Protein AF-0000000072374894 (afdb_homodimer)

Radius of gyration: 23.02 Å; Cα contacts (8 Å, |Δi|>4): 845; chains: 2; bounding box: 60×96×58 Å

Sequence (464 aa):
MHPRRASHCCPELDHVHLDYKMRGLSDHSFRLSQLTVVLCVDHLVIYLLLLLDFESPEGAVSNPEFFNYGVEAYEAFKKGALTSDIIDEQKKVQEADLVIFQFPLYWFSMPAILKGWMDRVLCQGFAFDIPGFYDSGFLKNKLALLSLTTGSTAEMYMKTGVSGDYRYFLWPLQHGALHFCGFKVLAPQISFAPEIASEEERKAMVASWAQRLKTIWEEEPIDCTPPWYFGQMHPRRASHCCPELDHVHLDYKMRGLSDHSFRLSQLTVVLCVDHLVIYLLLLLDFESPEGAVSNPEFFNYGVEAYEAFKKGALTSDIIDEQKKVQEADLVIFQFPLYWFSMPAILKGWMDRVLCQGFAFDIPGFYDSGFLKNKLALLSLTTGSTAEMYMKTGVSGDYRYFLWPLQHGALHFCGFKVLAPQISFAPEIASEEERKAMVASWAQRLKTIWEEEPIDCTPPWYFGQ

Solvent-accessible surface area (backbone atoms only — not comparable to full-atom values): 24597 Å² total; per-residue (Å²): 138,78,81,79,77,78,75,78,75,65,80,70,74,81,57,52,46,68,50,58,52,56,54,60,47,61,57,87,69,51,38,18,43,30,43,32,36,33,38,36,44,86,43,32,36,31,41,30,39,48,60,33,58,48,31,56,39,102,49,76,64,85,41,79,90,61,82,42,69,70,57,46,49,26,51,26,50,75,67,65,40,56,53,66,70,46,52,52,52,43,51,52,58,69,65,26,47,30,41,35,46,36,38,56,49,42,63,51,36,68,34,26,60,45,40,39,47,48,69,60,48,58,27,46,77,65,25,23,45,94,79,30,45,30,90,54,10,64,34,41,88,21,38,30,33,47,32,34,34,35,83,52,53,60,69,35,31,30,81,85,17,89,73,30,35,58,42,48,44,38,40,22,55,42,42,42,35,43,26,29,25,8,27,39,39,39,72,70,43,75,45,56,15,57,87,79,43,52,72,70,53,44,52,48,54,50,50,52,51,53,56,46,63,76,52,49,88,74,56,70,54,54,68,81,45,65,52,73,49,72,48,128,138,81,82,80,78,78,77,79,76,65,79,71,73,80,58,51,46,67,46,59,52,57,54,61,47,59,58,89,70,53,37,20,43,32,44,33,38,33,37,36,46,88,43,31,36,32,40,30,37,47,60,33,58,50,33,55,36,100,49,77,65,85,42,79,90,59,84,43,68,68,58,45,48,26,52,27,50,76,67,66,39,57,54,67,70,46,51,52,51,42,51,52,57,70,66,26,47,31,42,35,46,37,38,56,50,44,62,51,36,69,34,27,62,46,40,39,47,49,68,61,49,59,26,46,77,65,24,24,45,93,80,30,43,29,89,54,10,64,35,41,88,21,37,29,33,49,33,34,34,36,84,53,54,60,69,35,31,30,83,86,18,91,74,29,34,58,43,48,44,38,40,23,55,43,41,43,36,42,26,30,24,8,27,38,39,39,69,69,46,75,45,53,15,57,85,80,43,53,72,70,53,44,52,49,53,52,51,51,50,56,57,47,62,76,51,48,88,73,58,69,54,53,69,81,45,66,50,73,48,70,49,126

Structure (mmCIF, N/CA/C/O backbone):
data_AF-0000000072374894-model_v1
#
loop_
_entity.id
_entity.type
_entity.pdbx_description
1 polymer 'N-ribosyldihydronicotinamide:quinone dehydrogenase 2'
#
loop_
_atom_site.group_PDB
_atom_site.id
_atom_site.type_symbol
_atom_site.label_atom_id
_atom_site.label_alt_id
_atom_site.label_comp_id
_atom_site.label_asym_id
_atom_site.label_entity_id
_atom_site.label_seq_id
_atom_site.pdbx_PDB_ins_code
_atom_site.Cartn_x
_atom_site.Cartn_y
_atom_site.Cartn_z
_atom_site.occupancy
_atom_site.B_iso_or_equiv
_atom_site.auth_seq_id
_atom_site.auth_comp_id
_atom_site.auth_asym_id
_atom_site.auth_atom_id
_atom_site.pdbx_PDB_model_num
ATOM 1 N N . MET A 1 1 ? -20.031 44.781 33.406 1 24.95 1 MET A N 1
ATOM 2 C CA . MET A 1 1 ? -18.875 44.25 32.688 1 24.95 1 MET A CA 1
ATOM 3 C C . MET A 1 1 ? -19.25 42.969 31.922 1 24.95 1 MET A C 1
ATOM 5 O O . MET A 1 1 ? -19.516 41.938 32.531 1 24.95 1 MET A O 1
ATOM 9 N N . HIS A 1 2 ? -19.922 42.969 30.812 1 29.31 2 HIS A N 1
ATOM 10 C CA . HIS A 1 2 ? -20.797 42 30.156 1 29.31 2 HIS A CA 1
ATOM 11 C C . HIS A 1 2 ? -19.984 40.906 29.484 1 29.31 2 HIS A C 1
ATOM 13 O O . HIS A 1 2 ? -18.969 41.188 28.844 1 29.31 2 HIS A O 1
ATOM 19 N N . PRO A 1 3 ? -20.031 39.625 29.938 1 29.75 3 PRO A N 1
ATOM 20 C CA . PRO A 1 3 ? -19.109 38.562 29.531 1 29.75 3 PRO A CA 1
ATOM 21 C C . PRO A 1 3 ? -19.109 38.312 28.016 1 29.75 3 PRO A C 1
ATOM 23 O O . PRO A 1 3 ? -20.109 38.562 27.344 1 29.75 3 PRO A O 1
ATOM 26 N N . ARG A 1 4 ? -18 38.5 27.297 1 30.78 4 ARG A N 1
ATOM 27 C CA . ARG A 1 4 ? -17.734 38.438 25.859 1 30.78 4 ARG A CA 1
ATOM 28 C C . ARG A 1 4 ? -18.234 37.094 25.281 1 30.78 4 ARG A C 1
ATOM 30 O O . ARG A 1 4 ? -17.984 36.031 25.859 1 30.78 4 ARG A O 1
ATOM 37 N N . ARG A 1 5 ? -19.359 37.031 24.547 1 25.25 5 ARG A N 1
ATOM 38 C CA . ARG A 1 5 ? -20.047 35.969 23.828 1 25.25 5 ARG A CA 1
ATOM 39 C C . ARG A 1 5 ? -19.078 35.219 22.922 1 25.25 5 ARG A C 1
ATOM 41 O O . ARG A 1 5 ? -18.438 35.781 22.062 1 25.25 5 ARG A O 1
ATOM 48 N N . ALA A 1 6 ? -18.391 34.25 23.438 1 27.97 6 ALA A N 1
ATOM 49 C CA . ALA A 1 6 ? -17.469 33.344 22.734 1 27.97 6 ALA A CA 1
ATOM 50 C C . ALA A 1 6 ? -18.094 32.812 21.453 1 27.97 6 ALA A C 1
ATOM 52 O O . ALA A 1 6 ? -19.094 32.094 21.5 1 27.97 6 ALA A O 1
ATOM 53 N N . SER A 1 7 ? -18.125 33.594 20.312 1 25.11 7 SER A N 1
ATOM 54 C CA . SER A 1 7 ? -18.656 33.25 19 1 25.11 7 SER A CA 1
ATOM 55 C C . SER A 1 7 ? -18.219 31.844 18.578 1 25.11 7 SER A C 1
ATOM 57 O O . SER A 1 7 ? -17.047 31.5 18.703 1 25.11 7 SER A O 1
ATOM 59 N N . HIS A 1 8 ? -19 30.859 18.688 1 27.28 8 HIS A N 1
ATOM 60 C CA . HIS A 1 8 ? -19.016 29.438 18.359 1 27.28 8 HIS A CA 1
ATOM 61 C C . HIS A 1 8 ? -18.562 29.203 16.922 1 27.28 8 HIS A C 1
ATOM 63 O O . HIS A 1 8 ? -19.312 29.469 15.984 1 27.28 8 HIS A O 1
ATOM 69 N N . CYS A 1 9 ? -17.438 29.734 16.438 1 26.56 9 CYS A N 1
ATOM 70 C CA . CYS A 1 9 ? -16.875 29.578 15.102 1 26.56 9 CYS A CA 1
ATOM 71 C C . CYS A 1 9 ? -17 28.125 14.633 1 26.56 9 CYS A C 1
ATOM 73 O O . CYS A 1 9 ? -16.188 27.281 15 1 26.56 9 CYS A O 1
ATOM 75 N N . CYS A 1 10 ? -18.172 27.547 14.711 1 30.22 10 CYS A N 1
ATOM 76 C CA . CYS A 1 10 ? -18.391 26.359 13.898 1 30.22 10 CYS A CA 1
ATOM 77 C C . CYS A 1 10 ? -17.859 26.562 12.484 1 30.22 10 CYS A C 1
ATOM 79 O O . CYS A 1 10 ? -18.25 27.531 11.805 1 30.22 10 CYS A O 1
ATOM 81 N N . PRO A 1 11 ? -16.641 26.281 12.039 1 31.55 11 PRO A N 1
ATOM 82 C CA . PRO A 1 11 ? -16.141 26.688 10.719 1 31.55 11 PRO A CA 1
ATOM 83 C C . PRO A 1 11 ? -17.188 26.516 9.617 1 31.55 11 PRO A C 1
ATOM 85 O O . PRO A 1 11 ? -17.844 25.469 9.547 1 31.55 11 PRO A O 1
ATOM 88 N N . GLU A 1 12 ? -18.031 27.359 9.273 1 31.61 12 GLU A N 1
ATOM 89 C CA . GLU A 1 12 ? -18.828 27.484 8.062 1 31.61 12 GLU A CA 1
ATOM 90 C C . GLU A 1 12 ? -18.109 26.844 6.871 1 31.61 12 GLU A C 1
ATOM 92 O O . GLU A 1 12 ? -16.938 27.141 6.613 1 31.61 12 GLU A O 1
ATOM 97 N N . LEU A 1 13 ? -18.344 25.547 6.422 1 34.53 13 LEU A N 1
ATOM 98 C CA . LEU A 1 13 ? -18.047 24.828 5.188 1 34.53 13 LEU A CA 1
ATOM 99 C C . LEU A 1 13 ? -18.047 25.781 3.994 1 34.53 13 LEU A C 1
ATOM 101 O O . LEU A 1 13 ? -18.047 25.344 2.842 1 34.53 13 LEU A O 1
ATOM 105 N N . ASP A 1 14 ? -18.312 26.969 4.109 1 35.78 14 ASP A N 1
ATOM 106 C CA . ASP A 1 14 ? -18.469 27.938 3.037 1 35.78 14 ASP A CA 1
ATOM 107 C C . ASP A 1 14 ? -17.219 28.016 2.17 1 35.78 14 ASP A C 1
ATOM 109 O O . ASP A 1 14 ? -17.281 28.469 1.023 1 35.78 14 ASP A O 1
ATOM 113 N N . HIS A 1 15 ? -16.047 27.672 2.758 1 35.47 15 HIS A N 1
ATOM 114 C CA . HIS A 1 15 ? -14.898 27.797 1.87 1 35.47 15 HIS A CA 1
ATOM 115 C C . HIS A 1 15 ? -14.312 26.438 1.52 1 35.47 15 HIS A C 1
ATOM 117 O O . HIS A 1 15 ? -13.117 26.203 1.719 1 35.47 15 HIS A O 1
ATOM 123 N N . VAL A 1 16 ? -15.148 25.484 1.502 1 36.97 16 VAL A N 1
ATOM 124 C CA . VAL A 1 16 ? -14.703 24.188 0.997 1 36.97 16 VAL A CA 1
ATOM 125 C C . VAL A 1 16 ? -14.336 24.297 -0.48 1 36.97 16 VAL A C 1
ATOM 127 O O . VAL A 1 16 ? -15.172 24.688 -1.306 1 36.97 16 VAL A O 1
ATOM 130 N N . HIS A 1 17 ? -13.102 24.625 -0.715 1 35.97 17 HIS A N 1
ATOM 131 C CA . HIS A 1 17 ? -12.656 24.516 -2.1 1 35.97 17 HIS A CA 1
ATOM 132 C C . HIS A 1 17 ? -12.461 23.062 -2.502 1 35.97 17 HIS A C 1
ATOM 134 O O . HIS A 1 17 ? -11.688 22.328 -1.867 1 35.97 17 HIS A O 1
ATOM 140 N N . LEU A 1 18 ? -13.539 22.562 -3.045 1 34.41 18 LEU A N 1
ATOM 141 C CA . LEU A 1 18 ? -13.477 21.25 -3.66 1 34.41 18 LEU A CA 1
ATOM 142 C C . LEU A 1 18 ? -12.672 21.297 -4.961 1 34.41 18 LEU A C 1
ATOM 144 O O . LEU A 1 18 ? -13.039 22.016 -5.891 1 34.41 18 LEU A O 1
ATOM 148 N N . ASP A 1 19 ? -11.414 21.203 -4.824 1 36 19 ASP A N 1
ATOM 149 C CA . ASP A 1 19 ? -10.68 21.047 -6.074 1 36 19 ASP A CA 1
ATOM 150 C C . ASP A 1 19 ? -10.719 19.594 -6.559 1 36 19 ASP A C 1
ATOM 152 O O . ASP A 1 19 ? -10.352 18.688 -5.82 1 36 19 ASP A O 1
ATOM 156 N N . TYR A 1 20 ? -11.797 19.406 -7.207 1 32.41 20 TYR A N 1
ATOM 157 C CA . TYR A 1 20 ? -11.898 18.109 -7.871 1 32.41 20 TYR A CA 1
ATOM 158 C C . TYR A 1 20 ? -11.102 18.109 -9.172 1 32.41 20 TYR A C 1
ATOM 160 O O . TYR A 1 20 ? -11.148 19.062 -9.938 1 32.41 20 TYR A O 1
ATOM 168 N N . LYS A 1 21 ? -9.938 17.859 -9.172 1 34.5 21 LYS A N 1
ATOM 169 C CA . LYS A 1 21 ? -9.32 17.641 -10.484 1 34.5 21 LYS A CA 1
ATOM 170 C C . LYS A 1 21 ? -9.633 16.25 -11.023 1 34.5 21 LYS A C 1
ATOM 172 O O . LYS A 1 21 ? -9.359 15.25 -10.359 1 34.5 21 LYS A O 1
ATOM 177 N N . MET A 1 22 ? -10.766 16.312 -11.688 1 30.97 22 MET A N 1
ATOM 178 C CA . MET A 1 22 ? -10.945 15.164 -12.562 1 30.97 22 MET A CA 1
ATOM 179 C C . MET A 1 22 ? -9.836 15.094 -13.617 1 30.97 22 MET A C 1
ATOM 181 O O . MET A 1 22 ? -9.695 16 -14.43 1 30.97 22 MET A O 1
ATOM 185 N N . ARG A 1 23 ? -8.688 14.945 -13.352 1 29.11 23 ARG A N 1
ATOM 186 C CA . ARG A 1 23 ? -7.871 14.812 -14.555 1 29.11 23 ARG A CA 1
ATOM 187 C C . ARG A 1 23 ? -8.32 13.625 -15.391 1 29.11 23 ARG A C 1
ATOM 189 O O . ARG A 1 23 ? -8.367 12.492 -14.898 1 29.11 23 ARG A O 1
ATOM 196 N N . GLY A 1 24 ? -9.344 13.969 -16.234 1 28.44 24 GLY A N 1
ATOM 197 C CA . GLY A 1 24 ? -9.648 13.094 -17.344 1 28.44 24 GLY A CA 1
ATOM 198 C C . GLY A 1 24 ? -8.406 12.539 -18.031 1 28.44 24 GLY A C 1
ATOM 199 O O . GLY A 1 24 ? -7.547 13.305 -18.484 1 28.44 24 GLY A O 1
ATOM 200 N N . LEU A 1 25 ? -7.617 11.664 -17.438 1 29.7 25 LEU A N 1
ATOM 201 C CA . LEU A 1 25 ? -6.832 11.047 -18.5 1 29.7 25 LEU A CA 1
ATOM 202 C C . LEU A 1 25 ? -7.727 10.633 -19.672 1 29.7 25 LEU A C 1
ATOM 204 O O . LEU A 1 25 ? -8.617 9.789 -19.5 1 29.7 25 LEU A O 1
ATOM 208 N N . SER A 1 26 ? -8.211 11.586 -20.375 1 27.48 26 SER A N 1
ATOM 209 C CA . SER A 1 26 ? -8.953 11.484 -21.625 1 27.48 26 SER A CA 1
ATOM 210 C C . SER A 1 26 ? -8.359 10.414 -22.531 1 27.48 26 SER A C 1
ATOM 212 O O . SER A 1 26 ? -8.758 10.289 -23.703 1 27.48 26 SER A O 1
ATOM 214 N N . ASP A 1 27 ? -7.312 9.719 -22.484 1 29.45 27 ASP A N 1
ATOM 215 C CA . ASP A 1 27 ? -7.363 8.969 -23.734 1 29.45 27 ASP A CA 1
ATOM 216 C C . ASP A 1 27 ? -8.625 8.109 -23.812 1 29.45 27 ASP A C 1
ATOM 218 O O . ASP A 1 27 ? -9.25 7.828 -22.781 1 29.45 27 ASP A O 1
ATOM 222 N N . HIS A 1 28 ? -9.18 7.844 -25.078 1 30.69 28 HIS A N 1
ATOM 223 C CA . HIS A 1 28 ? -10.344 7.039 -25.438 1 30.69 28 HIS A CA 1
ATOM 224 C C . HIS A 1 28 ? -10.641 5.992 -24.375 1 30.69 28 HIS A C 1
ATOM 226 O O . HIS A 1 28 ? -11.797 5.617 -24.172 1 30.69 28 HIS A O 1
ATOM 232 N N . SER A 1 29 ? -9.766 5.121 -24.266 1 28.02 29 SER A N 1
ATOM 233 C CA . SER A 1 29 ? -10.195 3.92 -23.547 1 28.02 29 SER A CA 1
ATOM 234 C C . SER A 1 29 ? -10.453 4.219 -22.078 1 28.02 29 SER A C 1
ATOM 236 O O . SER A 1 29 ? -11.453 3.76 -21.516 1 28.02 29 SER A O 1
ATOM 238 N N . PHE A 1 30 ? -9.43 4.41 -21.297 1 29.5 30 PHE A N 1
ATOM 239 C CA . PHE A 1 30 ? -9.508 4.336 -19.844 1 29.5 30 PHE A CA 1
ATOM 240 C C . PHE A 1 30 ? -9.781 5.711 -19.234 1 29.5 30 PHE A C 1
ATOM 242 O O . PHE A 1 30 ? -8.961 6.625 -19.375 1 29.5 30 PHE A O 1
ATOM 249 N N . ARG A 1 31 ? -10.992 6.281 -19.516 1 29.98 31 ARG A N 1
ATOM 250 C CA . ARG A 1 31 ? -11.281 7.516 -18.797 1 29.98 31 ARG A CA 1
ATOM 251 C C . ARG A 1 31 ? -11.234 7.301 -17.281 1 29.98 31 ARG A C 1
ATOM 253 O O . ARG A 1 31 ? -12.008 6.512 -16.734 1 29.98 31 ARG A O 1
ATOM 260 N N . LEU A 1 32 ? -10.148 7.07 -16.719 1 33.22 32 LEU A N 1
ATOM 261 C CA . LEU A 1 32 ? -9.945 6.926 -15.289 1 33.22 32 LEU A CA 1
ATOM 262 C C . LEU A 1 32 ? -10.422 8.164 -14.547 1 33.22 32 LEU A C 1
ATOM 264 O O . LEU A 1 32 ? -9.953 9.273 -14.812 1 33.22 32 LEU A O 1
ATOM 268 N N . SER A 1 33 ? -11.672 8.406 -14.398 1 32.22 33 SER A N 1
ATOM 269 C CA . SER A 1 33 ? -12.078 9.578 -13.625 1 32.22 33 SER A CA 1
ATOM 270 C C . SER A 1 33 ? -11.555 9.508 -12.195 1 32.22 33 SER A C 1
ATOM 272 O O . SER A 1 33 ? -11.82 8.539 -11.477 1 32.22 33 SER A O 1
ATOM 274 N N . GLN A 1 34 ? -10.227 9.57 -11.984 1 35.34 34 GLN A N 1
ATOM 275 C CA . GLN A 1 34 ? -9.602 9.844 -10.695 1 35.34 34 GLN A CA 1
ATOM 276 C C . GLN A 1 34 ? -10.266 11.023 -9.992 1 35.34 34 GLN A C 1
ATOM 278 O O . GLN A 1 34 ? -10.398 12.102 -10.578 1 35.34 34 GLN A O 1
ATOM 283 N N . LEU A 1 35 ? -11.383 10.781 -9.305 1 34.22 35 LEU A N 1
ATOM 284 C CA . LEU A 1 35 ? -11.922 11.906 -8.547 1 34.22 35 LEU A CA 1
ATOM 285 C C . LEU A 1 35 ? -11.141 12.109 -7.254 1 34.22 35 LEU A C 1
ATOM 287 O O . LEU A 1 35 ? -11.078 11.211 -6.41 1 34.22 35 LEU A O 1
ATOM 291 N N . THR A 1 36 ? -9.961 12.828 -7.34 1 38.78 36 THR A N 1
ATOM 292 C CA . THR A 1 36 ? -9.359 13.297 -6.094 1 38.78 36 THR A CA 1
ATOM 293 C C . THR A 1 36 ? -10.094 14.523 -5.566 1 38.78 36 THR A C 1
ATOM 295 O O . THR A 1 36 ? -10.234 15.523 -6.277 1 38.78 36 THR A O 1
ATOM 298 N N . VAL A 1 37 ? -10.992 14.266 -4.629 1 37.66 37 VAL A N 1
ATOM 299 C CA . VAL A 1 37 ? -11.602 15.422 -3.967 1 37.66 37 VAL A CA 1
ATOM 300 C C . VAL A 1 37 ? -10.719 15.875 -2.809 1 37.66 37 VAL A C 1
ATOM 302 O O . VAL A 1 37 ? -10.352 15.07 -1.946 1 37.66 37 VAL A O 1
ATOM 305 N N . VAL A 1 38 ? -9.961 16.906 -3.125 1 37.84 38 VAL A N 1
ATOM 306 C CA . VAL A 1 38 ? -9.273 17.547 -2.01 1 37.84 38 VAL A CA 1
ATOM 307 C C . VAL A 1 38 ? -10.164 18.625 -1.399 1 37.84 38 VAL A C 1
ATOM 309 O O . VAL A 1 38 ? -10.609 19.531 -2.098 1 37.84 38 VAL A O 1
ATOM 312 N N . LEU A 1 39 ? -10.727 18.234 -0.21 1 39.47 39 LEU A N 1
ATOM 313 C CA . LEU A 1 39 ? -11.461 19.234 0.552 1 39.47 39 LEU A CA 1
ATOM 314 C C . LEU A 1 39 ? -10.523 20.016 1.471 1 39.47 39 LEU A C 1
ATOM 316 O O . LEU A 1 39 ? -9.781 19.422 2.258 1 39.47 39 LEU A O 1
ATOM 320 N N . CYS A 1 40 ? -10.117 21.188 0.961 1 36.34 40 CYS A N 1
ATOM 321 C CA . CYS A 1 40 ? -9.336 22.062 1.828 1 36.34 40 CYS A CA 1
ATOM 322 C C . CYS A 1 40 ? -10.242 23.031 2.594 1 36.34 40 CYS A C 1
ATOM 324 O O . CYS A 1 40 ? -10.984 23.797 1.989 1 36.34 40 CYS A O 1
ATOM 326 N N . VAL A 1 41 ? -10.578 22.641 3.771 1 36.12 41 VAL A N 1
ATOM 327 C CA . VAL A 1 41 ? -11.32 23.516 4.656 1 36.12 41 VAL A CA 1
ATOM 328 C C . VAL A 1 41 ? -10.383 24.141 5.691 1 36.12 41 VAL A C 1
ATOM 330 O O . VAL A 1 41 ? -9.938 23.453 6.617 1 36.12 41 VAL A O 1
ATOM 333 N N . ASP A 1 42 ? -10.086 25.406 5.539 1 50.69 42 ASP A N 1
ATOM 334 C CA . ASP A 1 42 ? -9.188 26.078 6.473 1 50.69 42 ASP A CA 1
ATOM 335 C C . ASP A 1 42 ? -7.863 25.328 6.594 1 50.69 42 ASP A C 1
ATOM 337 O O . ASP A 1 42 ? -7.129 25.188 5.613 1 50.69 42 ASP A O 1
ATOM 341 N N . HIS A 1 43 ? -7.57 24.812 7.574 1 50.69 43 HIS A N 1
ATOM 342 C CA . HIS A 1 43 ? -6.297 24.141 7.812 1 50.69 43 HIS A CA 1
ATOM 343 C C . HIS A 1 43 ? -6.457 22.625 7.758 1 50.69 43 HIS A C 1
ATOM 345 O O . HIS A 1 43 ? -5.648 21.891 8.336 1 50.69 43 HIS A O 1
ATOM 351 N N . LEU A 1 44 ? -7.676 22.312 7.023 1 38.97 44 LEU A N 1
ATOM 352 C CA . LEU A 1 44 ? -7.938 20.875 6.855 1 38.97 44 LEU A CA 1
ATOM 353 C C . LEU A 1 44 ? -7.902 20.5 5.383 1 38.97 44 LEU A C 1
ATOM 355 O O . LEU A 1 44 ? -8.539 21.141 4.547 1 38.97 44 LEU A O 1
ATOM 359 N N . VAL A 1 45 ? -6.969 19.656 5 1 41 45 VAL A N 1
ATOM 360 C CA . VAL A 1 45 ? -6.953 19.109 3.646 1 41 45 VAL A CA 1
ATOM 361 C C . VAL A 1 45 ? -7.41 17.656 3.672 1 41 45 VAL A C 1
ATOM 363 O O . VAL A 1 45 ? -6.906 16.844 4.461 1 41 45 VAL A O 1
ATOM 366 N N . ILE A 1 46 ? -8.531 17.344 3.068 1 42.81 46 ILE A N 1
ATOM 367 C CA . ILE A 1 46 ? -9.023 15.977 2.932 1 42.81 46 ILE A CA 1
ATOM 368 C C . ILE A 1 46 ? -8.773 15.484 1.508 1 42.81 46 ILE A C 1
ATOM 370 O O . ILE A 1 46 ? -9.227 16.109 0.542 1 42.81 46 ILE A O 1
ATOM 374 N N . TYR A 1 47 ? -7.891 14.547 1.321 1 41.19 47 TYR A N 1
ATOM 375 C CA . TYR A 1 47 ? -7.66 13.883 0.043 1 41.19 47 TYR A CA 1
ATOM 376 C C . TYR A 1 47 ? -8.578 12.68 -0.124 1 41.19 47 TYR A C 1
ATOM 378 O O . TYR A 1 47 ? -8.523 11.734 0.662 1 41.19 47 TYR A O 1
ATOM 386 N N . LEU A 1 48 ? -9.703 12.906 -0.873 1 37.66 48 LEU A N 1
ATOM 387 C CA . LEU A 1 48 ? -10.547 11.781 -1.271 1 37.66 48 LEU A CA 1
ATOM 388 C C . LEU A 1 48 ? -10.117 11.234 -2.627 1 37.66 48 LEU A C 1
ATOM 390 O O . LEU A 1 48 ? -10.352 11.867 -3.66 1 37.66 48 LEU A O 1
ATOM 394 N N . LEU A 1 49 ? -9.047 10.445 -2.725 1 38.22 49 LEU A N 1
ATOM 395 C CA . LEU A 1 49 ? -8.547 9.938 -3.994 1 38.22 49 LEU A CA 1
ATOM 396 C C . LEU A 1 49 ? -9.242 8.625 -4.363 1 38.22 49 LEU A C 1
ATOM 398 O O . LEU A 1 49 ? -8.984 7.59 -3.752 1 38.22 49 LEU A O 1
ATOM 402 N N . LEU A 1 50 ? -10.516 8.812 -4.781 1 37.78 50 LEU A N 1
ATOM 403 C CA . LEU A 1 50 ? -11.25 7.664 -5.293 1 37.78 50 LEU A CA 1
ATOM 404 C C . LEU A 1 50 ? -10.641 7.172 -6.602 1 37.78 50 LEU A C 1
ATOM 406 O O . LEU A 1 50 ? -10.023 7.945 -7.336 1 37.78 50 LEU A O 1
ATOM 410 N N . LEU A 1 51 ? -10.281 5.832 -6.672 1 41.62 51 LEU A N 1
ATOM 411 C CA . LEU A 1 51 ? -9.805 4.992 -7.766 1 41.62 51 LEU A CA 1
ATOM 412 C C . LEU A 1 51 ? -10.445 5.398 -9.086 1 41.62 51 LEU A C 1
ATOM 414 O O . LEU A 1 51 ? -10.312 4.695 -10.094 1 41.62 51 LEU A O 1
ATOM 418 N N . LEU A 1 52 ? -11.172 6.395 -9.414 1 35.81 52 LEU A N 1
ATOM 419 C CA . LEU A 1 52 ? -11.992 5.996 -10.555 1 35.81 52 LEU A CA 1
ATOM 420 C C . LEU A 1 52 ? -11.133 5.785 -11.797 1 35.81 52 LEU A C 1
ATOM 422 O O . LEU A 1 52 ? -10.758 6.75 -12.469 1 35.81 52 LEU A O 1
ATOM 426 N N . ASP A 1 53 ? -9.961 5.262 -11.648 1 38.44 53 ASP A N 1
ATOM 427 C CA . ASP A 1 53 ? -9.461 4.969 -12.984 1 38.44 53 ASP A CA 1
ATOM 428 C C . ASP A 1 53 ? -10.344 3.947 -13.695 1 38.44 53 ASP A C 1
ATOM 430 O O . ASP A 1 53 ? -9.969 2.779 -13.828 1 38.44 53 ASP A O 1
ATOM 434 N N . PHE A 1 54 ? -11.609 3.834 -13.422 1 36 54 PHE A N 1
ATOM 435 C CA . PHE A 1 54 ? -12.43 2.846 -14.117 1 36 54 PHE A CA 1
ATOM 436 C C . PHE A 1 54 ? -12.75 3.299 -15.531 1 36 54 PHE A C 1
ATOM 438 O O . PHE A 1 54 ? -13.383 4.336 -15.734 1 36 54 PHE A O 1
ATOM 445 N N . GLU A 1 55 ? -11.891 3.025 -16.422 1 39.06 55 GLU A N 1
ATOM 446 C CA . GLU A 1 55 ? -12.531 3.037 -17.734 1 39.06 55 GLU A CA 1
ATOM 447 C C . GLU A 1 55 ? -13.805 2.188 -17.719 1 39.06 55 GLU A C 1
ATOM 449 O O . GLU A 1 55 ? -13.75 0.985 -17.453 1 39.06 55 GLU A O 1
ATOM 454 N N . SER A 1 56 ? -14.875 2.828 -17.328 1 37.62 56 SER A N 1
ATOM 455 C CA . SER A 1 56 ? -16.047 1.986 -17.516 1 37.62 56 SER A CA 1
ATOM 456 C C . SER A 1 56 ? -15.891 1.09 -18.75 1 37.62 56 SER A C 1
ATOM 458 O O . SER A 1 56 ? -15.516 1.56 -19.828 1 37.62 56 SER A O 1
ATOM 460 N N . PRO A 1 57 ? -15.68 -0.151 -18.469 1 37.78 57 PRO A N 1
ATOM 461 C CA . PRO A 1 57 ? -15.859 -0.917 -19.703 1 37.78 57 PRO A CA 1
ATOM 462 C C . PRO A 1 57 ? -16.828 -0.251 -20.672 1 37.78 57 PRO A C 1
ATOM 464 O O . PRO A 1 57 ? -17.672 0.545 -20.25 1 37.78 57 PRO A O 1
ATOM 467 N N . GLU A 1 58 ? -16.453 -0.138 -21.969 1 42.75 58 GLU A N 1
ATOM 468 C CA . GLU A 1 58 ? -17.391 0.338 -22.984 1 42.75 58 GLU A CA 1
ATOM 469 C C . GLU A 1 58 ? -18.828 0.249 -22.5 1 42.75 58 GLU A C 1
ATOM 471 O O . GLU A 1 58 ? -19.75 0.801 -23.125 1 42.75 58 GLU A O 1
ATOM 476 N N . GLY A 1 59 ? -19.047 -0.339 -21.422 1 44.91 59 GLY A N 1
ATOM 477 C CA . GLY A 1 59 ? -20.438 -0.464 -21.016 1 44.91 59 GLY A CA 1
ATOM 478 C C . GLY A 1 59 ? -20.781 0.406 -19.828 1 44.91 59 GLY A C 1
ATOM 479 O O . GLY A 1 59 ? -19.906 0.925 -19.141 1 44.91 59 GLY A O 1
ATOM 480 N N . ALA A 1 60 ? -22.062 0.914 -19.734 1 48.19 60 ALA A N 1
ATOM 481 C CA . ALA A 1 60 ? -22.75 1.693 -18.703 1 48.19 60 ALA A CA 1
ATOM 482 C C . ALA A 1 60 ? -22.453 1.145 -17.312 1 48.19 60 ALA A C 1
ATOM 484 O O . ALA A 1 60 ? -22.328 -0.069 -17.141 1 48.19 60 ALA A O 1
ATOM 485 N N . VAL A 1 61 ? -21.844 1.979 -16.453 1 55.25 61 VAL A N 1
ATOM 486 C CA . VAL A 1 61 ? -21.781 1.63 -15.039 1 55.25 61 VAL A CA 1
ATOM 487 C C . VAL A 1 61 ? -23.031 0.828 -14.656 1 55.25 61 VAL A C 1
ATOM 489 O O . VAL A 1 61 ? -24.125 1.11 -15.133 1 55.25 61 VAL A O 1
ATOM 492 N N . SER A 1 62 ? -22.844 -0.316 -14.125 1 54.88 62 SER A N 1
ATOM 493 C CA . SER A 1 62 ? -23.953 -1.186 -13.773 1 54.88 62 SER A CA 1
ATOM 494 C C . SER A 1 62 ? -24.984 -0.447 -12.93 1 54.88 62 SER A C 1
ATOM 496 O O . SER A 1 62 ? -26.188 -0.58 -13.148 1 54.88 62 SER A O 1
ATOM 498 N N . ASN A 1 63 ? -24.484 0.334 -11.945 1 53.19 63 ASN A N 1
ATOM 499 C CA . ASN A 1 63 ? -25.375 1.15 -11.125 1 53.19 63 ASN A CA 1
ATOM 500 C C . ASN A 1 63 ? -24.875 2.592 -11.031 1 53.19 63 ASN A C 1
ATOM 502 O O . ASN A 1 63 ? -24.016 2.902 -10.211 1 53.19 63 ASN A O 1
ATOM 506 N N . PRO A 1 64 ? -25.375 3.35 -11.875 1 53.12 64 PRO A N 1
ATOM 507 C CA . PRO A 1 64 ? -24.906 4.734 -11.938 1 53.12 64 PRO A CA 1
ATOM 508 C C . PRO A 1 64 ? -25.172 5.508 -10.648 1 53.12 64 PRO A C 1
ATOM 510 O O . PRO A 1 64 ? -24.5 6.504 -10.367 1 53.12 64 PRO A O 1
ATOM 513 N N . GLU A 1 65 ? -26.188 5.035 -9.898 1 52.97 65 GLU A N 1
ATOM 514 C CA . GLU A 1 65 ? -26.547 5.77 -8.688 1 52.97 65 GLU A CA 1
ATOM 515 C C . GLU A 1 65 ? -25.609 5.441 -7.535 1 52.97 65 GLU A C 1
ATOM 517 O O . GLU A 1 65 ? -25.406 6.258 -6.633 1 52.97 65 GLU A O 1
ATOM 522 N N . PHE A 1 66 ? -25.094 4.133 -7.715 1 55.41 66 PHE A N 1
ATOM 523 C CA . PHE A 1 66 ? -24.219 3.684 -6.641 1 55.41 66 PHE A CA 1
ATOM 524 C C . PHE A 1 66 ? -22.938 3.07 -7.207 1 55.41 66 PHE A C 1
ATOM 526 O O . PHE A 1 66 ? -22.891 1.87 -7.488 1 55.41 66 PHE A O 1
ATOM 533 N N . PHE A 1 67 ? -22 3.961 -7.371 1 55.81 67 PHE A N 1
ATOM 534 C CA . PHE A 1 67 ? -20.766 3.441 -7.957 1 55.81 67 PHE A CA 1
ATOM 535 C C . PHE A 1 67 ? -19.906 2.75 -6.902 1 55.81 67 PHE A C 1
ATOM 537 O O . PHE A 1 67 ? -19.609 3.33 -5.855 1 55.81 67 PHE A O 1
ATOM 544 N N . ASN A 1 68 ? -19.719 1.503 -7.105 1 64.25 68 ASN A N 1
ATOM 545 C CA . ASN A 1 68 ? -18.797 0.649 -6.352 1 64.25 68 ASN A CA 1
ATOM 546 C C . ASN A 1 68 ? -17.812 -0.062 -7.266 1 64.25 68 ASN A C 1
ATOM 548 O O . ASN A 1 68 ? -18.203 -0.892 -8.086 1 64.25 68 ASN A O 1
ATOM 552 N N . TYR A 1 69 ? -16.625 0.326 -7.117 1 67.12 69 TYR A N 1
ATOM 553 C CA . TYR A 1 69 ? -15.609 -0.18 -8.031 1 67.12 69 TYR A CA 1
ATOM 554 C C . TYR A 1 69 ? -15.555 -1.703 -8 1 67.12 69 TYR A C 1
ATOM 556 O O . TYR A 1 69 ?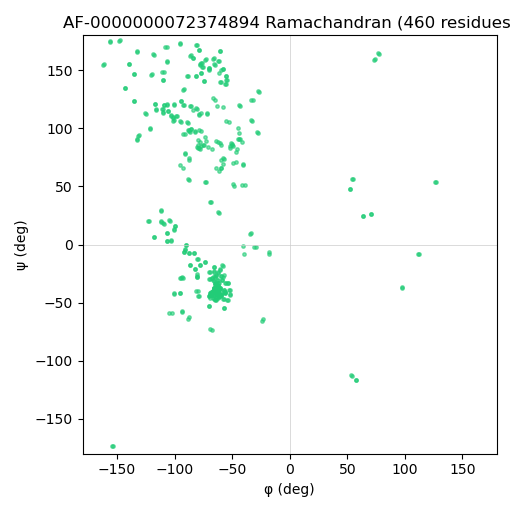 -15.43 -2.348 -9.047 1 67.12 69 TYR A O 1
ATOM 564 N N . GLY A 1 70 ? -15.547 -2.264 -6.824 1 69.5 70 GLY A N 1
ATOM 565 C CA . GLY A 1 70 ? -15.508 -3.713 -6.719 1 69.5 70 GLY A CA 1
ATOM 566 C C . GLY A 1 70 ? -16.641 -4.395 -7.453 1 69.5 70 GLY A C 1
ATOM 567 O O . GLY A 1 70 ? -16.438 -5.383 -8.156 1 69.5 70 GLY A O 1
ATOM 568 N N . VAL A 1 71 ? -17.797 -3.799 -7.324 1 69.69 71 VAL A N 1
ATOM 569 C CA . VAL A 1 71 ? -18.984 -4.348 -7.969 1 69.69 71 VAL A CA 1
ATOM 570 C C . VAL A 1 71 ? -18.875 -4.176 -9.484 1 69.69 71 VAL A C 1
ATOM 572 O O . VAL A 1 71 ? -19.172 -5.102 -10.242 1 69.69 71 VAL A O 1
ATOM 575 N N . GLU A 1 72 ? -18.453 -3.01 -9.93 1 68.19 72 GLU A N 1
ATOM 576 C CA . GLU A 1 72 ? -18.328 -2.738 -11.359 1 68.19 72 GLU A CA 1
ATOM 577 C C . GLU A 1 72 ? -17.297 -3.66 -12.008 1 68.19 72 GLU A C 1
ATOM 579 O O . GLU A 1 72 ? -17.516 -4.145 -13.125 1 68.19 72 GLU A O 1
ATOM 584 N N . ALA A 1 73 ? -16.234 -3.832 -11.352 1 70.81 73 ALA A N 1
ATOM 585 C CA . ALA A 1 73 ? -15.219 -4.738 -11.875 1 70.81 73 ALA A CA 1
ATOM 586 C C . ALA A 1 73 ? -15.742 -6.168 -11.961 1 70.81 73 ALA A C 1
ATOM 588 O O . ALA A 1 73 ? -15.453 -6.883 -12.922 1 70.81 73 ALA A O 1
ATOM 589 N N . TYR A 1 74 ? -16.5 -6.551 -11.039 1 77.25 74 TYR A N 1
ATOM 590 C CA . TYR A 1 74 ? -17.078 -7.887 -11.016 1 77.25 74 TYR A CA 1
ATOM 591 C C . TYR A 1 74 ? -18.062 -8.07 -12.172 1 77.25 74 TYR A C 1
ATOM 593 O O . TYR A 1 74 ? -18.016 -9.086 -12.875 1 77.25 74 TYR A O 1
ATOM 601 N N . GLU A 1 75 ? -18.906 -7.074 -12.336 1 72.06 75 GLU A N 1
ATOM 602 C CA . GLU A 1 75 ? -19.875 -7.133 -13.43 1 72.06 75 GLU A CA 1
ATOM 603 C C . GLU A 1 75 ? -19.172 -7.145 -14.789 1 72.06 75 GLU A C 1
ATOM 605 O O . GLU A 1 75 ? -19.594 -7.848 -15.703 1 72.06 75 GLU A O 1
ATOM 610 N N . ALA A 1 76 ? -18.188 -6.332 -14.875 1 69.44 76 ALA A N 1
ATOM 611 C CA . ALA A 1 76 ? -17.406 -6.32 -16.109 1 69.44 76 ALA A CA 1
ATOM 612 C C . ALA A 1 76 ? -16.766 -7.68 -16.375 1 69.44 76 ALA A C 1
ATOM 614 O O . ALA A 1 76 ? -16.719 -8.141 -17.516 1 69.44 76 ALA A O 1
ATOM 615 N N . PHE A 1 77 ? -16.344 -8.266 -15.438 1 75.06 77 PHE A N 1
ATOM 616 C CA . PHE A 1 77 ? -15.75 -9.586 -15.555 1 75.06 77 PHE A CA 1
ATOM 617 C C . PHE A 1 77 ? -16.766 -10.609 -16.031 1 75.06 77 PHE A C 1
ATOM 619 O O . PHE A 1 77 ? -16.516 -11.359 -16.984 1 75.06 77 PHE A O 1
ATOM 626 N N . LYS A 1 78 ? -17.922 -10.531 -15.375 1 79.69 78 LYS A N 1
ATOM 627 C CA . LYS A 1 78 ? -18.984 -11.477 -15.711 1 79.69 78 LYS A CA 1
ATOM 628 C C . LYS A 1 78 ? -19.422 -11.305 -17.172 1 79.69 78 LYS A C 1
ATOM 630 O O . LYS A 1 78 ? -19.719 -12.289 -17.844 1 79.69 78 LYS A O 1
ATOM 635 N N . LYS A 1 79 ? -19.344 -10.117 -17.562 1 77.56 79 LYS A N 1
ATOM 636 C CA . LYS A 1 79 ? -19.844 -9.805 -18.891 1 77.56 79 LYS A CA 1
ATOM 637 C C . LYS A 1 79 ? -18.734 -9.922 -19.938 1 77.56 79 LYS A C 1
ATOM 639 O O . LYS A 1 79 ? -18.969 -9.742 -21.125 1 77.56 79 LYS A O 1
ATOM 644 N N . GLY A 1 80 ? -17.562 -10.172 -19.469 1 74.38 80 GLY A N 1
ATOM 645 C CA . GLY A 1 80 ? -16.422 -10.227 -20.375 1 74.38 80 GLY A CA 1
ATOM 646 C C . GLY A 1 80 ? -16.031 -8.859 -20.922 1 74.38 80 GLY A C 1
ATOM 647 O O . GLY A 1 80 ? -15.578 -8.75 -22.062 1 74.38 80 GLY A O 1
ATOM 648 N N . ALA A 1 81 ? -16.359 -7.895 -20.156 1 70.94 81 ALA A N 1
ATOM 649 C CA . ALA A 1 81 ? -16.172 -6.52 -20.609 1 70.94 81 ALA A CA 1
ATOM 650 C C . ALA A 1 81 ? -14.898 -5.906 -20.031 1 70.94 81 ALA A C 1
ATOM 652 O O . ALA A 1 81 ? -14.727 -4.688 -20.062 1 70.94 81 ALA A O 1
ATOM 653 N N . LEU A 1 82 ? -14.07 -6.75 -19.531 1 72.69 82 LEU A N 1
ATOM 654 C CA . LEU A 1 82 ? -12.789 -6.23 -19.062 1 72.69 82 LEU A CA 1
ATOM 655 C C . LEU A 1 82 ? -11.922 -5.789 -20.234 1 72.69 82 LEU A C 1
ATOM 657 O O . LEU A 1 82 ? -12.055 -6.312 -21.344 1 72.69 82 LEU A O 1
ATOM 661 N N . THR A 1 83 ? -11.117 -4.836 -19.984 1 71.88 83 THR A N 1
ATOM 662 C CA . THR A 1 83 ? -10.211 -4.375 -21.031 1 71.88 83 THR A CA 1
ATOM 663 C C . THR A 1 83 ? -9.219 -5.469 -21.406 1 71.88 83 THR A C 1
ATOM 665 O O . THR A 1 83 ? -8.914 -6.344 -20.594 1 71.88 83 THR A O 1
ATOM 668 N N . SER A 1 84 ? -8.742 -5.395 -22.609 1 74.31 84 SER A N 1
ATOM 669 C CA . SER A 1 84 ? -7.887 -6.441 -23.141 1 74.31 84 SER A CA 1
ATOM 670 C C . SER A 1 84 ? -6.594 -6.57 -22.344 1 74.31 84 SER A C 1
ATOM 672 O O . SER A 1 84 ? -6.07 -7.672 -22.172 1 74.31 84 SER A O 1
ATOM 674 N N . ASP A 1 85 ? -6.082 -5.496 -21.859 1 69.75 85 ASP A N 1
ATOM 675 C CA . ASP A 1 85 ? -4.844 -5.543 -21.094 1 69.75 85 ASP A CA 1
ATOM 676 C C . ASP A 1 85 ? -5.031 -6.312 -19.797 1 69.75 85 ASP A C 1
ATOM 678 O O . ASP A 1 85 ? -4.152 -7.07 -19.375 1 69.75 85 ASP A O 1
ATOM 682 N N . ILE A 1 86 ? -6.199 -6.121 -19.203 1 76.75 86 ILE A N 1
ATOM 683 C CA . ILE A 1 86 ? -6.492 -6.832 -17.969 1 76.75 86 ILE A CA 1
ATOM 684 C C . ILE A 1 86 ? -6.668 -8.32 -18.25 1 76.75 86 ILE A C 1
ATOM 686 O O . ILE A 1 86 ? -6.148 -9.164 -17.516 1 76.75 86 ILE A O 1
ATOM 690 N N . ILE A 1 87 ? -7.332 -8.578 -19.297 1 79.94 87 ILE A N 1
ATOM 691 C CA . ILE A 1 87 ? -7.559 -9.969 -19.672 1 79.94 87 ILE A CA 1
ATOM 692 C C . ILE A 1 87 ? -6.223 -10.656 -19.953 1 79.94 87 ILE A C 1
ATOM 694 O O . ILE A 1 87 ? -6.004 -11.797 -19.516 1 79.94 87 ILE A O 1
ATOM 698 N N . ASP A 1 88 ? -5.383 -9.977 -20.594 1 73.62 88 ASP A N 1
ATOM 699 C CA . ASP A 1 88 ? -4.062 -10.516 -20.891 1 73.62 88 ASP A CA 1
ATOM 700 C C . ASP A 1 88 ? -3.289 -10.828 -19.609 1 73.62 88 ASP A C 1
ATOM 702 O O . ASP A 1 88 ? -2.643 -11.867 -19.516 1 73.62 88 ASP A O 1
ATOM 706 N N . GLU A 1 89 ? -3.334 -9.93 -18.703 1 75 89 GLU A N 1
ATOM 707 C CA . GLU A 1 89 ? -2.641 -10.133 -17.438 1 75 89 GLU A CA 1
ATOM 708 C C . GLU A 1 89 ? -3.25 -11.297 -16.656 1 75 89 GLU A C 1
ATOM 710 O O . GLU A 1 89 ? -2.527 -12.094 -16.047 1 75 89 GLU A O 1
ATOM 715 N N . GLN A 1 90 ? -4.531 -11.391 -16.688 1 82.62 90 GLN A N 1
ATOM 716 C CA . GLN A 1 90 ? -5.199 -12.484 -15.992 1 82.62 90 GLN A CA 1
ATOM 717 C C . GLN A 1 90 ? -4.828 -13.836 -16.594 1 82.62 90 GLN A C 1
ATOM 719 O O . GLN A 1 90 ? -4.652 -14.82 -15.883 1 82.62 90 GLN A O 1
ATOM 724 N N . LYS A 1 91 ? -4.715 -13.852 -17.859 1 80.44 91 LYS A N 1
ATOM 725 C CA . LYS A 1 91 ? -4.293 -15.078 -18.531 1 80.44 91 LYS A CA 1
ATOM 726 C C . LYS A 1 91 ? -2.893 -15.492 -18.094 1 80.44 91 LYS A C 1
ATOM 728 O O . LYS A 1 91 ? -2.639 -16.672 -17.844 1 80.44 91 LYS A O 1
ATOM 733 N N . LYS A 1 92 ? -1.974 -14.516 -17.969 1 74.88 92 LYS A N 1
ATOM 734 C CA . LYS A 1 92 ? -0.621 -14.797 -17.5 1 74.88 92 LYS A CA 1
ATOM 735 C C . LYS A 1 92 ? -0.642 -15.406 -16.094 1 74.88 92 LYS A C 1
ATOM 737 O O . LYS A 1 92 ? 0.07 -16.375 -15.828 1 74.88 92 LYS A O 1
ATOM 742 N N . VAL A 1 93 ? -1.464 -14.836 -15.273 1 83.31 93 VAL A N 1
ATOM 743 C CA . VAL A 1 93 ? -1.567 -15.328 -13.898 1 83.31 93 VAL A CA 1
ATOM 744 C C . VAL A 1 93 ? -2.154 -16.734 -13.898 1 83.31 93 VAL A C 1
ATOM 746 O O . VAL A 1 93 ? -1.669 -17.625 -13.188 1 83.31 93 VAL A O 1
ATOM 749 N N . GLN A 1 94 ? -3.113 -16.969 -14.711 1 83.5 94 GLN A N 1
ATOM 750 C CA . GLN A 1 94 ? -3.781 -18.266 -14.789 1 83.5 94 GLN A CA 1
ATOM 751 C C . GLN A 1 94 ? -2.818 -19.359 -15.258 1 83.5 94 GLN A C 1
ATOM 753 O O . GLN A 1 94 ? -2.879 -20.484 -14.789 1 83.5 94 GLN A O 1
ATOM 758 N N . GLU A 1 95 ? -1.966 -18.969 -16.078 1 77.88 95 GLU A N 1
ATOM 759 C CA . GLU A 1 95 ? -1.071 -19.953 -16.688 1 77.88 95 GLU A CA 1
ATOM 760 C C . GLU A 1 95 ? 0.159 -20.188 -15.828 1 77.88 95 GLU A C 1
ATOM 762 O O . GLU A 1 95 ? 0.852 -21.203 -15.992 1 77.88 95 GLU A O 1
ATOM 767 N N . ALA A 1 96 ? 0.439 -19.297 -14.93 1 82.06 96 ALA A N 1
ATOM 768 C CA . ALA A 1 96 ? 1.645 -19.391 -14.109 1 82.06 96 ALA A CA 1
ATOM 769 C C . ALA A 1 96 ? 1.44 -20.344 -12.938 1 82.06 96 ALA A C 1
ATOM 771 O O . ALA A 1 96 ? 0.354 -20.406 -12.352 1 82.06 96 ALA A O 1
ATOM 772 N N . ASP A 1 97 ? 2.494 -21.062 -12.578 1 84.44 97 ASP A N 1
ATOM 773 C CA . ASP A 1 97 ? 2.52 -21.859 -11.352 1 84.44 97 ASP A CA 1
ATOM 774 C C . ASP A 1 97 ? 3.117 -21.062 -10.195 1 84.44 97 ASP A C 1
ATOM 776 O O . ASP A 1 97 ? 2.807 -21.328 -9.031 1 84.44 97 ASP A O 1
ATOM 780 N N . LEU A 1 98 ? 3.967 -20.172 -10.523 1 84.81 98 LEU A N 1
ATOM 781 C CA . LEU A 1 98 ? 4.621 -19.281 -9.578 1 84.81 98 LEU A CA 1
ATOM 782 C C . LEU A 1 98 ? 4.621 -17.844 -10.102 1 84.81 98 LEU A C 1
ATOM 784 O O . LEU A 1 98 ? 5.035 -17.594 -11.242 1 84.81 98 LEU A O 1
ATOM 788 N N . VAL A 1 99 ? 4.086 -16.984 -9.336 1 85.62 99 VAL A N 1
ATOM 789 C CA . VAL A 1 99 ? 4.102 -15.562 -9.656 1 85.62 99 VAL A CA 1
ATOM 790 C C . VAL A 1 99 ? 5.043 -14.828 -8.703 1 85.62 99 VAL A C 1
ATOM 792 O O . VAL A 1 99 ? 4.863 -14.867 -7.484 1 85.62 99 VAL A O 1
ATOM 795 N N . ILE A 1 100 ? 6.105 -14.148 -9.219 1 83.38 100 ILE A N 1
ATOM 796 C CA . ILE A 1 100 ? 7.035 -13.352 -8.422 1 83.38 100 ILE A CA 1
ATOM 797 C C . ILE A 1 100 ? 6.773 -11.867 -8.656 1 83.38 100 ILE A C 1
ATOM 799 O O . ILE A 1 100 ? 6.801 -11.398 -9.797 1 83.38 100 ILE A O 1
ATOM 803 N N . PHE A 1 101 ? 6.449 -11.156 -7.625 1 84.69 101 PHE A N 1
ATOM 804 C CA . PHE A 1 101 ? 6.309 -9.703 -7.676 1 84.69 101 PHE A CA 1
ATOM 805 C C . PHE A 1 101 ? 7.602 -9.016 -7.25 1 84.69 101 PHE A C 1
ATOM 807 O O . PHE A 1 101 ? 7.934 -8.992 -6.066 1 84.69 101 PHE A O 1
ATOM 814 N N . GLN A 1 102 ? 8.344 -8.461 -8.219 1 82.06 102 GLN A N 1
ATOM 815 C CA . GLN A 1 102 ? 9.609 -7.773 -7.988 1 82.06 102 GLN A CA 1
ATOM 816 C C . GLN A 1 102 ? 9.422 -6.258 -7.98 1 82.06 102 GLN A C 1
ATOM 818 O O . GLN A 1 102 ? 8.922 -5.684 -8.953 1 82.06 102 GLN A O 1
ATOM 823 N N . PHE A 1 103 ? 9.789 -5.57 -6.797 1 81.19 103 PHE A N 1
ATOM 824 C CA . PHE A 1 103 ? 9.602 -4.129 -6.73 1 81.19 103 PHE A CA 1
ATOM 825 C C . PHE A 1 103 ? 10.445 -3.52 -5.617 1 81.19 103 PHE A C 1
ATOM 827 O O . PHE A 1 103 ? 10.836 -4.215 -4.676 1 81.19 103 PHE A O 1
ATOM 834 N N . PRO A 1 104 ? 10.758 -2.191 -5.809 1 84.5 104 PRO A N 1
ATOM 835 C CA . PRO A 1 104 ? 11.305 -1.471 -4.656 1 84.5 104 PRO A CA 1
ATOM 836 C C . PRO A 1 104 ? 10.242 -1.138 -3.611 1 84.5 104 PRO A C 1
ATOM 838 O O . PRO A 1 104 ? 9.109 -0.813 -3.965 1 84.5 104 PRO A O 1
ATOM 841 N N . LEU A 1 105 ? 10.594 -1.257 -2.41 1 91 105 LEU A N 1
ATOM 842 C CA . LEU A 1 105 ? 9.672 -0.883 -1.349 1 91 105 LEU A CA 1
ATOM 843 C C . LEU A 1 105 ? 9.508 0.631 -1.277 1 91 105 LEU A C 1
ATOM 845 O O . LEU A 1 105 ? 10.477 1.354 -1.036 1 91 105 LEU A O 1
ATOM 849 N N . TYR A 1 106 ? 8.367 1.172 -1.593 1 89 106 TYR A N 1
ATOM 850 C CA . TYR A 1 106 ? 8.023 2.584 -1.472 1 89 106 TYR A CA 1
ATOM 851 C C . TYR A 1 106 ? 7 2.803 -0.367 1 89 106 TYR A C 1
ATOM 853 O O . TYR A 1 106 ? 5.898 2.252 -0.419 1 89 106 TYR A O 1
ATOM 861 N N . TRP A 1 107 ? 7.477 3.547 0.598 1 93.31 107 TRP A N 1
ATOM 862 C CA . TRP A 1 107 ? 6.602 3.859 1.723 1 93.31 107 TRP A CA 1
ATOM 863 C C . TRP A 1 107 ? 6 2.588 2.312 1 93.31 107 TRP A C 1
ATOM 865 O O . TRP A 1 107 ? 4.781 2.496 2.488 1 93.31 107 TRP A O 1
ATOM 875 N N . PHE A 1 108 ? 6.848 1.589 2.541 1 95.94 108 PHE A N 1
ATOM 876 C CA . PHE A 1 108 ? 6.574 0.343 3.248 1 95.94 108 PHE A CA 1
ATOM 877 C C . PHE A 1 108 ? 5.523 -0.478 2.512 1 95.94 108 PHE A C 1
ATOM 879 O O . PHE A 1 108 ? 4.805 -1.271 3.125 1 95.94 108 PHE A O 1
ATOM 886 N N . SER A 1 109 ? 5.402 -0.277 1.241 1 93.81 109 SER A N 1
ATOM 887 C CA . SER A 1 109 ? 4.496 -1.033 0.384 1 93.81 109 SER A CA 1
ATOM 888 C C . SER A 1 109 ? 4.988 -1.049 -1.061 1 93.81 109 SER A C 1
ATOM 890 O O . SER A 1 109 ? 6.141 -0.71 -1.335 1 93.81 109 SER A O 1
ATOM 892 N N . MET A 1 110 ? 4.168 -1.591 -1.957 1 88.38 110 MET A N 1
ATOM 893 C CA . MET A 1 110 ? 4.52 -1.669 -3.373 1 88.38 110 MET A CA 1
ATOM 894 C C . MET A 1 110 ? 4.316 -0.322 -4.059 1 88.38 110 MET A C 1
ATOM 896 O O . MET A 1 110 ? 3.553 0.516 -3.576 1 88.38 110 MET A O 1
ATOM 900 N N . PRO A 1 111 ? 5.051 -0.11 -5.133 1 82.44 111 PRO A N 1
ATOM 901 C CA . PRO A 1 111 ? 4.84 1.113 -5.91 1 82.44 111 PRO A CA 1
ATOM 902 C C . PRO A 1 111 ? 3.426 1.214 -6.48 1 82.44 111 PRO A C 1
ATOM 904 O O . PRO A 1 111 ? 2.758 0.193 -6.668 1 82.44 111 PRO A O 1
ATOM 907 N N . ALA A 1 112 ? 3.027 2.373 -6.781 1 79.06 112 ALA A N 1
ATOM 908 C CA . ALA A 1 112 ? 1.664 2.67 -7.215 1 79.06 112 ALA A CA 1
ATOM 909 C C . ALA A 1 112 ? 1.29 1.851 -8.445 1 79.06 112 ALA A C 1
ATOM 911 O O . ALA A 1 112 ? 0.158 1.375 -8.562 1 79.06 112 ALA A O 1
ATOM 912 N N . ILE A 1 113 ? 2.193 1.706 -9.281 1 72.69 113 ILE A N 1
ATOM 913 C CA . ILE A 1 113 ? 1.896 1.017 -10.539 1 72.69 113 ILE A CA 1
ATOM 914 C C . ILE A 1 113 ? 1.536 -0.439 -10.25 1 72.69 113 ILE A C 1
ATOM 916 O O . ILE A 1 113 ? 0.573 -0.969 -10.805 1 72.69 113 ILE A O 1
ATOM 920 N N . LEU A 1 114 ? 2.324 -1.03 -9.484 1 80.69 114 LEU A N 1
ATOM 921 C CA . LEU A 1 114 ? 2.021 -2.41 -9.117 1 80.69 114 LEU A CA 1
ATOM 922 C C . LEU A 1 114 ? 0.727 -2.488 -8.312 1 80.69 114 LEU A C 1
ATOM 924 O O . LEU A 1 114 ? -0.048 -3.434 -8.469 1 80.69 114 LEU A O 1
ATOM 928 N N . LYS A 1 115 ? 0.562 -1.531 -7.426 1 83.75 115 LYS A N 1
ATOM 929 C CA . LYS A 1 115 ? -0.701 -1.468 -6.695 1 83.75 115 LYS A CA 1
ATOM 930 C C . LYS A 1 115 ? -1.884 -1.359 -7.652 1 83.75 115 LYS A C 1
ATOM 932 O O . LYS A 1 115 ? -2.936 -1.961 -7.422 1 83.75 115 LYS A O 1
ATOM 937 N N . GLY A 1 116 ? -1.743 -0.602 -8.648 1 78.81 116 GLY A N 1
ATOM 938 C CA . GLY A 1 116 ? -2.775 -0.499 -9.664 1 78.81 116 GLY A CA 1
ATOM 939 C C . GLY A 1 116 ? -3.041 -1.812 -10.383 1 78.81 116 GLY A C 1
ATOM 940 O O . GLY A 1 116 ? -4.191 -2.139 -10.68 1 78.81 116 GLY A O 1
ATOM 941 N N . TRP A 1 117 ? -1.989 -2.475 -10.719 1 77.31 117 TRP A N 1
ATOM 942 C CA . TRP A 1 117 ? -2.127 -3.801 -11.312 1 77.31 117 TRP A CA 1
ATOM 943 C C . TRP A 1 117 ? -2.977 -4.707 -10.43 1 77.31 117 TRP A C 1
ATOM 945 O O . TRP A 1 117 ? -3.912 -5.352 -10.914 1 77.31 117 TRP A O 1
ATOM 955 N N . MET A 1 118 ? -2.682 -4.738 -9.156 1 85.44 118 MET A N 1
ATOM 956 C CA . MET A 1 118 ? -3.42 -5.59 -8.227 1 85.44 118 MET A CA 1
ATOM 957 C C . MET A 1 118 ? -4.883 -5.172 -8.148 1 85.44 118 MET A C 1
ATOM 959 O O . MET A 1 118 ? -5.777 -6.02 -8.172 1 85.44 118 MET A O 1
ATOM 963 N N . ASP A 1 119 ? -5.109 -3.941 -8.047 1 82.94 119 ASP A N 1
ATOM 964 C CA . ASP A 1 119 ? -6.461 -3.404 -7.914 1 82.94 119 ASP A CA 1
ATOM 965 C C . ASP A 1 119 ? -7.324 -3.793 -9.109 1 82.94 119 ASP A C 1
ATOM 967 O O . ASP A 1 119 ? -8.531 -4 -8.969 1 82.94 119 ASP A O 1
ATOM 971 N N . ARG A 1 120 ? -6.688 -3.93 -10.219 1 79.88 120 ARG A N 1
ATOM 972 C CA . ARG A 1 120 ? -7.453 -4.117 -11.445 1 79.88 120 ARG A CA 1
ATOM 973 C C . ARG A 1 120 ? -7.477 -5.586 -11.852 1 79.88 120 ARG A C 1
ATOM 975 O O . ARG A 1 120 ? -8.508 -6.094 -12.297 1 79.88 120 ARG A O 1
ATOM 982 N N . VAL A 1 121 ? -6.422 -6.238 -11.766 1 81.69 121 VAL A N 1
ATOM 983 C CA . VAL A 1 121 ? -6.258 -7.586 -12.297 1 81.69 121 VAL A CA 1
ATOM 984 C C . VAL A 1 121 ? -6.871 -8.602 -11.336 1 81.69 121 VAL A C 1
ATOM 986 O O . VAL A 1 121 ? -7.547 -9.539 -11.758 1 81.69 121 VAL A O 1
ATOM 989 N N . LEU A 1 122 ? -6.688 -8.391 -10.047 1 89.81 122 LEU A N 1
ATOM 990 C CA . LEU A 1 122 ? -7.18 -9.336 -9.047 1 89.81 122 LEU A CA 1
ATOM 991 C C . LEU A 1 122 ? -8.617 -9.016 -8.664 1 89.81 122 LEU A C 1
ATOM 993 O O . LEU A 1 122 ? -8.938 -8.922 -7.473 1 89.81 122 LEU A O 1
ATOM 997 N N . CYS A 1 123 ? -9.469 -8.961 -9.594 1 86.38 123 CYS A N 1
ATOM 998 C CA . CYS A 1 123 ? -10.852 -8.578 -9.336 1 86.38 123 CYS A CA 1
ATOM 999 C C . CYS A 1 123 ? -11.688 -9.781 -8.922 1 86.38 123 CYS A C 1
ATOM 1001 O O . CYS A 1 123 ? -11.266 -10.93 -9.109 1 86.38 123 CYS A O 1
ATOM 1003 N N . GLN A 1 124 ? -12.828 -9.508 -8.336 1 89.44 124 GLN A N 1
ATOM 1004 C CA . GLN A 1 124 ? -13.781 -10.547 -7.941 1 89.44 124 GLN A CA 1
ATOM 1005 C C . GLN A 1 124 ? -14.25 -11.352 -9.156 1 89.44 124 GLN A C 1
ATOM 1007 O O . GLN A 1 124 ? -14.531 -10.781 -10.211 1 89.44 124 GLN A O 1
ATOM 1012 N N . GLY A 1 125 ? -14.383 -12.617 -9.016 1 91.12 125 GLY A N 1
ATOM 1013 C CA . GLY A 1 125 ? -14.695 -13.508 -10.125 1 91.12 125 GLY A CA 1
ATOM 1014 C C . GLY A 1 125 ? -13.477 -14.188 -10.711 1 91.12 125 GLY A C 1
ATOM 1015 O O . GLY A 1 125 ? -13.555 -15.32 -11.195 1 91.12 125 GLY A O 1
ATOM 1016 N N . PHE A 1 126 ? -12.359 -13.477 -10.773 1 91.75 126 PHE A N 1
ATOM 1017 C CA . PHE A 1 126 ? -11.109 -14.031 -11.289 1 91.75 126 PHE A CA 1
ATOM 1018 C C . PHE A 1 126 ? -10.266 -14.594 -10.156 1 91.75 126 PHE A C 1
ATOM 1020 O O . PHE A 1 126 ? -9.906 -15.773 -10.172 1 91.75 126 PHE A O 1
ATOM 1027 N N . ALA A 1 127 ? -9.93 -13.719 -9.156 1 94.38 127 ALA A N 1
ATOM 1028 C CA . ALA A 1 127 ? -8.984 -14.109 -8.117 1 94.38 127 ALA A CA 1
ATOM 1029 C C . ALA A 1 127 ? -9.711 -14.641 -6.883 1 94.38 127 ALA A C 1
ATOM 1031 O O . ALA A 1 127 ? -9.148 -15.438 -6.121 1 94.38 127 ALA A O 1
ATOM 1032 N N . PHE A 1 128 ? -10.891 -14.188 -6.637 1 94.88 128 PHE A N 1
ATOM 1033 C CA . PHE A 1 128 ? -11.664 -14.555 -5.457 1 94.88 128 PHE A CA 1
ATOM 1034 C C . PHE A 1 128 ? -13.156 -14.367 -5.707 1 94.88 128 PHE A C 1
ATOM 1036 O O . PHE A 1 128 ? -13.555 -13.891 -6.77 1 94.88 128 PHE A O 1
ATOM 1043 N N . ASP A 1 129 ? -13.938 -14.789 -4.711 1 92.19 129 ASP A N 1
ATOM 1044 C CA . ASP A 1 129 ? -15.367 -14.508 -4.648 1 92.19 129 ASP A CA 1
ATOM 1045 C C . ASP A 1 129 ? -15.836 -14.359 -3.201 1 92.19 129 ASP A C 1
ATOM 1047 O O . ASP A 1 129 ? -15.031 -14.445 -2.271 1 92.19 129 ASP A O 1
ATOM 1051 N N . ILE A 1 130 ? -17.109 -14.016 -2.994 1 83.19 130 ILE A N 1
ATOM 1052 C CA . ILE A 1 130 ? -17.703 -13.922 -1.665 1 83.19 130 ILE A CA 1
ATOM 1053 C C . ILE A 1 130 ? -18.891 -14.875 -1.564 1 83.19 130 ILE A C 1
ATOM 1055 O O . ILE A 1 130 ? -19.969 -14.578 -2.076 1 83.19 130 ILE A O 1
ATOM 1059 N N . PRO A 1 131 ? -18.688 -16.047 -0.955 1 82.31 131 PRO A N 1
ATOM 1060 C CA . PRO A 1 131 ? -17.453 -16.5 -0.312 1 82.31 131 PRO A CA 1
ATOM 1061 C C . PRO A 1 131 ? -16.438 -17.047 -1.312 1 82.31 131 PRO A C 1
ATOM 1063 O O . PRO A 1 131 ? -16.719 -17.125 -2.51 1 82.31 131 PRO A O 1
ATOM 1066 N N . GLY A 1 132 ? -15.211 -17.359 -0.965 1 91.81 132 GLY A N 1
ATOM 1067 C CA . GLY A 1 132 ? -14.133 -17.875 -1.807 1 91.81 132 GLY A CA 1
ATOM 1068 C C . GLY A 1 132 ? -12.859 -17.047 -1.704 1 91.81 132 GLY A C 1
ATOM 1069 O O . GLY A 1 132 ? -12.383 -16.5 -2.703 1 91.81 132 GLY A O 1
ATOM 1070 N N . PHE A 1 133 ? -12.484 -16.906 -0.665 1 92.94 133 PHE A N 1
ATOM 1071 C CA . PHE A 1 133 ? -11.25 -16.188 -0.403 1 92.94 133 PHE A CA 1
ATOM 1072 C C . PHE A 1 133 ? -10.367 -16.953 0.571 1 92.94 133 PHE A C 1
ATOM 1074 O O . PHE A 1 133 ? -10.789 -17.953 1.145 1 92.94 133 PHE A O 1
ATOM 1081 N N . TYR A 1 134 ? -9.094 -16.547 0.67 1 95 134 TYR A N 1
ATOM 1082 C CA . TYR A 1 134 ? -8.062 -17.219 1.451 1 95 134 TYR A CA 1
ATOM 1083 C C . TYR A 1 134 ? -7.895 -18.672 1 1 95 134 TYR A C 1
ATOM 1085 O O . TYR A 1 134 ? -7.598 -18.922 -0.169 1 95 134 TYR A O 1
ATOM 1093 N N . ASP A 1 135 ? -8.156 -19.641 1.812 1 93.31 135 ASP A N 1
ATOM 1094 C CA . ASP A 1 135 ? -7.875 -21.016 1.439 1 93.31 135 ASP A CA 1
ATOM 1095 C C . ASP A 1 135 ? -8.758 -21.469 0.272 1 93.31 135 ASP A C 1
ATOM 1097 O O . ASP A 1 135 ? -8.422 -22.406 -0.441 1 93.31 135 ASP A O 1
ATOM 1101 N N . SER A 1 136 ? -9.836 -20.766 0.056 1 94.56 136 SER A N 1
ATOM 1102 C CA . SER A 1 136 ? -10.758 -21.109 -1.022 1 94.56 136 SER A CA 1
ATOM 1103 C C . SER A 1 136 ? -10.648 -20.125 -2.18 1 94.56 136 SER A C 1
ATOM 1105 O O . SER A 1 136 ? -11.508 -20.109 -3.068 1 94.56 136 SER A O 1
ATOM 1107 N N . GLY A 1 137 ? -9.695 -19.297 -2.176 1 95.94 137 GLY A N 1
ATOM 1108 C CA . GLY A 1 137 ? -9.492 -18.359 -3.271 1 95.94 137 GLY A CA 1
ATOM 1109 C C . GLY A 1 137 ? -9.25 -19.047 -4.602 1 95.94 137 GLY A C 1
ATOM 1110 O O . GLY A 1 137 ? -8.922 -20.234 -4.645 1 95.94 137 GLY A O 1
ATOM 1111 N N . PHE A 1 138 ? -9.312 -18.375 -5.641 1 95.88 138 PHE A N 1
ATOM 1112 C CA . PHE A 1 138 ? -9.344 -18.984 -6.961 1 95.88 138 PHE A CA 1
ATOM 1113 C C . PHE A 1 138 ? -7.93 -19.219 -7.484 1 95.88 138 PHE A C 1
ATOM 1115 O O . PHE A 1 138 ? -7.742 -19.906 -8.492 1 95.88 138 PHE A O 1
ATOM 1122 N N . LEU A 1 139 ? -6.98 -18.703 -6.73 1 95.56 139 LEU A N 1
ATOM 1123 C CA . LEU A 1 139 ? -5.594 -18.906 -7.145 1 95.56 139 LEU A CA 1
ATOM 1124 C C . LEU A 1 139 ? -4.879 -19.859 -6.199 1 95.56 139 LEU A C 1
ATOM 1126 O O . LEU A 1 139 ? -3.65 -19.828 -6.082 1 95.56 139 LEU A O 1
ATOM 1130 N N . LYS A 1 140 ? -5.523 -20.672 -5.387 1 93.31 140 LYS A N 1
ATOM 1131 C CA . LYS A 1 140 ? -5.055 -21.562 -4.328 1 93.31 140 LYS A CA 1
ATOM 1132 C C . LYS A 1 140 ? -4.059 -22.578 -4.867 1 93.31 140 LYS A C 1
ATOM 1134 O O . LYS A 1 140 ? -3.264 -23.141 -4.109 1 93.31 140 LYS A O 1
ATOM 1139 N N . ASN A 1 141 ? -3.912 -22.891 -6.043 1 91.56 141 ASN A N 1
ATOM 1140 C CA . ASN A 1 141 ? -2.988 -23.891 -6.574 1 91.56 141 ASN A CA 1
ATOM 1141 C C . ASN A 1 141 ? -1.732 -23.234 -7.148 1 91.56 141 ASN A C 1
ATOM 1143 O O . ASN A 1 141 ? -0.932 -23.906 -7.809 1 91.56 141 ASN A O 1
ATOM 1147 N N . LYS A 1 142 ? -1.564 -21.984 -6.852 1 90.44 142 LYS A N 1
ATOM 1148 C CA . LYS A 1 142 ? -0.416 -21.266 -7.379 1 90.44 142 LYS A CA 1
ATOM 1149 C C . LYS A 1 142 ? 0.466 -20.734 -6.254 1 90.44 142 LYS A C 1
ATOM 1151 O O . LYS A 1 142 ? -0.034 -20.359 -5.188 1 90.44 142 LYS A O 1
ATOM 1156 N N . LEU A 1 143 ? 1.767 -20.703 -6.523 1 91.94 143 LEU A N 1
ATOM 1157 C CA . LEU A 1 143 ? 2.73 -20.109 -5.609 1 91.94 143 LEU A CA 1
ATOM 1158 C C . LEU A 1 143 ? 2.908 -18.625 -5.914 1 91.94 143 LEU A C 1
ATOM 1160 O O . LEU A 1 143 ? 2.779 -18.203 -7.062 1 91.94 143 LEU A O 1
ATOM 1164 N N . ALA A 1 144 ? 3.109 -17.844 -4.914 1 93 144 ALA A N 1
ATOM 1165 C CA . ALA A 1 144 ? 3.463 -16.438 -5.066 1 93 144 ALA A CA 1
ATOM 1166 C C . ALA A 1 144 ? 4.594 -16.047 -4.125 1 93 144 ALA A C 1
ATOM 1168 O O . ALA A 1 144 ? 4.707 -16.594 -3.021 1 93 144 ALA A O 1
ATOM 1169 N N . LEU A 1 145 ? 5.391 -15.172 -4.57 1 91.25 145 LEU A N 1
ATOM 1170 C CA . LEU A 1 145 ? 6.539 -14.695 -3.805 1 91.25 145 LEU A CA 1
ATOM 1171 C C . LEU A 1 145 ? 6.762 -13.203 -4.027 1 91.25 145 LEU A C 1
ATOM 1173 O O . LEU A 1 145 ? 6.676 -12.727 -5.16 1 91.25 145 LEU A O 1
ATOM 1177 N N . LEU A 1 146 ? 6.996 -12.484 -2.912 1 92.75 146 LEU A N 1
ATOM 1178 C CA . LEU A 1 146 ? 7.398 -11.086 -2.998 1 92.75 146 LEU A CA 1
ATOM 1179 C C . LEU A 1 146 ? 8.914 -10.953 -3.006 1 92.75 146 LEU A C 1
ATOM 1181 O O . LEU A 1 146 ? 9.594 -11.453 -2.104 1 92.75 146 LEU A O 1
ATOM 1185 N N . SER A 1 147 ? 9.438 -10.391 -4.039 1 87.88 147 SER A N 1
ATOM 1186 C CA . SER A 1 147 ? 10.844 -10.016 -4.141 1 87.88 147 SER A CA 1
ATOM 1187 C C . SER A 1 147 ? 11.016 -8.5 -4.121 1 87.88 147 SER A C 1
ATOM 1189 O O . SER A 1 147 ? 10.586 -7.809 -5.051 1 87.88 147 SER A O 1
ATOM 1191 N N . LEU A 1 148 ? 11.672 -7.973 -3.004 1 89.5 148 LEU A N 1
ATOM 1192 C CA . LEU A 1 148 ? 11.688 -6.516 -2.928 1 89.5 148 LEU A CA 1
ATOM 1193 C C . LEU A 1 148 ? 13.047 -6.016 -2.445 1 89.5 148 LEU A C 1
ATOM 1195 O O . LEU A 1 148 ? 13.828 -6.781 -1.884 1 89.5 148 LEU A O 1
ATOM 1199 N N . THR A 1 149 ? 13.336 -4.758 -2.822 1 86.38 149 THR A N 1
ATOM 1200 C CA . THR A 1 149 ? 14.5 -4.027 -2.328 1 86.38 149 THR A CA 1
ATOM 1201 C C . THR A 1 149 ? 14.07 -2.9 -1.393 1 86.38 149 THR A C 1
ATOM 1203 O O . THR A 1 149 ? 13.016 -2.291 -1.59 1 86.38 149 THR A O 1
ATOM 1206 N N . THR A 1 150 ? 14.828 -2.701 -0.36 1 91.38 150 THR A N 1
ATOM 1207 C CA . THR A 1 150 ? 14.508 -1.616 0.562 1 91.38 150 THR A CA 1
ATOM 1208 C C . THR A 1 150 ? 15.492 -0.459 0.394 1 91.38 150 THR A C 1
ATOM 1210 O O . THR A 1 150 ? 16.578 -0.632 -0.17 1 91.38 150 THR A O 1
ATOM 1213 N N . GLY A 1 151 ? 15.055 0.722 0.809 1 87.5 151 GLY A N 1
ATOM 1214 C CA . GLY A 1 151 ? 15.938 1.877 0.813 1 87.5 151 GLY A CA 1
ATOM 1215 C C . GLY A 1 151 ? 16.859 1.921 2.02 1 87.5 151 GLY A C 1
ATOM 1216 O O . GLY A 1 151 ? 17.922 2.531 1.968 1 87.5 151 GLY A O 1
ATOM 1217 N N . SER A 1 152 ? 16.453 1.312 3.088 1 91.56 152 SER A N 1
ATOM 1218 C CA . SER A 1 152 ? 17.219 1.307 4.332 1 91.56 152 SER A CA 1
ATOM 1219 C C . SER A 1 152 ? 17.828 -0.065 4.602 1 91.56 152 SER A C 1
ATOM 1221 O O . SER A 1 152 ? 17.484 -1.043 3.932 1 91.56 152 SER A O 1
ATOM 1223 N N . THR A 1 153 ? 18.703 -0.104 5.602 1 93.75 153 THR A N 1
ATOM 1224 C CA . THR A 1 153 ? 19.484 -1.309 5.887 1 93.75 153 THR A CA 1
ATOM 1225 C C . THR A 1 153 ? 18.625 -2.328 6.641 1 93.75 153 THR A C 1
ATOM 1227 O O . THR A 1 153 ? 17.562 -1.996 7.148 1 93.75 153 THR A O 1
ATOM 1230 N N . ALA A 1 154 ? 19.172 -3.539 6.703 1 95 154 ALA A N 1
ATOM 1231 C CA . ALA A 1 154 ? 18.484 -4.645 7.355 1 95 154 ALA A CA 1
ATOM 1232 C C . ALA A 1 154 ? 18.219 -4.34 8.828 1 95 154 ALA A C 1
ATOM 1234 O O . ALA A 1 154 ? 17.172 -4.68 9.359 1 95 154 ALA A O 1
ATOM 1235 N N . GLU A 1 155 ? 19.156 -3.691 9.453 1 94.81 155 GLU A N 1
ATOM 1236 C CA . GLU A 1 155 ? 19.078 -3.398 10.883 1 94.81 155 GLU A CA 1
ATOM 1237 C C . GLU A 1 155 ? 17.844 -2.553 11.203 1 94.81 155 GLU A C 1
ATOM 1239 O O . GLU A 1 155 ? 17.266 -2.67 12.289 1 94.81 155 GLU A O 1
ATOM 1244 N N . MET A 1 156 ? 17.406 -1.81 10.266 1 94.44 156 MET A N 1
ATOM 1245 C CA . MET A 1 156 ? 16.281 -0.909 10.492 1 94.44 156 MET A CA 1
ATOM 1246 C C . MET A 1 156 ? 14.961 -1.674 10.469 1 94.44 156 MET A C 1
ATOM 1248 O O . MET A 1 156 ? 13.945 -1.178 10.961 1 94.44 156 MET A O 1
ATOM 1252 N N . TYR A 1 157 ? 15.055 -2.869 9.898 1 96.31 157 TYR A N 1
ATOM 1253 C CA . TYR A 1 157 ? 13.828 -3.637 9.719 1 96.31 157 TYR A CA 1
ATOM 1254 C C . TYR A 1 157 ? 13.82 -4.867 10.617 1 96.31 157 TYR A C 1
ATOM 1256 O O . TYR A 1 157 ? 13.094 -5.828 10.352 1 96.31 157 TYR A O 1
ATOM 1264 N N . MET A 1 158 ? 14.594 -4.859 11.602 1 93 158 MET A N 1
ATOM 1265 C CA . MET A 1 158 ? 14.602 -5.926 12.594 1 93 158 MET A CA 1
ATOM 1266 C C . MET A 1 158 ? 13.727 -5.559 13.789 1 93 158 MET A C 1
ATOM 1268 O O . MET A 1 158 ? 13.219 -4.438 13.867 1 93 158 MET A O 1
ATOM 1272 N N . LYS A 1 159 ? 13.508 -6.43 14.695 1 88.75 159 LYS A N 1
ATOM 1273 C CA . LYS A 1 159 ? 12.594 -6.281 15.82 1 88.75 159 LYS A CA 1
ATOM 1274 C C . LYS A 1 159 ? 12.891 -5.012 16.609 1 88.75 159 LYS A C 1
ATOM 1276 O O . LYS A 1 159 ? 11.969 -4.324 17.062 1 88.75 159 LYS A O 1
ATOM 1281 N N . THR A 1 160 ? 14.047 -4.637 16.688 1 90 160 THR A N 1
ATOM 1282 C CA . THR A 1 160 ? 14.43 -3.463 17.469 1 90 160 THR A CA 1
ATOM 1283 C C . THR A 1 160 ? 14.688 -2.27 16.547 1 90 160 THR A C 1
ATOM 1285 O O . THR A 1 160 ? 15.109 -1.207 17.016 1 90 160 THR A O 1
ATOM 1288 N N . GLY A 1 161 ? 14.484 -2.451 15.312 1 93 161 GLY A N 1
ATOM 1289 C CA . GLY A 1 161 ? 14.75 -1.387 14.359 1 93 161 GLY A CA 1
ATOM 1290 C C . GLY A 1 161 ? 13.68 -0.31 14.359 1 93 161 GLY A C 1
ATOM 1291 O O . GLY A 1 161 ? 12.516 -0.583 14.656 1 93 161 GLY A O 1
ATOM 1292 N N . VAL A 1 162 ? 14.016 0.802 13.953 1 93 162 VAL A N 1
ATOM 1293 C CA . VAL A 1 162 ? 13.141 1.969 14.008 1 93 162 VAL A CA 1
ATOM 1294 C C . VAL A 1 162 ? 11.969 1.781 13.047 1 93 162 VAL A C 1
ATOM 1296 O O . VAL A 1 162 ? 10.883 2.312 13.281 1 93 162 VAL A O 1
ATOM 1299 N N . SER A 1 163 ? 12.164 1.019 11.969 1 94.31 163 SER A N 1
ATOM 1300 C CA . SER A 1 163 ? 11.117 0.809 10.977 1 94.31 163 SER A CA 1
ATOM 1301 C C . SER A 1 163 ? 10.258 -0.405 11.32 1 94.31 163 SER A C 1
ATOM 1303 O O . SER A 1 163 ? 9.297 -0.714 10.609 1 94.31 163 SER A O 1
ATOM 1305 N N . GLY A 1 164 ? 10.602 -1.05 12.438 1 93.69 164 GLY A N 1
ATOM 1306 C CA . GLY A 1 164 ? 9.891 -2.258 12.82 1 93.69 164 GLY A CA 1
ATOM 1307 C C . GLY A 1 164 ? 10.305 -3.479 12.023 1 93.69 164 GLY A C 1
ATOM 1308 O O . GLY A 1 164 ? 10.938 -3.354 10.977 1 93.69 164 GLY A O 1
ATOM 1309 N N . ASP A 1 165 ? 9.945 -4.656 12.555 1 95.88 165 ASP A N 1
ATOM 1310 C CA . ASP A 1 165 ? 10.242 -5.914 11.875 1 95.88 165 ASP A CA 1
ATOM 1311 C C 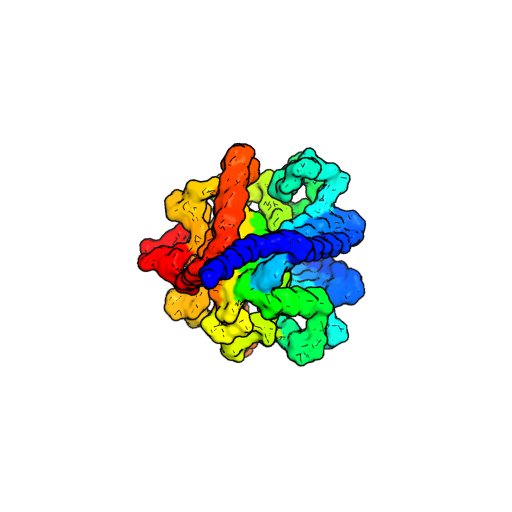. ASP A 1 165 ? 9.68 -5.918 10.453 1 95.88 165 ASP A C 1
ATOM 1313 O O . ASP A 1 165 ? 8.555 -5.477 10.227 1 95.88 165 ASP A O 1
ATOM 1317 N N . TYR A 1 166 ? 10.523 -6.465 9.516 1 96.69 166 TYR A N 1
ATOM 1318 C CA . TYR A 1 166 ? 10.094 -6.469 8.117 1 96.69 166 TYR A CA 1
ATOM 1319 C C . TYR A 1 166 ? 8.812 -7.27 7.945 1 96.69 166 TYR A C 1
ATOM 1321 O O . TYR A 1 166 ? 8.055 -7.047 7 1 96.69 166 TYR A O 1
ATOM 1329 N N . ARG A 1 167 ? 8.484 -8.117 8.789 1 96.38 167 ARG A N 1
ATOM 1330 C CA . ARG A 1 167 ? 7.285 -8.945 8.688 1 96.38 167 ARG A CA 1
ATOM 1331 C C . ARG A 1 167 ? 6.027 -8.109 8.891 1 96.38 167 ARG A C 1
ATOM 1333 O O . ARG A 1 167 ? 4.949 -8.484 8.422 1 96.38 167 ARG A O 1
ATOM 1340 N N . TYR A 1 168 ? 6.188 -6.996 9.562 1 96 168 TYR A N 1
ATOM 1341 C CA . TYR A 1 168 ? 5.023 -6.16 9.844 1 96 168 TYR A CA 1
ATOM 1342 C C . TYR A 1 168 ? 4.441 -5.59 8.555 1 96 168 TYR A C 1
ATOM 1344 O O . TYR A 1 168 ? 3.229 -5.648 8.336 1 96 168 TYR A O 1
ATOM 1352 N N . PHE A 1 169 ? 5.328 -5.109 7.652 1 96.88 169 PHE A N 1
ATOM 1353 C CA . PHE A 1 169 ? 4.781 -4.492 6.449 1 96.88 169 PHE A CA 1
ATOM 1354 C C . PHE A 1 169 ? 4.43 -5.555 5.41 1 96.88 169 PHE A C 1
ATOM 1356 O O . PHE A 1 169 ? 3.758 -5.262 4.422 1 96.88 169 PHE A O 1
ATOM 1363 N N . LEU A 1 170 ? 4.801 -6.797 5.672 1 97.75 170 LEU A N 1
ATOM 1364 C CA . LEU A 1 170 ? 4.492 -7.879 4.742 1 97.75 170 LEU A CA 1
ATOM 1365 C C . LEU A 1 170 ? 3.064 -8.375 4.941 1 97.75 170 LEU A C 1
ATOM 1367 O O . LEU A 1 170 ? 2.48 -8.977 4.035 1 97.75 170 LEU A O 1
ATOM 1371 N N . TRP A 1 171 ? 2.449 -8.156 6.07 1 96.75 171 TRP A N 1
ATOM 1372 C CA . TRP A 1 171 ? 1.14 -8.703 6.414 1 96.75 171 TRP A CA 1
ATOM 1373 C C . TRP A 1 171 ? 0.092 -8.289 5.387 1 96.75 171 TRP A C 1
ATOM 1375 O O . TRP A 1 171 ? -0.563 -9.133 4.777 1 96.75 171 TRP A O 1
ATOM 1385 N N . PRO A 1 172 ? -0.055 -6.984 5.129 1 97.25 172 PRO A N 1
ATOM 1386 C CA . PRO A 1 172 ? -1.082 -6.609 4.156 1 97.25 172 PRO A CA 1
ATOM 1387 C C . PRO A 1 172 ? -0.768 -7.105 2.746 1 97.25 172 PRO A C 1
ATOM 1389 O O . PRO A 1 172 ? -1.683 -7.41 1.977 1 97.25 172 PRO A O 1
ATOM 1392 N N . LEU A 1 173 ? 0.451 -7.281 2.41 1 96.69 173 LEU A N 1
ATOM 1393 C CA . LEU A 1 173 ? 0.846 -7.707 1.072 1 96.69 173 LEU A CA 1
ATOM 1394 C C . LEU A 1 173 ? 0.66 -9.211 0.906 1 96.69 173 LEU A C 1
ATOM 1396 O O . LEU A 1 173 ? 0.139 -9.664 -0.114 1 96.69 173 LEU A O 1
ATOM 1400 N N . GLN A 1 174 ? 1.079 -9.883 1.9 1 97.88 174 GLN A N 1
ATOM 1401 C CA . GLN A 1 174 ? 1.053 -11.344 1.804 1 97.88 174 GLN A CA 1
ATOM 1402 C C . GLN A 1 174 ? -0.29 -11.898 2.266 1 97.88 174 GLN A C 1
ATOM 1404 O O . GLN A 1 174 ? -1.043 -12.461 1.467 1 97.88 174 GLN A O 1
ATOM 1409 N N . HIS A 1 175 ? -0.647 -11.703 3.51 1 97 175 HIS A N 1
ATOM 1410 C CA . HIS A 1 175 ? -1.918 -12.219 4.012 1 97 175 HIS A CA 1
ATOM 1411 C C . HIS A 1 175 ? -3.094 -11.469 3.398 1 97 175 HIS A C 1
ATOM 1413 O O . HIS A 1 175 ? -4.086 -12.078 3 1 97 175 HIS A O 1
ATOM 1419 N N . GLY A 1 176 ? -2.941 -10.195 3.338 1 95.06 176 GLY A N 1
ATOM 1420 C CA . GLY A 1 176 ? -4.035 -9.359 2.875 1 95.06 176 GLY A CA 1
ATOM 1421 C C . GLY A 1 176 ? -4.332 -9.523 1.397 1 95.06 176 GLY A C 1
ATOM 1422 O O . GLY A 1 176 ? -5.496 -9.57 0.994 1 95.06 176 GLY A O 1
ATOM 1423 N N . ALA A 1 177 ? -3.318 -9.57 0.561 1 95.44 177 ALA A N 1
ATOM 1424 C CA . ALA A 1 177 ? -3.559 -9.578 -0.879 1 95.44 177 ALA A CA 1
ATOM 1425 C C . ALA A 1 177 ? -3.344 -10.977 -1.46 1 95.44 177 ALA A C 1
ATOM 1427 O O . ALA A 1 177 ? -4.285 -11.602 -1.947 1 95.44 177 ALA A O 1
ATOM 1428 N N . LEU A 1 178 ? -2.199 -11.523 -1.316 1 96.69 178 LEU A N 1
ATOM 1429 C CA . LEU A 1 178 ? -1.842 -12.758 -2.004 1 96.69 178 LEU A CA 1
ATOM 1430 C C . LEU A 1 178 ? -2.617 -13.945 -1.435 1 96.69 178 LEU A C 1
ATOM 1432 O O . LEU A 1 178 ? -3.275 -14.672 -2.178 1 96.69 178 LEU A O 1
ATOM 1436 N N . HIS A 1 179 ? -2.543 -14.094 -0.134 1 97.88 179 HIS A N 1
ATOM 1437 C CA . HIS A 1 179 ? -3.25 -15.211 0.484 1 97.88 179 HIS A CA 1
ATOM 1438 C C . HIS A 1 179 ? -4.762 -15.062 0.334 1 97.88 179 HIS A C 1
ATOM 1440 O O . HIS A 1 179 ? -5.477 -16.047 0.171 1 97.88 179 HIS A O 1
ATOM 1446 N N . PHE A 1 180 ? -5.246 -13.867 0.427 1 97.19 180 PHE A N 1
ATOM 1447 C CA . PHE A 1 180 ? -6.668 -13.609 0.228 1 97.19 180 PHE A CA 1
ATOM 1448 C C . PHE A 1 180 ? -7.145 -14.203 -1.092 1 97.19 180 PHE A C 1
ATOM 1450 O O . PHE A 1 180 ? -8.242 -14.766 -1.167 1 97.19 180 PHE A O 1
ATOM 1457 N N . CYS A 1 181 ? -6.344 -14.109 -2.094 1 96.56 181 CYS A N 1
ATOM 1458 C CA . CYS A 1 181 ? -6.695 -14.586 -3.426 1 96.56 181 CYS A CA 1
ATOM 1459 C C . CYS A 1 181 ? -6.512 -16.094 -3.533 1 96.56 181 CYS A C 1
ATOM 1461 O O . CYS A 1 181 ? -6.879 -16.703 -4.543 1 96.56 181 CYS A O 1
ATOM 1463 N N . GLY A 1 182 ? -5.82 -16.688 -2.521 1 97.5 182 GLY A N 1
ATOM 1464 C CA . GLY A 1 182 ? -5.676 -18.125 -2.498 1 97.5 182 GLY A CA 1
ATOM 1465 C C . GLY A 1 182 ? -4.25 -18.594 -2.738 1 97.5 182 GLY A C 1
ATOM 1466 O O . GLY A 1 182 ? -3.936 -19.766 -2.561 1 97.5 182 GLY A O 1
ATOM 1467 N N . PHE A 1 183 ? -3.336 -17.719 -3.102 1 96.56 183 PHE A N 1
ATOM 1468 C CA . PHE A 1 183 ? -1.954 -18.094 -3.367 1 96.56 183 PHE A CA 1
ATOM 1469 C C . PHE A 1 183 ? -1.354 -18.828 -2.174 1 96.56 183 PHE A C 1
ATOM 1471 O O . PHE A 1 183 ? -1.611 -18.469 -1.023 1 96.56 183 PHE A O 1
ATOM 1478 N N . LYS A 1 184 ? -0.578 -19.812 -2.451 1 97.19 184 LYS A N 1
ATOM 1479 C CA . LYS A 1 184 ? 0.397 -20.312 -1.481 1 97.19 184 LYS A CA 1
ATOM 1480 C C . LYS A 1 184 ? 1.633 -19.422 -1.444 1 97.19 184 LYS A C 1
ATOM 1482 O O . LYS A 1 184 ? 2.428 -19.406 -2.389 1 97.19 184 LYS A O 1
ATOM 1487 N N . VAL A 1 185 ? 1.813 -18.734 -0.36 1 97.75 185 VAL A N 1
ATOM 1488 C CA . VAL A 1 185 ? 2.775 -17.641 -0.313 1 97.75 185 VAL A CA 1
ATOM 1489 C C . VAL A 1 185 ? 4.113 -18.141 0.216 1 97.75 185 VAL A C 1
ATOM 1491 O O . VAL A 1 185 ? 4.176 -18.75 1.288 1 97.75 185 VAL A O 1
ATOM 1494 N N . LEU A 1 186 ? 5.184 -17.969 -0.536 1 96.62 186 LEU A N 1
ATOM 1495 C CA . LEU A 1 186 ? 6.535 -18.312 -0.11 1 96.62 186 LEU A CA 1
ATOM 1496 C C . LEU A 1 186 ? 7.148 -17.188 0.714 1 96.62 186 LEU A C 1
ATOM 1498 O O . LEU A 1 186 ? 6.648 -16.047 0.694 1 96.62 186 LEU A O 1
ATOM 1502 N N . ALA A 1 187 ? 8.219 -17.531 1.514 1 97.44 187 ALA A N 1
ATOM 1503 C CA . ALA A 1 187 ? 8.953 -16.516 2.244 1 97.44 187 ALA A C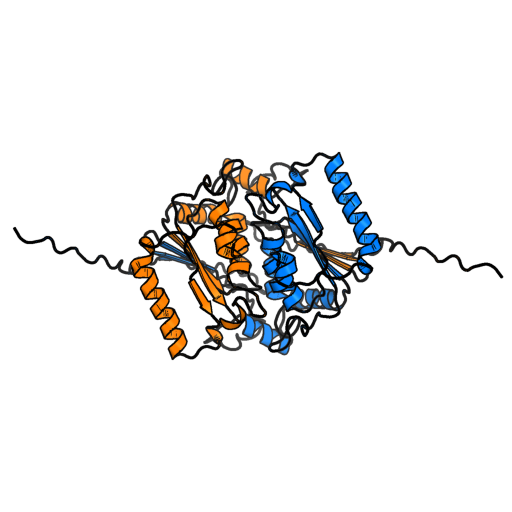A 1
ATOM 1504 C C . ALA A 1 187 ? 9.461 -15.422 1.301 1 97.44 187 ALA A C 1
ATOM 1506 O O . ALA A 1 187 ? 9.828 -15.695 0.158 1 97.44 187 ALA A O 1
ATOM 1507 N N . PRO A 1 188 ? 9.492 -14.18 1.775 1 96.88 188 PRO A N 1
ATOM 1508 C CA . PRO A 1 188 ? 9.93 -13.094 0.894 1 96.88 188 PRO A CA 1
ATOM 1509 C C . PRO A 1 188 ? 11.43 -13.156 0.585 1 96.88 188 PRO A C 1
ATOM 1511 O O . PRO A 1 188 ? 12.188 -13.812 1.304 1 96.88 188 PRO A O 1
ATOM 1514 N N . GLN A 1 189 ? 11.727 -12.617 -0.588 1 92.75 189 GLN A N 1
ATOM 1515 C CA . GLN A 1 189 ? 13.109 -12.305 -0.939 1 92.75 189 GLN A CA 1
ATOM 1516 C C . GLN A 1 189 ? 13.391 -10.82 -0.779 1 92.75 189 GLN A C 1
ATOM 1518 O O . GLN A 1 189 ? 12.906 -10 -1.566 1 92.75 189 GLN A O 1
ATOM 1523 N N . ILE A 1 190 ? 14.18 -10.492 0.248 1 94.88 190 ILE A N 1
ATOM 1524 C CA . ILE A 1 190 ? 14.406 -9.078 0.512 1 94.88 190 ILE A CA 1
ATOM 1525 C C . ILE A 1 190 ? 15.883 -8.742 0.333 1 94.88 190 ILE A C 1
ATOM 1527 O O . ILE A 1 190 ? 16.75 -9.414 0.905 1 94.88 190 ILE A O 1
ATOM 1531 N N . SER A 1 191 ? 16.156 -7.852 -0.551 1 90.19 191 SER A N 1
ATOM 1532 C CA . SER A 1 191 ? 17.469 -7.242 -0.654 1 90.19 191 SER A CA 1
ATOM 1533 C C . SER A 1 191 ? 17.516 -5.887 0.041 1 90.19 191 SER A C 1
ATOM 1535 O O . SER A 1 191 ? 16.938 -4.914 -0.448 1 90.19 191 SER A O 1
ATOM 1537 N N . PHE A 1 192 ? 18.234 -5.82 1.149 1 94.12 192 PHE A N 1
ATOM 1538 C CA . PHE A 1 192 ? 18.219 -4.621 1.976 1 94.12 192 PHE A CA 1
ATOM 1539 C C . PHE A 1 192 ? 19.25 -3.611 1.482 1 94.12 192 PHE A C 1
ATOM 1541 O O . PHE A 1 192 ? 20.438 -3.926 1.389 1 94.12 192 PHE A O 1
ATOM 1548 N N . ALA A 1 193 ? 18.781 -2.484 1.11 1 90.81 193 ALA A N 1
ATOM 1549 C CA . ALA A 1 193 ? 19.547 -1.278 0.793 1 90.81 193 ALA A CA 1
ATOM 1550 C C . ALA A 1 193 ? 20.609 -1.559 -0.273 1 90.81 193 ALA A C 1
ATOM 1552 O O . ALA A 1 193 ? 21.781 -1.222 -0.098 1 90.81 193 ALA A O 1
ATOM 1553 N N . PRO A 1 194 ? 20.188 -2.062 -1.388 1 85.19 194 PRO A N 1
ATOM 1554 C CA . PRO A 1 194 ? 21.172 -2.318 -2.439 1 85.19 194 PRO A CA 1
ATOM 1555 C C . PRO A 1 194 ? 21.828 -1.039 -2.955 1 85.19 194 PRO A C 1
ATOM 1557 O O . PRO A 1 194 ? 22.969 -1.076 -3.449 1 85.19 194 PRO A O 1
ATOM 1560 N N . GLU A 1 195 ? 21.141 0.034 -2.838 1 77.75 195 GLU A N 1
ATOM 1561 C CA . GLU A 1 195 ? 21.641 1.31 -3.354 1 77.75 195 GLU A CA 1
ATOM 1562 C C . GLU A 1 195 ? 22.922 1.725 -2.658 1 77.75 195 GLU A C 1
ATOM 1564 O O . GLU A 1 195 ? 23.812 2.322 -3.279 1 77.75 195 GLU A O 1
ATOM 1569 N N . ILE A 1 196 ? 23.047 1.46 -1.44 1 85.12 196 ILE A N 1
ATOM 1570 C CA . ILE A 1 196 ? 24.219 1.927 -0.69 1 85.12 196 ILE A CA 1
ATOM 1571 C C . ILE A 1 196 ? 25.156 0.755 -0.406 1 85.12 196 ILE A C 1
ATOM 1573 O O . ILE A 1 196 ? 26.156 0.914 0.277 1 85.12 196 ILE A O 1
ATOM 1577 N N . ALA A 1 197 ? 24.875 -0.415 -0.863 1 83.38 197 ALA A N 1
ATOM 1578 C CA . ALA A 1 197 ? 25.734 -1.592 -0.693 1 83.38 197 ALA A CA 1
ATOM 1579 C C . ALA A 1 197 ? 26.938 -1.534 -1.619 1 83.38 197 ALA A C 1
ATOM 1581 O O . ALA A 1 197 ? 26.891 -0.895 -2.672 1 83.38 197 ALA A O 1
ATOM 1582 N N . SER A 1 198 ? 28.031 -2.188 -1.188 1 91.12 198 SER A N 1
ATOM 1583 C CA . SER A 1 198 ? 29.203 -2.305 -2.059 1 91.12 198 SER A CA 1
ATOM 1584 C C . SER A 1 198 ? 28.891 -3.166 -3.279 1 91.12 198 SER A C 1
ATOM 1586 O O . SER A 1 198 ? 27.906 -3.902 -3.29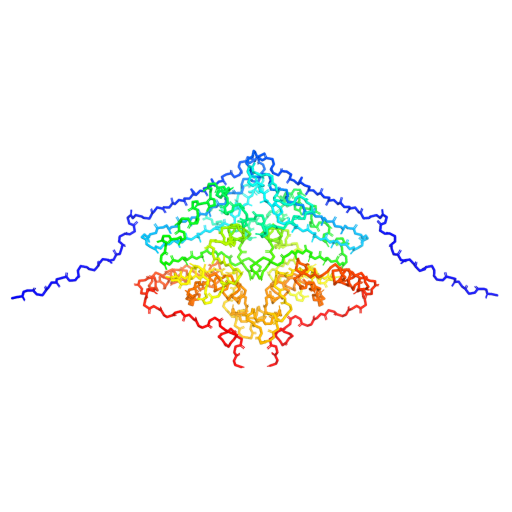3 1 91.12 198 SER A O 1
ATOM 1588 N N . GLU A 1 199 ? 29.703 -3 -4.309 1 81.62 199 GLU A N 1
ATOM 1589 C CA . GLU A 1 199 ? 29.531 -3.822 -5.504 1 81.62 199 GLU A CA 1
ATOM 1590 C C . GLU A 1 199 ? 29.594 -5.309 -5.16 1 81.62 199 GLU A C 1
ATOM 1592 O O . GLU A 1 199 ? 28.828 -6.105 -5.699 1 81.62 199 GLU A O 1
ATOM 1597 N N . GLU A 1 200 ? 30.531 -5.617 -4.285 1 89.75 200 GLU A N 1
ATOM 1598 C CA . GLU A 1 200 ? 30.672 -7.008 -3.863 1 89.75 200 GLU A CA 1
ATOM 1599 C C . GLU A 1 200 ? 29.422 -7.5 -3.156 1 89.75 200 GLU A C 1
ATOM 1601 O O . GLU A 1 200 ? 28.969 -8.617 -3.396 1 89.75 200 GLU A O 1
ATOM 1606 N N . GLU A 1 201 ? 28.828 -6.676 -2.363 1 88.19 201 GLU A N 1
ATOM 1607 C CA . GLU A 1 201 ? 27.609 -7.02 -1.646 1 88.19 201 GLU A CA 1
ATOM 1608 C C . GLU A 1 201 ? 26.438 -7.176 -2.605 1 88.19 201 GLU A C 1
ATOM 1610 O O . GLU A 1 201 ? 25.594 -8.07 -2.438 1 88.19 201 GLU A O 1
ATOM 1615 N N . ARG A 1 202 ? 26.359 -6.344 -3.541 1 83.88 202 ARG A N 1
ATOM 1616 C CA . ARG A 1 202 ? 25.297 -6.41 -4.531 1 83.88 202 ARG A CA 1
ATOM 1617 C C . ARG A 1 202 ? 25.375 -7.695 -5.348 1 83.88 202 ARG A C 1
ATOM 1619 O O . ARG A 1 202 ? 24.359 -8.336 -5.609 1 83.88 202 ARG A O 1
ATOM 1626 N N . LYS A 1 203 ? 26.594 -8.023 -5.707 1 79.31 203 LYS A N 1
ATOM 1627 C CA . LYS A 1 203 ? 26.797 -9.266 -6.438 1 79.31 203 LYS A CA 1
ATOM 1628 C C . LYS A 1 203 ? 26.375 -10.477 -5.602 1 79.31 203 LYS A C 1
ATOM 1630 O O . LYS A 1 203 ? 25.781 -11.422 -6.125 1 79.31 203 LYS A O 1
ATOM 1635 N N . ALA A 1 204 ? 26.656 -10.383 -4.383 1 87.88 204 ALA A N 1
ATOM 1636 C CA . ALA A 1 204 ? 26.281 -11.461 -3.473 1 87.88 204 ALA A CA 1
ATOM 1637 C C . ALA A 1 204 ? 24.766 -11.57 -3.348 1 87.88 204 ALA A C 1
ATOM 1639 O O . ALA A 1 204 ? 24.219 -12.672 -3.266 1 87.88 204 ALA A O 1
ATOM 1640 N N . MET A 1 205 ? 24.062 -10.438 -3.297 1 83.69 205 MET A N 1
ATOM 1641 C CA . MET A 1 205 ? 22.594 -10.422 -3.236 1 83.69 205 MET A CA 1
ATOM 1642 C C . MET A 1 205 ? 22 -11.117 -4.457 1 83.69 205 MET A C 1
ATOM 1644 O O . MET A 1 205 ? 21.094 -11.938 -4.324 1 83.69 205 MET A O 1
ATOM 1648 N N . VAL A 1 206 ? 22.562 -10.797 -5.574 1 81.25 206 VAL A N 1
ATOM 1649 C CA . VAL A 1 206 ? 22.062 -11.359 -6.824 1 81.25 206 VAL A CA 1
ATOM 1650 C C . VAL A 1 206 ? 22.344 -12.859 -6.871 1 81.25 206 VAL A C 1
ATOM 1652 O O . VAL A 1 206 ? 21.484 -13.648 -7.254 1 81.25 206 VAL A O 1
ATOM 1655 N N . ALA A 1 207 ? 23.531 -13.219 -6.473 1 79.5 207 ALA A N 1
ATOM 1656 C CA . ALA A 1 207 ? 23.938 -14.625 -6.48 1 79.5 207 ALA A CA 1
ATOM 1657 C C . ALA A 1 207 ? 23.062 -15.453 -5.543 1 79.5 207 ALA A C 1
ATOM 1659 O O . ALA A 1 207 ? 22.641 -16.562 -5.883 1 79.5 207 ALA A O 1
ATOM 1660 N N . SER A 1 208 ? 22.828 -14.898 -4.434 1 84.38 208 SER A N 1
ATOM 1661 C CA . SER A 1 208 ? 21.969 -15.578 -3.461 1 84.38 208 SER A CA 1
ATOM 1662 C C . SER A 1 208 ? 20.562 -15.766 -3.998 1 84.38 208 SER A C 1
ATOM 1664 O O . SER A 1 208 ? 19.953 -16.828 -3.809 1 84.38 208 SER A O 1
ATOM 1666 N N . TRP A 1 209 ? 20.031 -14.766 -4.633 1 82.44 209 TRP A N 1
ATOM 1667 C CA . TRP A 1 209 ? 18.703 -14.836 -5.227 1 82.44 209 TRP A CA 1
ATOM 1668 C C . TRP A 1 209 ? 18.672 -15.875 -6.344 1 82.44 209 TRP A C 1
ATOM 1670 O O . TRP A 1 209 ? 17.734 -16.688 -6.414 1 82.44 209 TRP A O 1
ATOM 1680 N N . ALA A 1 210 ? 19.672 -15.898 -7.152 1 76.25 210 ALA A N 1
ATOM 1681 C CA . ALA A 1 210 ? 19.781 -16.875 -8.234 1 76.25 210 ALA A CA 1
ATOM 1682 C C . ALA A 1 210 ? 19.812 -18.297 -7.691 1 76.25 210 ALA A C 1
ATOM 1684 O O . ALA A 1 210 ? 19.172 -19.188 -8.234 1 76.25 210 ALA A O 1
ATOM 1685 N N . GLN A 1 211 ? 20.547 -18.453 -6.672 1 81.62 211 GLN A N 1
ATOM 1686 C CA . GLN A 1 211 ? 20.656 -19.766 -6.043 1 81.62 211 GLN A CA 1
ATOM 1687 C C . GLN A 1 211 ? 19.312 -20.219 -5.488 1 81.62 211 GLN A C 1
ATOM 1689 O O . GLN A 1 211 ? 18.922 -21.375 -5.668 1 81.62 211 GLN A O 1
ATOM 1694 N N . ARG A 1 212 ? 18.562 -19.312 -4.852 1 86.75 212 ARG A N 1
ATOM 1695 C CA . ARG A 1 212 ? 17.25 -19.656 -4.312 1 86.75 212 ARG A CA 1
ATOM 1696 C C . ARG A 1 212 ? 16.297 -20.078 -5.422 1 86.75 212 ARG A C 1
ATOM 1698 O O . ARG A 1 212 ? 15.508 -21.016 -5.258 1 86.75 212 ARG A O 1
ATOM 1705 N N . LEU A 1 213 ? 16.391 -19.391 -6.555 1 80.25 213 LEU A N 1
ATOM 1706 C CA . LEU A 1 213 ? 15.461 -19.625 -7.656 1 80.25 213 LEU A CA 1
ATOM 1707 C C . LEU A 1 213 ? 15.641 -21.031 -8.227 1 80.25 213 LEU A C 1
ATOM 1709 O O . LEU A 1 213 ? 14.703 -21.609 -8.789 1 80.25 213 LEU A O 1
ATOM 1713 N N . LYS A 1 214 ? 16.797 -21.641 -8.047 1 77.94 214 LYS A N 1
ATOM 1714 C CA . LYS A 1 214 ? 17.078 -22.984 -8.555 1 77.94 214 LYS A CA 1
ATOM 1715 C C . LYS A 1 214 ? 16.266 -24.031 -7.801 1 77.94 214 LYS A C 1
ATOM 1717 O O . LYS A 1 214 ? 15.906 -25.062 -8.367 1 77.94 214 LYS A O 1
ATOM 1722 N N . THR A 1 215 ? 15.984 -23.75 -6.57 1 86.44 215 THR A N 1
ATOM 1723 C CA . THR A 1 215 ? 15.312 -24.75 -5.742 1 86.44 215 THR A CA 1
ATOM 1724 C C . THR A 1 215 ? 14.008 -24.188 -5.184 1 86.44 215 THR A C 1
ATOM 1726 O O . THR A 1 215 ? 13.5 -24.672 -4.168 1 86.44 215 THR A O 1
ATOM 1729 N N . ILE A 1 216 ? 13.492 -23.156 -5.797 1 85.88 216 ILE A N 1
ATOM 1730 C CA . ILE A 1 216 ? 12.359 -22.406 -5.273 1 85.88 216 ILE A CA 1
ATOM 1731 C C . ILE A 1 216 ? 11.133 -23.312 -5.199 1 85.88 216 ILE A C 1
ATOM 1733 O O . ILE A 1 216 ? 10.312 -23.172 -4.289 1 85.88 216 ILE A O 1
ATOM 1737 N N . TRP A 1 217 ? 10.969 -24.328 -6.074 1 86 217 TRP A N 1
ATOM 1738 C CA . TRP A 1 217 ? 9.805 -25.188 -6.176 1 86 217 TRP A CA 1
ATOM 1739 C C . TRP A 1 217 ? 9.758 -26.172 -5.008 1 86 217 TRP A C 1
ATOM 1741 O O . TRP A 1 217 ? 8.719 -26.797 -4.754 1 86 217 TRP A O 1
ATOM 1751 N N . GLU A 1 218 ? 10.867 -26.297 -4.332 1 91.94 218 GLU A N 1
ATOM 1752 C CA . GLU A 1 218 ? 10.945 -27.234 -3.211 1 91.94 218 GLU A CA 1
ATOM 1753 C C . GLU A 1 218 ? 10.586 -26.547 -1.896 1 91.94 218 GLU A C 1
ATOM 1755 O O . GLU A 1 218 ? 10.414 -27.203 -0.872 1 91.94 218 GLU A O 1
ATOM 1760 N N . GLU A 1 219 ? 10.414 -25.281 -1.945 1 94.38 219 GLU A N 1
ATOM 1761 C CA . GLU A 1 219 ? 10.156 -24.547 -0.718 1 94.38 219 GLU A CA 1
ATOM 1762 C C . GLU A 1 219 ? 8.711 -24.719 -0.259 1 94.38 219 GLU A C 1
ATOM 1764 O O . GLU A 1 219 ? 7.805 -24.875 -1.083 1 94.38 219 GLU A O 1
ATOM 1769 N N . GLU A 1 220 ? 8.594 -24.703 1.019 1 96.75 220 GLU A N 1
ATOM 1770 C CA . GLU A 1 220 ? 7.258 -24.766 1.611 1 96.75 220 GLU A CA 1
ATOM 1771 C C . GLU A 1 220 ? 6.695 -23.359 1.84 1 96.75 220 GLU A C 1
ATOM 1773 O O . GLU A 1 220 ? 7.406 -22.469 2.307 1 96.75 220 GLU A O 1
ATOM 1778 N N . PRO A 1 221 ? 5.441 -23.172 1.454 1 97.12 221 PRO A N 1
ATOM 1779 C CA . PRO A 1 221 ? 4.824 -21.875 1.726 1 97.12 221 PRO A CA 1
ATOM 1780 C C . PRO A 1 221 ? 4.809 -21.516 3.213 1 97.12 221 PRO A C 1
ATOM 1782 O O . PRO A 1 221 ? 4.82 -22.422 4.062 1 97.12 221 PRO A O 1
ATOM 1785 N N . ILE A 1 222 ? 4.84 -20.281 3.473 1 97 222 ILE A N 1
ATOM 1786 C CA . ILE A 1 222 ? 4.762 -19.828 4.859 1 97 222 ILE A CA 1
ATOM 1787 C C . ILE A 1 222 ? 3.34 -20.016 5.383 1 97 222 ILE A C 1
ATOM 1789 O O . ILE A 1 222 ? 2.395 -20.141 4.602 1 97 222 ILE A O 1
ATOM 1793 N N . ASP A 1 223 ? 3.201 -20.062 6.75 1 94.56 223 ASP A N 1
ATOM 1794 C CA . ASP A 1 223 ? 1.888 -19.984 7.383 1 94.56 223 ASP A CA 1
ATOM 1795 C C . ASP A 1 223 ? 1.424 -18.531 7.512 1 94.56 223 ASP A C 1
ATOM 1797 O O . ASP A 1 223 ? 1.775 -17.844 8.477 1 94.56 223 ASP A O 1
ATOM 1801 N N . CYS A 1 224 ? 0.63 -18.047 6.609 1 93 224 CYS A N 1
ATOM 1802 C CA . CYS A 1 224 ? 0.217 -16.641 6.543 1 93 224 CYS A CA 1
ATOM 1803 C C . CYS A 1 224 ? -0.779 -16.312 7.645 1 93 224 CYS A C 1
ATOM 1805 O O . CYS A 1 224 ? -1.901 -15.891 7.367 1 93 224 CYS A O 1
ATOM 1807 N N . THR A 1 225 ? -0.409 -16.609 8.844 1 93.88 225 THR A N 1
ATOM 1808 C CA . THR A 1 225 ? -1.188 -16.297 10.039 1 93.88 225 THR A CA 1
ATOM 1809 C C . THR A 1 225 ? -0.416 -15.359 10.961 1 93.88 225 THR A C 1
ATOM 1811 O O . THR A 1 225 ? 0.801 -15.203 10.82 1 93.88 225 THR A O 1
ATOM 1814 N N . PRO A 1 226 ? -1.109 -14.727 11.898 1 93.5 226 PRO A N 1
ATOM 1815 C CA . PRO A 1 226 ? -0.49 -13.688 12.727 1 93.5 226 PRO A CA 1
ATOM 1816 C C . PRO A 1 226 ? 0.754 -14.188 13.461 1 93.5 226 PRO A C 1
ATOM 1818 O O . PRO A 1 226 ? 1.748 -13.461 13.562 1 93.5 226 PRO A O 1
ATOM 1821 N N . PRO A 1 227 ? 0.882 -15.414 13.883 1 92.88 227 PRO A N 1
ATOM 1822 C CA . PRO A 1 227 ? 2.084 -15.844 14.602 1 92.88 227 PRO A CA 1
ATOM 1823 C C . PRO A 1 227 ? 3.34 -15.781 13.734 1 92.88 227 PRO A C 1
ATOM 1825 O O . PRO A 1 227 ? 4.434 -15.516 14.242 1 92.88 227 PRO A O 1
ATOM 1828 N N . TRP A 1 228 ? 3.213 -16.031 12.492 1 94.62 228 TRP A N 1
ATOM 1829 C CA . TRP A 1 228 ? 4.375 -15.969 11.609 1 94.62 228 TRP A CA 1
ATOM 1830 C C . TRP A 1 228 ? 4.902 -14.547 11.508 1 94.62 228 TRP A C 1
ATOM 1832 O O . TRP A 1 228 ? 6.113 -14.328 11.398 1 94.62 228 TRP A O 1
ATOM 1842 N N . TYR A 1 229 ? 4.023 -13.562 11.617 1 95 229 TYR A N 1
ATOM 1843 C CA . TYR A 1 229 ? 4.367 -12.164 11.359 1 95 229 TYR A CA 1
ATOM 1844 C C . TYR A 1 229 ? 4.715 -11.445 12.656 1 95 229 TYR A C 1
ATOM 1846 O O . TYR A 1 229 ? 5.625 -10.609 12.688 1 95 229 TYR A O 1
ATOM 1854 N N . PHE A 1 230 ? 3.947 -11.719 13.695 1 91.25 230 PHE A N 1
ATOM 1855 C CA . PHE A 1 230 ? 3.986 -10.867 14.875 1 91.25 230 PHE A CA 1
ATOM 1856 C C . PHE A 1 230 ? 4.445 -11.648 16.094 1 91.25 230 PHE A C 1
ATOM 1858 O O . PHE A 1 230 ? 4.598 -11.086 17.188 1 91.25 230 PHE A O 1
ATOM 1865 N N . GLY A 1 231 ? 4.824 -12.844 15.852 1 80.75 231 GLY A N 1
ATOM 1866 C CA . GLY A 1 231 ? 5.215 -13.664 16.984 1 80.75 231 GLY A CA 1
ATOM 1867 C C . GLY A 1 231 ? 4.035 -14.133 17.812 1 80.75 231 GLY A C 1
ATOM 1868 O O . GLY A 1 231 ? 2.908 -13.664 17.625 1 80.75 231 GLY A O 1
ATOM 1869 N N . GLN A 1 232 ? 4.188 -15.227 18.625 1 65.75 232 GLN A N 1
ATOM 1870 C CA . GLN A 1 232 ? 3.184 -15.844 19.484 1 65.75 232 GLN A CA 1
ATOM 1871 C C . GLN A 1 232 ? 2.707 -14.859 20.562 1 65.75 232 GLN A C 1
ATOM 1873 O O . GLN A 1 232 ? 3.445 -13.953 20.953 1 65.75 232 GLN A O 1
ATOM 1878 N N . MET B 1 1 ? 23.953 -52.531 -19.688 1 24.5 1 MET B N 1
ATOM 1879 C CA . MET B 1 1 ? 22.656 -51.844 -19.5 1 24.5 1 MET B CA 1
ATOM 1880 C C . MET B 1 1 ? 22.859 -50.438 -18.969 1 24.5 1 MET B C 1
ATOM 1882 O O . MET B 1 1 ? 23.297 -50.25 -17.828 1 24.5 1 MET B O 1
ATOM 1886 N N . HIS B 1 2 ? 23.203 -49.406 -19.641 1 29.44 2 HIS B N 1
ATOM 1887 C CA . HIS B 1 2 ? 23.953 -48.188 -19.391 1 29.44 2 HIS B CA 1
ATOM 1888 C C . HIS B 1 2 ? 23.047 -47.125 -18.766 1 29.44 2 HIS B C 1
ATOM 1890 O O . HIS B 1 2 ? 21.906 -46.938 -19.188 1 29.44 2 HIS B O 1
ATOM 1896 N N . PRO B 1 3 ? 23.219 -46.625 -17.531 1 29.77 3 PRO B N 1
ATOM 1897 C CA . PRO B 1 3 ? 22.281 -45.844 -16.719 1 29.77 3 PRO B CA 1
ATOM 1898 C C . PRO B 1 3 ? 21.938 -44.5 -17.359 1 29.77 3 PRO B C 1
ATOM 1900 O O . PRO B 1 3 ? 22.75 -43.938 -18.094 1 29.77 3 PRO B O 1
ATOM 1903 N N . ARG B 1 4 ? 20.703 -44.156 -17.703 1 30.33 4 ARG B N 1
ATOM 1904 C CA . ARG B 1 4 ? 20.125 -43.031 -18.422 1 30.33 4 ARG B CA 1
ATOM 1905 C C . ARG B 1 4 ? 20.531 -41.719 -17.781 1 30.33 4 ARG B C 1
ATOM 1907 O O . ARG B 1 4 ? 20.469 -41.562 -16.562 1 30.33 4 ARG B O 1
ATOM 1914 N N . ARG B 1 5 ? 21.438 -40.875 -18.328 1 24.48 5 ARG B N 1
ATOM 1915 C CA . ARG B 1 5 ? 22 -39.562 -18.016 1 24.48 5 ARG B CA 1
ATOM 1916 C C . ARG B 1 5 ? 20.891 -38.562 -17.781 1 24.48 5 ARG B C 1
ATOM 1918 O O . ARG B 1 5 ? 20.062 -38.312 -18.656 1 24.48 5 ARG B O 1
ATOM 1925 N N . ALA B 1 6 ? 20.328 -38.438 -16.656 1 27.64 6 ALA B N 1
ATOM 1926 C CA . ALA B 1 6 ? 19.266 -37.531 -16.25 1 27.64 6 ALA B CA 1
ATOM 1927 C C . ALA B 1 6 ? 19.609 -36.094 -16.609 1 27.64 6 ALA B C 1
ATOM 1929 O O . ALA B 1 6 ? 20.625 -35.562 -16.188 1 27.64 6 ALA B O 1
ATOM 1930 N N . SER B 1 7 ? 19.375 -35.594 -17.891 1 24.53 7 SER B N 1
ATOM 1931 C CA . SER B 1 7 ? 19.594 -34.281 -18.484 1 24.53 7 SER B CA 1
ATOM 1932 C C . SER B 1 7 ? 19.141 -33.156 -17.562 1 24.53 7 SER B C 1
ATOM 1934 O O . SER B 1 7 ? 18.031 -33.219 -17.016 1 24.53 7 SER B O 1
ATOM 1936 N N . HIS B 1 8 ? 19.938 -32.562 -16.812 1 26.52 8 HIS B N 1
ATOM 1937 C CA . HIS B 1 8 ? 19.938 -31.484 -15.844 1 26.52 8 HIS B CA 1
ATOM 1938 C C . HIS B 1 8 ? 19.234 -30.25 -16.406 1 26.52 8 HIS B C 1
ATOM 1940 O O . HIS B 1 8 ? 19.766 -29.578 -17.297 1 26.52 8 HIS B O 1
ATOM 1946 N N . CYS B 1 9 ? 18 -30.297 -16.938 1 25.73 9 CYS B N 1
ATOM 1947 C CA . CYS B 1 9 ? 17.172 -29.234 -17.5 1 25.73 9 CYS B CA 1
ATOM 1948 C C . CYS B 1 9 ? 17.312 -27.953 -16.688 1 25.73 9 CYS B C 1
ATOM 1950 O O . CYS B 1 9 ? 16.656 -27.797 -15.656 1 25.73 9 CYS B O 1
ATOM 1952 N N . CYS B 1 10 ? 18.484 -27.484 -16.422 1 29.72 10 CYS B N 1
ATOM 1953 C CA . CYS B 1 10 ? 18.609 -26.094 -16.031 1 29.72 10 CYS B CA 1
ATOM 1954 C C . CYS B 1 10 ? 17.766 -25.188 -16.938 1 29.72 10 CYS B C 1
ATOM 1956 O O . CYS B 1 10 ? 17.906 -25.234 -18.156 1 29.72 10 CYS B O 1
ATOM 1958 N N . PRO B 1 11 ? 16.5 -24.828 -16.734 1 31.52 11 PRO B N 1
ATOM 1959 C CA . PRO B 1 11 ? 15.68 -24.172 -17.75 1 31.52 11 PRO B CA 1
ATOM 1960 C C . PRO B 1 11 ? 16.453 -23.078 -18.5 1 31.52 11 PRO B C 1
ATOM 1962 O O . PRO B 1 11 ? 17.156 -22.281 -17.875 1 31.52 11 PRO B O 1
ATOM 1965 N N . GLU B 1 12 ? 17.109 -23.234 -19.547 1 31.14 12 GLU B N 1
ATOM 1966 C CA . GLU B 1 12 ? 17.594 -22.281 -20.531 1 31.14 12 GLU B CA 1
ATOM 1967 C C . GLU B 1 12 ? 16.703 -21.062 -20.609 1 31.14 12 GLU B C 1
ATOM 1969 O O . GLU B 1 12 ? 15.477 -21.188 -20.75 1 31.14 12 GLU B O 1
ATOM 1974 N N . LEU B 1 13 ? 16.938 -19.844 -19.938 1 34.31 13 LEU B N 1
ATOM 1975 C CA . LEU B 1 13 ? 16.469 -18.484 -20.062 1 34.31 13 LEU B CA 1
ATOM 1976 C C . LEU B 1 13 ? 16.094 -18.172 -21.516 1 34.31 13 LEU B C 1
ATOM 1978 O O . LEU B 1 13 ? 15.906 -17.016 -21.891 1 34.31 13 LEU B O 1
ATOM 1982 N N . ASP B 1 14 ? 16.234 -18.969 -22.391 1 35.59 14 ASP B N 1
ATOM 1983 C CA . ASP B 1 14 ? 16.078 -18.766 -23.828 1 35.59 14 ASP B CA 1
ATOM 1984 C C . ASP B 1 14 ? 14.672 -18.266 -24.156 1 35.59 14 ASP B C 1
ATOM 1986 O O . ASP B 1 14 ? 14.445 -17.672 -25.203 1 35.59 14 ASP B O 1
ATOM 1990 N N . HIS B 1 15 ? 13.68 -18.625 -23.297 1 34.72 15 HIS B N 1
ATOM 1991 C CA . HIS B 1 15 ? 12.367 -18.125 -23.703 1 34.72 15 HIS B CA 1
ATOM 1992 C C . HIS B 1 15 ? 11.859 -17.062 -22.734 1 34.72 15 HIS B C 1
ATOM 1994 O O . HIS B 1 15 ? 10.773 -17.188 -22.172 1 34.72 15 HIS B O 1
ATOM 2000 N N . VAL B 1 16 ? 12.75 -16.391 -22.141 1 37.03 16 VAL B N 1
ATOM 2001 C CA . VAL B 1 16 ? 12.344 -15.219 -21.375 1 37.03 16 VAL B CA 1
ATOM 2002 C C . VAL B 1 16 ? 11.664 -14.195 -22.281 1 37.03 16 VAL B C 1
ATOM 2004 O O . VAL B 1 16 ? 12.266 -13.727 -23.25 1 37.03 16 VAL B O 1
ATOM 2007 N N . HIS B 1 17 ? 10.383 -14.367 -22.438 1 35.94 17 HIS B N 1
ATOM 2008 C CA . HIS B 1 17 ? 9.672 -13.281 -23.109 1 35.94 17 HIS B CA 1
ATOM 2009 C C . HIS B 1 17 ? 9.547 -12.062 -22.203 1 35.94 17 HIS B C 1
ATOM 2011 O O . HIS B 1 17 ? 9 -12.164 -21.094 1 35.94 17 HIS B O 1
ATOM 2017 N N . LEU B 1 18 ? 10.57 -11.258 -22.328 1 34.34 18 LEU B N 1
ATOM 2018 C CA . LEU B 1 18 ? 10.5 -9.945 -21.688 1 34.34 18 LEU B CA 1
ATOM 2019 C C . LEU B 1 18 ? 9.445 -9.07 -22.344 1 34.34 18 LEU B C 1
ATOM 2021 O O . LEU B 1 18 ? 9.539 -8.773 -23.547 1 34.34 18 LEU B O 1
ATOM 2025 N N . ASP B 1 19 ? 8.266 -9.266 -21.953 1 34.72 19 ASP B N 1
ATOM 2026 C CA . ASP B 1 19 ? 7.297 -8.289 -22.453 1 34.72 19 ASP B CA 1
ATOM 2027 C C . ASP B 1 19 ? 7.379 -6.988 -21.656 1 34.72 19 ASP B C 1
ATOM 2029 O O . ASP B 1 19 ? 7.262 -6.992 -20.438 1 34.72 19 ASP B O 1
ATOM 2033 N N . TYR B 1 20 ? 8.352 -6.316 -22.172 1 34.06 20 TYR B N 1
ATOM 2034 C CA . TYR B 1 20 ? 8.414 -4.969 -21.625 1 34.06 20 TYR B CA 1
ATOM 2035 C C . TYR B 1 20 ? 7.348 -4.078 -22.234 1 34.06 20 TYR B C 1
ATOM 2037 O O . TYR B 1 20 ? 7.125 -4.109 -23.453 1 34.06 20 TYR B O 1
ATOM 2045 N N . LYS B 1 21 ? 6.234 -4.082 -21.766 1 33.72 21 LYS B N 1
ATOM 2046 C CA . LYS B 1 21 ? 5.352 -3.047 -22.297 1 33.72 21 LYS B CA 1
ATOM 2047 C C . LYS B 1 21 ? 5.629 -1.697 -21.641 1 33.72 21 LYS B C 1
ATOM 2049 O O . LYS B 1 21 ? 5.562 -1.569 -20.406 1 33.72 21 LYS B O 1
ATOM 2054 N N . MET B 1 22 ? 6.547 -1.045 -22.328 1 30.5 22 MET B N 1
ATOM 2055 C CA . MET B 1 22 ? 6.66 0.377 -22.016 1 30.5 22 MET B CA 1
ATOM 2056 C C . MET B 1 22 ? 5.387 1.122 -22.391 1 30.5 22 MET B C 1
ATOM 2058 O O . MET B 1 22 ? 5.02 1.178 -23.562 1 30.5 22 MET B O 1
ATOM 2062 N N . ARG B 1 23 ? 4.32 0.941 -21.859 1 29.31 23 ARG B N 1
ATOM 2063 C CA . ARG B 1 23 ? 3.281 1.854 -22.328 1 29.31 23 ARG B CA 1
ATOM 2064 C C . ARG B 1 23 ? 3.643 3.301 -22.016 1 29.31 23 ARG B C 1
ATOM 2066 O O . ARG B 1 23 ? 3.904 3.643 -20.859 1 29.31 23 ARG B O 1
ATOM 2073 N N . GLY B 1 24 ? 4.395 3.863 -23.016 1 28.17 24 GLY B N 1
ATOM 2074 C CA . GLY B 1 24 ? 4.527 5.312 -23.078 1 28.17 24 GLY B CA 1
ATOM 2075 C C . GLY B 1 24 ? 3.232 6.043 -22.781 1 28.17 24 GLY B C 1
ATOM 2076 O O . GLY B 1 24 ? 2.223 5.816 -23.453 1 28.17 24 GLY B O 1
ATOM 2077 N N . LEU B 1 25 ? 2.691 6.043 -21.594 1 29.39 25 LEU B N 1
ATOM 2078 C CA . LEU B 1 25 ? 1.738 7.148 -21.594 1 29.39 25 LEU B CA 1
ATOM 2079 C C . LEU B 1 25 ? 2.381 8.422 -22.125 1 29.39 25 LEU B C 1
ATOM 2081 O O . LEU B 1 25 ? 3.34 8.938 -21.531 1 29.39 25 LEU B O 1
ATOM 2085 N N . SER B 1 26 ? 2.645 8.438 -23.391 1 27.61 26 SER B N 1
ATOM 2086 C CA . SER B 1 26 ? 3.092 9.578 -24.188 1 27.61 26 SER B CA 1
ATOM 2087 C C . SER B 1 26 ? 2.348 10.852 -23.797 1 27.61 26 SER B C 1
ATOM 2089 O O . SER B 1 26 ? 2.479 11.883 -24.453 1 27.61 26 SER B O 1
ATOM 2091 N N . ASP B 1 27 ? 1.449 11.102 -22.969 1 29.58 27 ASP B N 1
ATOM 2092 C CA . ASP B 1 27 ? 1.255 12.531 -23.156 1 29.58 27 ASP B CA 1
ATOM 2093 C C . ASP B 1 27 ? 2.533 13.305 -22.844 1 29.58 27 ASP B C 1
ATOM 2095 O O . ASP B 1 27 ? 3.41 12.805 -22.141 1 29.58 27 ASP B O 1
ATOM 2099 N N . HIS B 1 28 ? 2.801 14.477 -23.547 1 30.56 28 HIS B N 1
ATOM 2100 C CA . HIS B 1 28 ? 3.908 15.414 -23.406 1 30.56 28 HIS B CA 1
ATOM 2101 C C . HIS B 1 28 ? 4.523 15.328 -22.016 1 30.56 28 HIS B C 1
ATOM 2103 O O . HIS B 1 28 ? 5.715 15.594 -21.828 1 30.56 28 HIS B O 1
ATOM 2109 N N . SER B 1 29 ? 3.779 15.664 -21.078 1 28.02 29 SER B N 1
ATOM 2110 C CA . SER B 1 29 ? 4.441 15.953 -19.812 1 28.02 29 SER B CA 1
ATOM 2111 C C . SER B 1 29 ? 5.016 14.68 -19.188 1 28.02 29 SER B C 1
ATOM 2113 O O . SER B 1 29 ? 6.137 14.688 -18.688 1 28.02 29 SER B O 1
ATOM 2115 N N . PHE B 1 30 ? 4.191 13.82 -18.672 1 29.28 30 PHE B N 1
ATOM 2116 C CA . PHE B 1 30 ? 4.617 12.773 -17.75 1 29.28 30 PHE B CA 1
ATOM 2117 C C . PHE B 1 30 ? 4.867 11.469 -18.5 1 29.28 30 PHE B C 1
ATOM 2119 O O . PHE B 1 30 ? 3.947 10.898 -19.094 1 29.28 30 PHE B O 1
ATOM 2126 N N . ARG B 1 31 ? 5.945 11.453 -19.359 1 30.25 31 ARG B N 1
ATOM 2127 C CA . ARG B 1 31 ? 6.25 10.148 -19.922 1 30.25 31 ARG B CA 1
ATOM 2128 C C . ARG B 1 31 ? 6.562 9.133 -18.828 1 30.25 31 ARG B C 1
ATOM 2130 O O . ARG B 1 31 ? 7.5 9.32 -18.062 1 30.25 31 ARG B O 1
ATOM 2137 N N . LEU B 1 32 ? 5.672 8.68 -18.109 1 33.56 32 LEU B N 1
ATOM 2138 C CA . LEU B 1 32 ? 5.793 7.652 -17.078 1 33.56 32 LEU B CA 1
ATOM 2139 C C . LEU B 1 32 ? 6.34 6.355 -17.672 1 33.56 32 LEU B C 1
ATOM 2141 O O . LEU B 1 32 ? 5.766 5.812 -18.625 1 33.56 32 LEU B O 1
ATOM 2145 N N . SER B 1 33 ? 7.586 6.246 -17.984 1 32.34 33 SER B N 1
ATOM 2146 C CA . SER B 1 33 ? 8.078 4.969 -18.484 1 32.34 33 SER B CA 1
ATOM 2147 C C . SER B 1 33 ? 7.863 3.855 -17.469 1 32.34 33 SER B C 1
ATOM 2149 O O . SER B 1 33 ? 8.32 3.951 -16.328 1 32.34 33 SER B O 1
ATOM 2151 N N . GLN B 1 34 ? 6.621 3.498 -17.156 1 35.75 34 GLN B N 1
ATOM 2152 C CA . GLN B 1 34 ? 6.277 2.266 -16.453 1 35.75 34 GLN B CA 1
ATOM 2153 C C . GLN B 1 34 ? 6.965 1.061 -17.094 1 35.75 34 GLN B C 1
ATOM 2155 O O . GLN B 1 34 ? 6.871 0.853 -18.297 1 35.75 34 GLN B O 1
ATOM 2160 N N . LEU B 1 35 ? 8.227 0.808 -16.688 1 34.44 35 LEU B N 1
ATOM 2161 C CA . LEU B 1 35 ? 8.805 -0.427 -17.203 1 34.44 35 LEU B CA 1
ATOM 2162 C C . LEU B 1 35 ? 8.305 -1.634 -16.422 1 34.44 35 LEU B C 1
ATOM 2164 O O . LEU B 1 35 ? 8.508 -1.715 -15.203 1 34.44 35 LEU B O 1
ATOM 2168 N N . THR B 1 36 ? 7.082 -2.154 -16.781 1 38.84 36 THR B N 1
ATOM 2169 C CA . THR B 1 36 ? 6.715 -3.463 -16.25 1 38.84 36 THR B CA 1
ATOM 2170 C C . THR B 1 36 ? 7.418 -4.574 -17.031 1 38.84 36 THR B C 1
ATOM 2172 O O . THR B 1 36 ? 7.309 -4.648 -18.25 1 38.84 36 THR B O 1
ATOM 2175 N N . VAL B 1 37 ? 8.516 -5.039 -16.438 1 38.03 37 VAL B N 1
ATOM 2176 C CA . VAL B 1 37 ? 9.133 -6.211 -17.047 1 38.03 37 VAL B CA 1
ATOM 2177 C C . VAL B 1 37 ? 8.469 -7.48 -16.516 1 38.03 37 VAL B C 1
ATOM 2179 O O . VAL B 1 37 ? 8.375 -7.668 -15.297 1 38.03 37 VAL B O 1
ATOM 2182 N N . VAL B 1 38 ? 7.566 -7.969 -17.344 1 38.22 38 VAL B N 1
ATOM 2183 C CA . VAL B 1 38 ? 7.059 -9.297 -17 1 38.22 38 VAL B CA 1
ATOM 2184 C C . 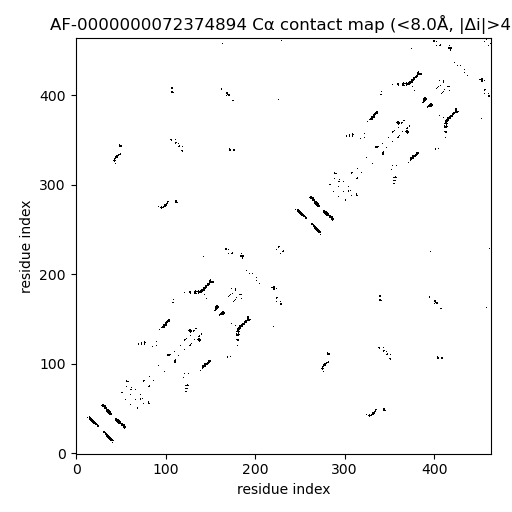VAL B 1 38 ? 7.945 -10.359 -17.656 1 38.22 38 VAL B C 1
ATOM 2186 O O . VAL B 1 38 ? 8.141 -10.367 -18.875 1 38.22 38 VAL B O 1
ATOM 2189 N N . LEU B 1 39 ? 8.773 -10.969 -16.75 1 39.81 39 LEU B N 1
ATOM 2190 C CA . LEU B 1 39 ? 9.555 -12.117 -17.203 1 39.81 39 LEU B CA 1
ATOM 2191 C C . LEU B 1 39 ? 8.758 -13.414 -17.047 1 39.81 39 LEU B C 1
ATOM 2193 O O . LEU B 1 39 ? 8.258 -13.711 -15.969 1 39.81 39 LEU B O 1
ATOM 2197 N N . CYS B 1 40 ? 8.164 -13.812 -18.188 1 37.5 40 CYS B N 1
ATOM 2198 C CA . CYS B 1 40 ? 7.5 -15.109 -18.156 1 37.5 40 CYS B CA 1
ATOM 2199 C C . CYS B 1 40 ? 8.445 -16.219 -18.609 1 37.5 40 CYS B C 1
ATOM 2201 O O . CYS B 1 40 ? 8.977 -16.172 -19.719 1 37.5 40 CYS B O 1
ATOM 2203 N N . VAL B 1 41 ? 9.055 -16.828 -17.672 1 36.56 41 VAL B N 1
ATOM 2204 C CA . VAL B 1 41 ? 9.883 -18 -17.953 1 36.56 41 VAL B CA 1
ATOM 2205 C C . VAL B 1 41 ? 9.125 -19.266 -17.609 1 36.56 41 VAL B C 1
ATOM 2207 O O . VAL B 1 41 ? 8.953 -19.594 -16.422 1 36.56 41 VAL B O 1
ATOM 2210 N N . ASP B 1 42 ? 8.695 -20 -18.609 1 51.12 42 ASP B N 1
ATOM 2211 C CA . ASP B 1 42 ? 7.957 -21.234 -18.375 1 51.12 42 ASP B CA 1
ATOM 2212 C C . ASP B 1 42 ? 6.754 -20.984 -17.453 1 51.12 42 ASP B C 1
ATOM 2214 O O . ASP B 1 42 ? 5.836 -20.234 -17.812 1 51.12 42 ASP B O 1
ATOM 2218 N N . HIS B 1 43 ? 6.711 -21.422 -16.391 1 51.34 43 HIS B N 1
ATOM 2219 C CA . HIS B 1 43 ? 5.582 -21.297 -15.477 1 51.34 43 HIS B CA 1
ATOM 2220 C C . HIS B 1 43 ? 5.875 -20.281 -14.383 1 51.34 43 HIS B C 1
ATOM 2222 O O . HIS B 1 43 ? 5.281 -20.344 -13.305 1 51.34 43 HIS B O 1
ATOM 2228 N N . LEU B 1 44 ? 6.938 -19.406 -14.852 1 39.12 44 LEU B N 1
ATOM 2229 C CA . LEU B 1 44 ? 7.301 -18.344 -13.914 1 39.12 44 LEU B CA 1
ATOM 2230 C C . LEU B 1 44 ? 6.996 -16.969 -14.5 1 39.12 44 LEU B C 1
ATOM 2232 O O . LEU B 1 44 ? 7.371 -16.672 -15.633 1 39.12 44 LEU B O 1
ATOM 2236 N N . VAL B 1 45 ? 6.082 -16.234 -13.883 1 41.09 45 VAL B N 1
ATOM 2237 C CA . VAL B 1 45 ? 5.844 -14.852 -14.281 1 41.09 45 VAL B CA 1
ATOM 2238 C C . VAL B 1 45 ? 6.441 -13.906 -13.242 1 41.09 45 VAL B C 1
ATOM 2240 O O . VAL B 1 45 ? 6.199 -14.055 -12.047 1 41.09 45 VAL B O 1
ATOM 2243 N N . ILE B 1 46 ? 7.438 -13.141 -13.609 1 43.38 46 ILE B N 1
ATOM 2244 C CA . ILE B 1 46 ? 8.023 -12.125 -12.75 1 43.38 46 ILE B CA 1
ATOM 2245 C C . ILE B 1 46 ? 7.535 -10.742 -13.18 1 43.38 46 ILE B C 1
ATOM 2247 O O . ILE B 1 46 ? 7.699 -10.352 -14.336 1 43.38 46 ILE B O 1
ATOM 2251 N N . TYR B 1 47 ? 6.73 -10.094 -12.391 1 41.75 47 TYR B N 1
ATOM 2252 C CA . TYR B 1 47 ? 6.301 -8.719 -12.602 1 41.75 47 TYR B CA 1
ATOM 2253 C C . TYR B 1 47 ? 7.281 -7.734 -11.969 1 41.75 47 TYR B C 1
ATOM 2255 O O . TYR B 1 47 ? 7.48 -7.746 -10.75 1 41.75 47 TYR B O 1
ATOM 2263 N N . LEU B 1 48 ? 8.188 -7.184 -12.836 1 38 48 LEU B N 1
ATOM 2264 C CA . LEU B 1 48 ? 9.031 -6.078 -12.391 1 38 48 LEU B CA 1
ATOM 2265 C C . LEU B 1 48 ? 8.375 -4.738 -12.695 1 38 48 LEU B C 1
ATOM 2267 O O . LEU B 1 48 ? 8.312 -4.32 -13.852 1 38 48 LEU B O 1
ATOM 2271 N N . LEU B 1 49 ? 7.406 -4.277 -11.922 1 38.41 49 LEU B N 1
ATOM 2272 C CA . LEU B 1 49 ? 6.699 -3.029 -12.195 1 38.41 49 LEU B CA 1
ATOM 2273 C C . LEU B 1 49 ? 7.43 -1.846 -11.562 1 38.41 49 LEU B C 1
ATOM 2275 O O . LEU B 1 49 ? 7.41 -1.676 -10.344 1 38.41 49 LEU B O 1
ATOM 2279 N N . LEU B 1 50 ? 8.555 -1.545 -12.227 1 37.84 50 LEU B N 1
ATOM 2280 C CA . LEU B 1 50 ? 9.281 -0.346 -11.82 1 37.84 50 LEU B CA 1
ATOM 2281 C C . LEU B 1 50 ? 8.453 0.907 -12.086 1 37.84 50 LEU B C 1
ATOM 2283 O O . LEU B 1 50 ? 7.598 0.916 -12.969 1 37.84 50 LEU B O 1
ATOM 2287 N N . LEU B 1 51 ? 8.227 1.748 -10.992 1 41.41 51 LEU B N 1
ATOM 2288 C CA . LEU B 1 51 ? 7.605 3.064 -10.883 1 41.41 51 LEU B CA 1
ATOM 2289 C C . LEU B 1 51 ? 7.883 3.902 -12.133 1 41.41 51 LEU B C 1
ATOM 2291 O O . LEU B 1 51 ? 7.59 5.098 -12.156 1 41.41 51 LEU B O 1
ATOM 2295 N N . LEU B 1 52 ? 8.391 3.605 -13.266 1 35.94 52 LEU B N 1
ATOM 2296 C CA . LEU B 1 52 ? 8.984 4.812 -13.828 1 35.94 52 LEU B CA 1
ATOM 2297 C C . LEU B 1 52 ? 7.91 5.816 -14.219 1 35.94 52 LEU B C 1
ATOM 2299 O O . LEU B 1 52 ? 7.301 5.691 -15.289 1 35.94 52 LEU B O 1
ATOM 2303 N N . ASP B 1 53 ? 6.879 5.91 -13.477 1 38.69 53 ASP B N 1
ATOM 2304 C CA . ASP B 1 53 ? 6.148 7.082 -13.945 1 38.69 53 ASP B CA 1
ATOM 2305 C C . ASP B 1 53 ? 6.988 8.352 -13.789 1 38.69 53 ASP B C 1
ATOM 2307 O O . ASP B 1 53 ? 6.734 9.164 -12.906 1 38.69 53 ASP B O 1
ATOM 2311 N N . PHE B 1 54 ? 8.297 8.336 -13.805 1 36.28 54 PHE B N 1
ATOM 2312 C CA . PHE B 1 54 ? 9.07 9.57 -13.656 1 36.28 54 PHE B CA 1
ATOM 2313 C C . PHE B 1 54 ? 9.016 10.398 -14.938 1 36.28 54 PHE B C 1
ATOM 2315 O O . PHE B 1 54 ? 9.461 9.945 -15.992 1 36.28 54 PHE B O 1
ATOM 2322 N N . GLU B 1 55 ? 8.016 11.172 -15.07 1 39.06 55 GLU B N 1
ATOM 2323 C CA . GLU B 1 55 ? 8.352 12.234 -16 1 39.06 55 GLU B CA 1
ATOM 2324 C C . GLU B 1 55 ? 9.664 12.906 -15.633 1 39.06 55 GLU B C 1
ATOM 2326 O O . GLU B 1 55 ? 9.805 13.445 -14.531 1 39.06 55 GLU B O 1
ATOM 2331 N N . SER B 1 56 ? 10.711 12.32 -16.141 1 37.62 56 SER B N 1
ATOM 2332 C CA . SER B 1 56 ? 11.898 13.133 -15.867 1 37.62 56 SER B CA 1
ATOM 2333 C C . SER B 1 56 ? 11.562 14.617 -15.844 1 37.62 56 SER B C 1
ATOM 2335 O O . SER B 1 56 ? 10.906 15.125 -16.766 1 37.62 56 SER B O 1
ATOM 2337 N N . PRO B 1 57 ? 11.539 15.148 -14.672 1 38.16 57 PRO B N 1
ATOM 2338 C CA . PRO B 1 57 ? 11.531 16.609 -14.836 1 38.16 57 PRO B CA 1
ATOM 2339 C C . PRO B 1 57 ? 12.195 17.047 -16.141 1 38.16 57 PRO B C 1
ATOM 2341 O O . PRO B 1 57 ? 13.031 16.328 -16.688 1 38.16 57 PRO B O 1
ATOM 2344 N N . GLU B 1 58 ? 11.531 17.938 -16.938 1 42.97 58 GLU B N 1
ATOM 2345 C CA . GLU B 1 58 ? 12.156 18.516 -18.109 1 42.97 58 GLU B CA 1
ATOM 2346 C C . GLU B 1 58 ? 13.68 18.359 -18.062 1 42.97 58 GLU B C 1
ATOM 2348 O O . GLU B 1 58 ? 14.359 18.609 -19.062 1 42.97 58 GLU B O 1
ATOM 2353 N N . GLY B 1 59 ? 14.172 17.891 -17.016 1 45.25 59 GLY B N 1
ATOM 2354 C CA . GLY B 1 59 ? 15.625 17.812 -16.984 1 45.25 59 GLY B CA 1
ATOM 2355 C C . GLY B 1 59 ? 16.141 16.391 -17.016 1 45.25 59 GLY B C 1
ATOM 2356 O O . GLY B 1 59 ? 15.383 15.445 -16.828 1 45.25 59 GLY B O 1
ATOM 2357 N N . ALA B 1 60 ? 17.359 16.141 -17.625 1 48.5 60 ALA B N 1
ATOM 2358 C CA . ALA B 1 60 ? 18.172 14.93 -17.75 1 48.5 60 ALA B CA 1
ATOM 2359 C C . ALA B 1 60 ? 18.25 14.172 -16.422 1 48.5 60 ALA B C 1
ATOM 2361 O O . ALA B 1 60 ? 18.281 14.781 -15.352 1 48.5 60 ALA B O 1
ATOM 2362 N N . VAL B 1 61 ? 17.781 12.906 -16.438 1 55.56 61 VAL B N 1
ATOM 2363 C CA . VAL B 1 61 ? 18.047 12.039 -15.297 1 55.56 61 VAL B CA 1
ATOM 2364 C C . VAL B 1 61 ? 19.422 12.375 -14.711 1 55.56 61 VAL B C 1
ATOM 2366 O O . VAL B 1 61 ? 20.359 12.672 -15.445 1 55.56 61 VAL B O 1
ATOM 2369 N N . SER B 1 62 ? 19.469 12.672 -13.469 1 55.03 62 SER B N 1
ATOM 2370 C CA . SER B 1 62 ? 20.719 13.062 -12.812 1 55.03 62 SER B CA 1
ATOM 2371 C C . SER B 1 62 ? 21.828 12.047 -13.078 1 55.03 62 SER B C 1
ATOM 2373 O O . SER B 1 62 ? 22.969 12.422 -13.352 1 55.03 62 SER B O 1
ATOM 2375 N N . ASN B 1 63 ? 21.484 10.75 -13 1 53.56 63 ASN B N 1
ATOM 2376 C CA . ASN B 1 63 ? 22.438 9.695 -13.312 1 53.56 63 ASN B CA 1
ATOM 2377 C C . ASN B 1 63 ? 21.828 8.664 -14.266 1 53.56 63 ASN B C 1
ATOM 2379 O O . ASN B 1 63 ? 21.125 7.746 -13.836 1 53.56 63 ASN B O 1
ATOM 2383 N N . PRO B 1 64 ? 22.062 8.891 -15.461 1 53.41 64 PRO B N 1
ATOM 2384 C CA . PRO B 1 64 ? 21.453 8.023 -16.469 1 53.41 64 PRO B CA 1
ATOM 2385 C C . PRO B 1 64 ? 21.906 6.57 -16.344 1 53.41 64 PRO B C 1
ATOM 2387 O O . PRO B 1 64 ? 21.219 5.66 -16.812 1 53.41 64 PRO B O 1
ATOM 2390 N N . GLU B 1 65 ? 23.109 6.406 -15.727 1 53.22 65 GLU B N 1
ATOM 2391 C CA . GLU B 1 65 ? 23.641 5.051 -15.641 1 53.22 65 GLU B CA 1
ATOM 2392 C C . GLU B 1 65 ? 23 4.273 -14.5 1 53.22 65 GLU B C 1
ATOM 2394 O O . GLU B 1 65 ? 22.922 3.045 -14.539 1 53.22 65 GLU B O 1
ATOM 2399 N N . PHE B 1 66 ? 22.594 5.188 -13.508 1 55.03 66 PHE B N 1
ATOM 2400 C CA . PHE B 1 66 ? 22.016 4.562 -12.328 1 55.03 66 PHE B CA 1
ATOM 2401 C C . PHE B 1 66 ? 20.719 5.258 -11.93 1 55.03 66 PHE B C 1
ATOM 2403 O O . PHE B 1 66 ? 20.734 6.23 -11.172 1 55.03 66 PHE B O 1
ATOM 2410 N N . PHE B 1 67 ? 19.656 4.723 -12.5 1 56.25 67 PHE B N 1
ATOM 2411 C CA . PHE B 1 67 ? 18.391 5.379 -12.203 1 56.25 67 PHE B CA 1
ATOM 2412 C C . PHE B 1 67 ? 17.859 4.918 -10.852 1 56.25 67 PHE B C 1
ATOM 2414 O O . PHE B 1 67 ? 17.734 3.717 -10.602 1 56.25 67 PHE B O 1
ATOM 2421 N N . ASN B 1 68 ? 17.75 5.848 -9.992 1 64.38 68 ASN B N 1
ATOM 2422 C CA . ASN B 1 68 ? 17.109 5.715 -8.688 1 64.38 68 ASN B CA 1
ATOM 2423 C C . ASN B 1 68 ? 16.016 6.766 -8.484 1 64.38 68 ASN B C 1
ATOM 2425 O O . ASN B 1 68 ? 16.312 7.961 -8.422 1 64.38 68 ASN B O 1
ATOM 2429 N N . TYR B 1 69 ? 14.867 6.281 -8.43 1 67.38 69 TYR B N 1
ATOM 2430 C CA . TYR B 1 69 ? 13.734 7.199 -8.383 1 67.38 69 TYR B CA 1
ATOM 2431 C C . TYR B 1 69 ? 13.844 8.133 -7.184 1 67.38 69 TYR B C 1
ATOM 2433 O O . TYR B 1 69 ? 13.57 9.336 -7.297 1 67.38 69 TYR B O 1
ATOM 2441 N N . GLY B 1 70 ? 14.133 7.59 -6.039 1 69.81 70 GLY B N 1
ATOM 2442 C CA . GLY B 1 70 ? 14.266 8.422 -4.855 1 69.81 70 GLY B CA 1
ATOM 2443 C C . GLY B 1 70 ? 15.289 9.531 -5.016 1 69.81 70 GLY B C 1
ATOM 2444 O O . GLY B 1 70 ? 15.031 10.68 -4.641 1 69.81 70 GLY B O 1
ATOM 2445 N N . VAL B 1 71 ? 16.359 9.164 -5.637 1 69.81 71 VAL B N 1
ATOM 2446 C CA . VAL B 1 71 ? 17.438 10.125 -5.855 1 69.81 71 VAL B CA 1
ATOM 2447 C C . VAL B 1 71 ? 17 11.172 -6.879 1 69.81 71 VAL B C 1
ATOM 2449 O O . VAL B 1 71 ? 17.219 12.367 -6.695 1 69.81 71 VAL B O 1
ATOM 2452 N N . GLU B 1 72 ? 16.375 10.734 -7.953 1 68.62 72 GLU B N 1
ATOM 2453 C CA . GLU B 1 72 ? 15.922 11.648 -9 1 68.62 72 GLU B CA 1
ATOM 2454 C C . GLU B 1 72 ? 14.883 12.625 -8.469 1 68.62 72 GLU B C 1
ATOM 2456 O O . GLU B 1 72 ? 14.898 13.812 -8.82 1 68.62 72 GLU B O 1
ATOM 2461 N N . ALA B 1 73 ? 14.008 12.125 -7.723 1 71.19 73 ALA B N 1
ATOM 2462 C CA . ALA B 1 73 ? 13 12.992 -7.125 1 71.19 73 ALA B CA 1
ATOM 2463 C C . ALA B 1 73 ? 13.633 14.016 -6.188 1 71.19 73 ALA B C 1
ATOM 2465 O O . ALA B 1 73 ? 13.227 15.18 -6.156 1 71.19 73 ALA B O 1
ATOM 2466 N N . TYR B 1 74 ? 14.602 13.625 -5.496 1 77 74 TYR B N 1
ATOM 2467 C CA . TYR B 1 74 ? 15.312 14.508 -4.582 1 77 74 TYR B CA 1
ATOM 2468 C C . TYR B 1 74 ? 16.031 15.609 -5.344 1 77 74 TYR B C 1
ATOM 2470 O O . TYR B 1 74 ? 15.953 16.781 -4.977 1 77 74 TYR B O 1
ATOM 2478 N N . GLU B 1 75 ? 16.719 15.195 -6.391 1 72.69 75 GLU B N 1
ATOM 2479 C CA . GLU B 1 75 ? 17.438 16.172 -7.207 1 72.69 75 GLU B CA 1
ATOM 2480 C C . GLU B 1 75 ? 16.469 17.156 -7.871 1 72.69 75 GLU B C 1
ATOM 2482 O O . GLU B 1 75 ? 16.766 18.344 -7.98 1 72.69 75 GLU B O 1
ATOM 2487 N N . ALA B 1 76 ? 15.414 16.609 -8.344 1 69.69 76 ALA B N 1
ATOM 2488 C CA . ALA B 1 76 ? 14.398 17.469 -8.938 1 69.69 76 ALA B CA 1
ATOM 2489 C C . ALA B 1 76 ? 13.852 18.453 -7.914 1 69.69 76 ALA B C 1
ATOM 2491 O O . ALA B 1 76 ? 13.609 19.625 -8.242 1 69.69 76 ALA B O 1
ATOM 2492 N N . PHE B 1 77 ? 13.711 18.062 -6.809 1 75.5 77 PHE B N 1
ATOM 2493 C CA . PHE B 1 77 ? 13.234 18.938 -5.742 1 75.5 77 PHE B CA 1
ATOM 2494 C C . PHE B 1 77 ? 14.227 20.047 -5.465 1 75.5 77 PHE B C 1
ATOM 2496 O O . PHE B 1 77 ? 13.859 21.219 -5.402 1 75.5 77 PHE B O 1
ATOM 2503 N N . LYS B 1 78 ? 15.477 19.625 -5.363 1 80 78 LYS B N 1
ATOM 2504 C CA . LYS B 1 78 ? 16.531 20.578 -5.074 1 80 78 LYS B CA 1
ATOM 2505 C C . LYS B 1 78 ? 16.641 21.625 -6.176 1 80 78 LYS B C 1
ATOM 2507 O O . LYS B 1 78 ? 16.891 22.812 -5.898 1 80 78 LYS B O 1
ATOM 2512 N N . LYS B 1 79 ? 16.359 21.156 -7.309 1 78.06 79 LYS B N 1
ATOM 2513 C CA . LYS B 1 79 ? 16.516 22.047 -8.461 1 78.06 79 LYS B CA 1
ATOM 2514 C C . LYS B 1 79 ? 15.234 22.797 -8.766 1 78.06 79 LYS B C 1
ATOM 2516 O O . LYS B 1 79 ? 15.195 23.625 -9.68 1 78.06 79 LYS B O 1
ATOM 2521 N N . GLY B 1 80 ? 14.211 22.484 -8.047 1 74.5 80 GLY B N 1
ATOM 2522 C CA . GLY B 1 80 ? 12.922 23.094 -8.328 1 74.5 80 GLY B CA 1
ATOM 2523 C C . GLY B 1 80 ? 12.297 22.609 -9.617 1 74.5 80 GLY B C 1
ATOM 2524 O O . GLY B 1 80 ? 11.602 23.359 -10.305 1 74.5 80 GLY B O 1
ATOM 2525 N N . ALA B 1 81 ? 12.68 21.438 -9.961 1 71.12 81 ALA B N 1
ATOM 2526 C CA . ALA B 1 81 ? 12.266 20.906 -11.258 1 71.12 81 ALA B CA 1
ATOM 2527 C C . ALA B 1 81 ? 11.094 19.953 -11.109 1 71.12 81 ALA B C 1
ATOM 2529 O O . ALA B 1 81 ? 10.789 19.188 -12.023 1 71.12 81 ALA B O 1
ATOM 2530 N N . LEU B 1 82 ? 10.469 20.016 -9.992 1 72.81 82 LEU B N 1
ATOM 2531 C CA . LEU B 1 82 ? 9.266 19.203 -9.836 1 72.81 82 LEU B CA 1
ATOM 2532 C C . LEU B 1 82 ? 8.125 19.734 -10.695 1 72.81 82 LEU B C 1
ATOM 2534 O O . LEU B 1 82 ? 8.078 20.938 -10.992 1 72.81 82 LEU B O 1
ATOM 2538 N N . THR B 1 83 ? 7.289 18.859 -11.078 1 72.5 83 THR B N 1
ATOM 2539 C CA . THR B 1 83 ? 6.141 19.281 -11.875 1 72.5 83 THR B CA 1
ATOM 2540 C C . THR B 1 83 ? 5.207 20.172 -11.055 1 72.5 83 THR B C 1
ATOM 2542 O O . THR B 1 83 ? 5.18 20.078 -9.82 1 72.5 83 THR B O 1
ATOM 2545 N N . SER B 1 84 ? 4.477 20.984 -11.734 1 74.81 84 SER B N 1
ATOM 2546 C CA . SER B 1 84 ? 3.639 21.984 -11.078 1 74.81 84 SER B CA 1
ATOM 2547 C C . SER B 1 84 ? 2.564 21.328 -10.219 1 74.81 84 SER B C 1
ATOM 2549 O O . SER B 1 84 ? 2.207 21.844 -9.156 1 74.81 84 SER B O 1
ATOM 2551 N N . ASP B 1 85 ? 2.066 20.234 -10.641 1 69.88 85 ASP B N 1
ATOM 2552 C CA . ASP B 1 85 ? 1.028 19.547 -9.875 1 69.88 85 ASP B CA 1
ATOM 2553 C C . ASP B 1 85 ? 1.568 19.047 -8.539 1 69.88 85 ASP B C 1
ATOM 2555 O O . ASP B 1 85 ? 0.88 19.125 -7.516 1 69.88 85 ASP B O 1
ATOM 2559 N N . ILE B 1 86 ? 2.811 18.594 -8.586 1 76.94 86 ILE B N 1
ATOM 2560 C CA . ILE B 1 86 ? 3.43 18.125 -7.352 1 76.94 86 ILE B CA 1
ATOM 2561 C C . ILE B 1 86 ? 3.691 19.297 -6.422 1 76.94 86 ILE B C 1
ATOM 2563 O O . ILE B 1 86 ? 3.428 19.219 -5.219 1 76.94 86 ILE B O 1
ATOM 2567 N N . ILE B 1 87 ? 4.137 20.344 -6.992 1 80.25 87 ILE B N 1
ATOM 2568 C CA . ILE B 1 87 ? 4.422 21.531 -6.203 1 80.25 87 ILE B CA 1
ATOM 2569 C C . ILE B 1 87 ? 3.135 22.031 -5.555 1 80.25 87 ILE B C 1
ATOM 2571 O O . ILE B 1 87 ? 3.131 22.422 -4.383 1 80.25 87 ILE B O 1
ATOM 2575 N N . ASP B 1 88 ? 2.115 22.016 -6.293 1 73.81 88 ASP B N 1
ATOM 2576 C CA . ASP B 1 88 ? 0.823 22.469 -5.781 1 73.81 88 ASP B CA 1
ATOM 2577 C C . ASP B 1 88 ? 0.375 21.594 -4.602 1 73.81 88 ASP B C 1
ATOM 2579 O O . ASP B 1 88 ? -0.126 22.109 -3.604 1 73.81 88 ASP B O 1
ATOM 2583 N N . GLU B 1 89 ? 0.526 20.328 -4.75 1 75.06 89 GLU B N 1
ATOM 2584 C CA . GLU B 1 89 ? 0.141 19.422 -3.676 1 75.06 89 GLU B CA 1
ATOM 2585 C C . GLU B 1 89 ? 1.018 19.609 -2.443 1 75.06 89 GLU B C 1
ATOM 2587 O O . GLU B 1 89 ? 0.524 19.594 -1.313 1 75.06 89 GLU B O 1
ATOM 2592 N N . GLN B 1 90 ? 2.264 19.828 -2.664 1 82.75 90 GLN B N 1
ATOM 2593 C CA . GLN B 1 90 ? 3.174 20.062 -1.546 1 82.75 90 GLN B CA 1
ATOM 2594 C C . GLN B 1 90 ? 2.824 21.344 -0.801 1 82.75 90 GLN B C 1
ATOM 2596 O O . GLN B 1 90 ? 2.908 21.391 0.427 1 82.75 90 GLN B O 1
ATOM 2601 N N . LYS B 1 91 ? 2.447 22.312 -1.524 1 80.88 91 LYS B N 1
ATOM 2602 C CA . LYS B 1 91 ? 2.018 23.562 -0.903 1 80.88 91 LYS B CA 1
ATOM 2603 C C . LYS B 1 91 ? 0.796 23.344 -0.016 1 80.88 91 LYS B C 1
ATOM 2605 O O . LYS B 1 91 ? 0.722 23.891 1.091 1 80.88 91 LYS B O 1
ATOM 2610 N N . LYS B 1 92 ? -0.175 22.531 -0.498 1 74.94 92 LYS B N 1
ATOM 2611 C CA . LYS B 1 92 ? -1.36 22.219 0.295 1 74.94 92 LYS B CA 1
ATOM 2612 C C . LYS B 1 92 ? -0.98 21.531 1.604 1 74.94 92 LYS B C 1
ATOM 2614 O O . LYS B 1 92 ? -1.519 21.859 2.664 1 74.94 92 LYS B O 1
ATOM 2619 N N . VAL B 1 93 ? -0.061 20.625 1.496 1 83.56 93 VAL B N 1
ATOM 2620 C CA . VAL B 1 93 ? 0.381 19.891 2.68 1 83.56 93 VAL B CA 1
ATOM 2621 C C . VAL B 1 93 ? 1.095 20.844 3.637 1 83.56 93 VAL B C 1
ATOM 2623 O O . VAL B 1 93 ? 0.864 20.812 4.848 1 83.56 93 VAL B O 1
ATOM 2626 N N . GLN B 1 94 ? 1.875 21.719 3.115 1 83.81 94 GLN B N 1
ATOM 2627 C CA . GLN B 1 94 ? 2.641 22.656 3.922 1 83.81 94 GLN B CA 1
ATOM 2628 C C . GLN B 1 94 ? 1.717 23.609 4.676 1 83.81 94 GLN B C 1
ATOM 2630 O O . GLN B 1 94 ? 1.994 23.984 5.82 1 83.81 94 GLN B O 1
ATOM 2635 N N . GLU B 1 95 ? 0.672 23.922 4.074 1 78.5 95 GLU B N 1
ATOM 2636 C CA . GLU B 1 95 ? -0.226 24.922 4.645 1 78.5 95 GLU B CA 1
ATOM 2637 C C . GLU B 1 95 ? -1.215 24.281 5.613 1 78.5 95 GLU B C 1
ATOM 2639 O O . GLU B 1 95 ? -1.826 24.969 6.43 1 78.5 95 GLU B O 1
ATOM 2644 N N . ALA B 1 96 ? -1.381 23 5.531 1 82.19 96 ALA B N 1
ATOM 2645 C CA . ALA B 1 96 ? -2.369 22.297 6.352 1 82.19 96 ALA B CA 1
ATOM 2646 C C . ALA B 1 96 ? -1.825 22.031 7.75 1 82.19 96 ALA B C 1
ATOM 2648 O O . ALA B 1 96 ? -0.638 21.734 7.918 1 82.19 96 ALA B O 1
ATOM 2649 N N . ASP B 1 97 ? -2.705 22.094 8.75 1 84.75 97 ASP B N 1
ATOM 2650 C CA . ASP B 1 97 ? -2.389 21.656 10.102 1 84.75 97 ASP B CA 1
ATOM 2651 C C . ASP B 1 97 ? -2.807 20.203 10.32 1 84.75 97 ASP B C 1
ATOM 2653 O O . ASP B 1 97 ? -2.234 19.5 11.164 1 84.75 97 ASP B O 1
ATOM 2657 N N . LEU B 1 98 ? -3.787 19.797 9.609 1 84.88 98 LEU B N 1
ATOM 2658 C CA . LEU B 1 98 ? -4.316 18.438 9.633 1 84.88 98 LEU B CA 1
ATOM 2659 C C . LEU B 1 98 ? -4.57 17.938 8.219 1 84.88 98 LEU B C 1
ATOM 2661 O O . LEU B 1 98 ? -5.238 18.609 7.426 1 84.88 98 LEU B O 1
ATOM 2665 N N . VAL B 1 99 ? -3.975 16.859 7.918 1 85.81 99 VAL B N 1
ATOM 2666 C CA . VAL B 1 99 ? -4.199 16.188 6.637 1 85.81 99 VAL B CA 1
ATOM 2667 C C . VAL B 1 99 ? -4.992 14.906 6.848 1 85.81 99 VAL B C 1
ATOM 2669 O O . VAL B 1 99 ? -4.555 14.016 7.582 1 85.81 99 VAL B O 1
ATOM 2672 N N . ILE B 1 100 ? -6.199 14.766 6.242 1 83.38 100 ILE B N 1
ATOM 2673 C CA . ILE B 1 100 ? -7.016 13.555 6.309 1 83.38 100 ILE B CA 1
ATOM 2674 C C . ILE B 1 100 ? -6.961 12.82 4.973 1 83.38 100 ILE B C 1
ATOM 2676 O O . ILE B 1 100 ? -7.277 13.398 3.928 1 83.38 100 ILE B O 1
ATOM 2680 N N . PHE B 1 101 ? -6.512 11.617 4.977 1 84.69 101 PHE B N 1
ATOM 2681 C CA . PHE B 1 101 ? -6.531 10.75 3.801 1 84.69 101 PHE B CA 1
ATOM 2682 C C . PHE B 1 101 ? -7.766 9.859 3.807 1 84.69 101 PHE B C 1
ATOM 2684 O O . PHE B 1 101 ? -7.84 8.891 4.574 1 84.69 101 PHE B O 1
ATOM 2691 N N . GLN B 1 102 ? -8.742 10.164 2.947 1 82 102 GLN B N 1
ATOM 2692 C CA . GLN B 1 102 ? -9.992 9.43 2.83 1 82 102 GLN B CA 1
ATOM 2693 C C . GLN B 1 102 ? -9.961 8.477 1.635 1 82 102 GLN B C 1
ATOM 2695 O O . GLN B 1 102 ? -9.742 8.914 0.5 1 82 102 GLN B O 1
ATOM 2700 N N . PHE B 1 103 ? -10.148 7.102 1.908 1 81.25 103 PHE B N 1
ATOM 2701 C CA . PHE B 1 103 ? -10.094 6.156 0.798 1 81.25 103 PHE B CA 1
ATOM 2702 C C . PHE B 1 103 ? -10.742 4.832 1.184 1 81.25 103 PHE B C 1
ATOM 2704 O O . PHE B 1 103 ? -10.844 4.508 2.369 1 81.25 103 PHE B O 1
ATOM 2711 N N . PRO B 1 104 ? -11.227 4.102 0.118 1 84.5 104 PRO B N 1
ATOM 2712 C CA . PRO B 1 104 ? -11.586 2.707 0.377 1 84.5 104 PRO B CA 1
ATOM 2713 C C . PRO B 1 104 ? -10.367 1.801 0.524 1 84.5 104 PRO B C 1
ATOM 2715 O O . PRO B 1 104 ? -9.375 1.98 -0.182 1 84.5 104 PRO B O 1
ATOM 2718 N N . LEU B 1 105 ? -10.438 0.919 1.418 1 90.94 105 LEU B N 1
ATOM 2719 C CA . LEU B 1 105 ? -9.344 -0.037 1.574 1 90.94 105 LEU B CA 1
ATOM 2720 C C . LEU B 1 105 ? -9.328 -1.033 0.42 1 90.94 105 LEU B C 1
ATOM 2722 O O . LEU B 1 105 ? -10.289 -1.774 0.218 1 90.94 105 LEU B O 1
ATOM 2726 N N . TYR B 1 106 ? -8.344 -1.014 -0.423 1 88.94 106 TYR B N 1
ATOM 2727 C CA . TYR B 1 106 ? -8.133 -1.966 -1.508 1 88.94 106 TYR B CA 1
ATOM 2728 C C . TYR B 1 106 ? -6.922 -2.85 -1.227 1 88.94 106 TYR B C 1
ATOM 2730 O O . TYR B 1 106 ? -5.801 -2.352 -1.075 1 88.94 106 TYR B O 1
ATOM 2738 N N . TRP B 1 107 ? -7.266 -4.105 -1.111 1 93.38 107 TRP B N 1
ATOM 2739 C CA . TRP B 1 107 ? -6.207 -5.078 -0.856 1 93.38 107 TRP B CA 1
ATOM 2740 C C . TRP B 1 107 ? -5.367 -4.664 0.347 1 93.38 107 TRP B C 1
ATOM 2742 O O . TRP B 1 107 ? -4.137 -4.617 0.266 1 93.38 107 TRP B O 1
ATOM 2752 N N . PHE B 1 108 ? -6.035 -4.297 1.43 1 95.94 108 PHE B N 1
ATOM 2753 C CA . PHE B 1 108 ? -5.492 -4.023 2.756 1 95.94 108 PHE B CA 1
ATOM 2754 C C . PHE B 1 108 ? -4.551 -2.83 2.719 1 95.94 108 PHE B C 1
ATOM 2756 O O . PHE B 1 108 ? -3.65 -2.717 3.555 1 95.94 108 PHE B O 1
ATOM 2763 N N . SER B 1 109 ? -4.715 -1.975 1.764 1 93.88 109 SER B N 1
ATOM 2764 C CA . SER B 1 109 ? -3.941 -0.744 1.637 1 93.88 109 SER B CA 1
ATOM 2765 C C . SER B 1 109 ? -4.723 0.324 0.877 1 93.88 109 SER B C 1
ATOM 2767 O O . SER B 1 109 ? -5.934 0.199 0.689 1 93.88 109 SER B O 1
AT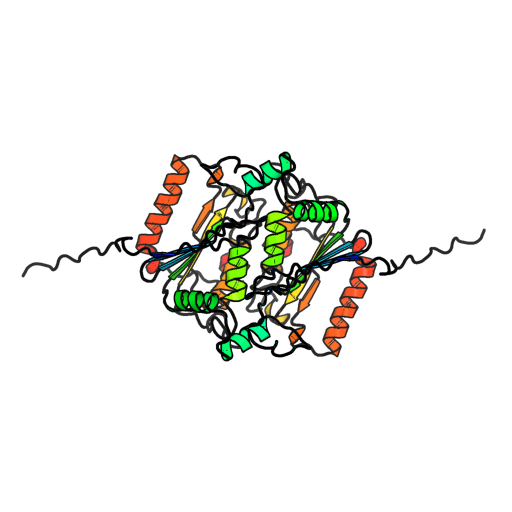OM 2769 N N . MET B 1 110 ? -4.062 1.439 0.588 1 88.38 110 MET B N 1
ATOM 2770 C CA . MET B 1 110 ? -4.695 2.539 -0.136 1 88.38 110 MET B CA 1
ATOM 2771 C C . MET B 1 110 ? -4.777 2.232 -1.627 1 88.38 110 MET B C 1
ATOM 2773 O O . MET B 1 110 ? -4.016 1.409 -2.139 1 88.38 110 MET B O 1
ATOM 2777 N N . PRO B 1 111 ? -5.734 2.855 -2.297 1 82.44 111 PRO B N 1
ATOM 2778 C CA . PRO B 1 111 ? -5.816 2.695 -3.752 1 82.44 111 PRO B CA 1
ATOM 2779 C C . PRO B 1 111 ? -4.578 3.215 -4.477 1 82.44 111 PRO B C 1
ATOM 2781 O O . PRO B 1 111 ? -3.867 4.074 -3.947 1 82.44 111 PRO B O 1
ATOM 2784 N N . ALA B 1 112 ? -4.371 2.754 -5.625 1 78.69 112 ALA B N 1
ATOM 2785 C CA . ALA B 1 112 ? -3.168 3.039 -6.406 1 78.69 112 ALA B CA 1
ATOM 2786 C C . ALA B 1 112 ? -2.984 4.543 -6.598 1 78.69 112 ALA B C 1
ATOM 2788 O O . ALA B 1 112 ? -1.86 5.047 -6.547 1 78.69 112 ALA B O 1
ATOM 2789 N N . ILE B 1 113 ? -4.023 5.184 -6.809 1 72.56 113 ILE B N 1
ATOM 2790 C CA . ILE B 1 113 ? -3.93 6.609 -7.098 1 72.56 113 ILE B CA 1
ATOM 2791 C C . ILE B 1 113 ? -3.373 7.348 -5.883 1 72.56 113 ILE B C 1
ATOM 2793 O O . ILE B 1 113 ? -2.5 8.211 -6.016 1 72.56 113 ILE B O 1
ATOM 2797 N N . LEU B 1 114 ? -3.914 7.047 -4.789 1 80.69 114 LEU B N 1
ATOM 2798 C CA . LEU B 1 114 ? -3.404 7.668 -3.57 1 80.69 114 LEU B CA 1
ATOM 2799 C C . LEU B 1 114 ? -1.969 7.23 -3.297 1 80.69 114 LEU B C 1
ATOM 2801 O O . LEU B 1 114 ? -1.15 8.023 -2.83 1 80.69 114 LEU B O 1
ATOM 2805 N N . LYS B 1 115 ? -1.714 5.965 -3.531 1 83.94 115 LYS B N 1
ATOM 2806 C CA . LYS B 1 115 ? -0.339 5.488 -3.408 1 83.94 115 LYS B CA 1
ATOM 2807 C C . LYS B 1 115 ? 0.598 6.273 -4.32 1 83.94 115 LYS B C 1
ATOM 2809 O O . LYS B 1 115 ? 1.729 6.582 -3.941 1 83.94 115 LYS B O 1
ATOM 2814 N N . GLY B 1 116 ? 0.172 6.551 -5.48 1 78.81 116 GLY B N 1
ATOM 2815 C CA . GLY B 1 116 ? 0.946 7.375 -6.395 1 78.81 116 GLY B CA 1
ATOM 2816 C C . GLY B 1 116 ? 1.188 8.781 -5.875 1 78.81 116 GLY B C 1
ATOM 2817 O O . GLY B 1 116 ? 2.275 9.328 -6.051 1 78.81 116 GLY B O 1
ATOM 2818 N N . TRP B 1 117 ? 0.16 9.344 -5.348 1 77.25 117 TRP B N 1
ATOM 2819 C CA . TRP B 1 117 ? 0.302 10.656 -4.723 1 77.25 117 TRP B CA 1
ATOM 2820 C C . TRP B 1 117 ? 1.406 10.641 -3.67 1 77.25 117 TRP B C 1
ATOM 2822 O O . TRP B 1 117 ? 2.279 11.516 -3.662 1 77.25 117 TRP B O 1
ATOM 2832 N N . MET B 1 118 ? 1.388 9.656 -2.809 1 85.75 118 MET B N 1
ATOM 2833 C CA . MET B 1 118 ? 2.387 9.555 -1.75 1 85.75 118 MET B CA 1
ATOM 2834 C C . MET B 1 118 ? 3.785 9.383 -2.334 1 85.75 118 MET B C 1
ATOM 2836 O O . MET B 1 118 ? 4.734 10.023 -1.888 1 85.75 118 MET B O 1
ATOM 2840 N N . ASP B 1 119 ? 3.9 8.539 -3.27 1 82.94 119 ASP B N 1
ATOM 2841 C CA . ASP B 1 119 ? 5.188 8.234 -3.887 1 82.94 119 ASP B CA 1
ATOM 2842 C C . ASP B 1 119 ? 5.816 9.492 -4.496 1 82.94 119 ASP B C 1
ATOM 2844 O O . ASP B 1 119 ? 7.039 9.633 -4.504 1 82.94 119 ASP B O 1
ATOM 2848 N N . ARG B 1 120 ? 4.969 10.359 -4.93 1 79.94 120 ARG B N 1
ATOM 2849 C CA . ARG B 1 120 ? 5.473 11.492 -5.691 1 79.94 120 ARG B CA 1
ATOM 2850 C C . ARG B 1 120 ? 5.562 12.742 -4.82 1 79.94 120 ARG B C 1
ATOM 2852 O O . ARG B 1 120 ? 6.52 13.516 -4.922 1 79.94 120 ARG B O 1
ATOM 2859 N N . VAL B 1 121 ? 4.633 12.977 -4.035 1 81.75 121 VAL B N 1
ATOM 2860 C CA . VAL B 1 121 ? 4.496 14.227 -3.291 1 81.75 121 VAL B CA 1
ATOM 2861 C C . VAL B 1 121 ? 5.398 14.188 -2.059 1 81.75 121 VAL B C 1
ATOM 2863 O O . VAL B 1 121 ? 6.062 15.18 -1.739 1 81.75 121 VAL B O 1
ATOM 2866 N N . LEU B 1 122 ? 5.469 13.039 -1.4 1 89.88 122 LEU B N 1
ATOM 2867 C CA . LEU B 1 122 ? 6.25 12.93 -0.175 1 89.88 122 LEU B CA 1
ATOM 2868 C C . LEU B 1 122 ? 7.703 12.57 -0.486 1 89.88 122 LEU B C 1
ATOM 2870 O O . LEU B 1 122 ? 8.258 11.633 0.093 1 89.88 122 LEU B O 1
ATOM 2874 N N . CYS B 1 123 ? 8.328 13.344 -1.269 1 86.5 123 CYS B N 1
ATOM 2875 C CA . CYS B 1 123 ? 9.688 13.047 -1.704 1 86.5 123 CYS B CA 1
ATOM 2876 C C . CYS B 1 123 ? 10.711 13.578 -0.705 1 86.5 123 CYS B C 1
ATOM 2878 O O . CYS B 1 123 ? 10.383 14.398 0.153 1 86.5 123 CYS B O 1
ATOM 2880 N N . GLN B 1 124 ? 11.922 13.062 -0.8 1 89.56 124 GLN B N 1
ATOM 2881 C CA . GLN B 1 124 ? 13.031 13.516 0.03 1 89.56 124 GLN B CA 1
ATOM 2882 C C . GLN B 1 124 ? 13.312 15 -0.186 1 89.56 124 GLN B C 1
ATOM 2884 O O . GLN B 1 124 ? 13.305 15.484 -1.321 1 89.56 124 GLN B O 1
ATOM 2889 N N . GLY B 1 125 ? 13.602 15.719 0.845 1 91.31 125 GLY B N 1
ATOM 2890 C CA . GLY B 1 125 ? 13.758 17.156 0.789 1 91.31 125 GLY B CA 1
ATOM 2891 C C . GLY B 1 125 ? 12.516 17.922 1.216 1 91.31 125 GLY B C 1
ATOM 2892 O O . GLY B 1 125 ? 12.609 19.016 1.782 1 91.31 125 GLY B O 1
ATOM 2893 N N . PHE B 1 126 ? 11.344 17.406 0.866 1 91.94 126 PHE B N 1
ATOM 2894 C CA . PHE B 1 126 ? 10.078 18.031 1.244 1 91.94 126 PHE B CA 1
ATOM 2895 C C . PHE B 1 126 ? 9.547 17.422 2.541 1 91.94 126 PHE B C 1
ATOM 2897 O O . PHE B 1 126 ? 9.32 18.141 3.514 1 91.94 126 PHE B O 1
ATOM 2904 N N . ALA B 1 127 ? 9.359 16.062 2.543 1 94.5 127 ALA B N 1
ATOM 2905 C CA . ALA B 1 127 ? 8.695 15.422 3.672 1 94.5 127 ALA B CA 1
ATOM 2906 C C . ALA B 1 127 ? 9.719 14.883 4.672 1 94.5 127 ALA B C 1
ATOM 2908 O O . ALA B 1 127 ? 9.414 14.742 5.859 1 94.5 127 ALA B O 1
ATOM 2909 N N . PHE B 1 128 ? 10.867 14.523 4.223 1 95.06 128 PHE B N 1
ATOM 2910 C CA . PHE B 1 128 ? 11.906 13.922 5.055 1 95.06 128 PHE B CA 1
ATOM 2911 C C . PHE B 1 128 ? 13.281 14.148 4.449 1 95.06 128 PHE B C 1
ATOM 2913 O O . PHE B 1 128 ? 13.398 14.719 3.359 1 95.06 128 PHE B O 1
ATOM 2920 N N . ASP B 1 129 ? 14.289 13.719 5.203 1 92.31 129 ASP B N 1
ATOM 2921 C CA . ASP B 1 129 ? 15.664 13.641 4.723 1 92.31 129 ASP B CA 1
ATOM 2922 C C . ASP B 1 129 ? 16.406 12.484 5.387 1 92.31 129 ASP B C 1
ATOM 2924 O O . ASP B 1 129 ? 15.836 11.75 6.195 1 92.31 129 ASP B O 1
ATOM 2928 N N . ILE B 1 130 ? 17.641 12.242 4.973 1 83.25 130 ILE B N 1
ATOM 2929 C CA . ILE B 1 130 ? 18.5 11.227 5.574 1 83.25 130 ILE B CA 1
ATOM 2930 C C . ILE B 1 130 ? 19.781 11.883 6.109 1 83.25 130 ILE B C 1
ATOM 2932 O O . ILE B 1 130 ? 20.688 12.203 5.344 1 83.25 130 ILE B O 1
ATOM 2936 N N . PRO B 1 131 ? 19.844 12.141 7.441 1 82.31 131 PRO B N 1
ATOM 2937 C CA . PRO B 1 131 ? 18.828 11.805 8.445 1 82.31 131 PRO B CA 1
ATOM 2938 C C . PRO B 1 131 ? 17.672 12.797 8.477 1 82.31 131 PRO B C 1
ATOM 2940 O O . PRO B 1 131 ? 17.688 13.797 7.75 1 82.31 131 PRO B O 1
ATOM 2943 N N . GLY B 1 132 ? 16.594 12.617 9.172 1 91.88 132 GLY B N 1
ATOM 2944 C CA . GLY B 1 132 ? 15.414 13.469 9.281 1 91.88 132 GLY B CA 1
ATOM 2945 C C . GLY B 1 132 ? 14.117 12.742 8.992 1 91.88 132 GLY B C 1
ATOM 2946 O O . GLY B 1 132 ? 13.383 13.117 8.078 1 91.88 132 GLY B O 1
ATOM 2947 N N . PHE B 1 133 ? 13.969 11.82 9.594 1 92.94 133 PHE B N 1
ATOM 2948 C CA . PHE B 1 133 ? 12.742 11.031 9.461 1 92.94 133 PHE B CA 1
ATOM 2949 C C . PHE B 1 133 ? 12.172 10.688 10.828 1 92.94 133 PHE B C 1
ATOM 2951 O O . PHE B 1 133 ? 12.797 10.938 11.852 1 92.94 133 PHE B O 1
ATOM 2958 N N . TYR B 1 134 ? 10.898 10.211 10.844 1 95 134 TYR B N 1
ATOM 2959 C CA . TYR B 1 134 ? 10.133 9.938 12.047 1 95 134 TYR B CA 1
ATOM 2960 C C . TYR B 1 134 ? 10.016 11.188 12.922 1 95 134 TYR B C 1
ATOM 2962 O O . TYR B 1 134 ? 9.516 12.219 12.469 1 95 134 TYR B O 1
ATOM 2970 N N . ASP B 1 135 ? 10.547 11.203 14.102 1 93.25 135 ASP B N 1
ATOM 2971 C CA . ASP B 1 135 ? 10.336 12.336 15 1 93.25 135 ASP B CA 1
ATOM 2972 C C . ASP B 1 135 ? 10.992 13.602 14.445 1 93.25 135 ASP B C 1
ATOM 2974 O O . ASP B 1 135 ? 10.625 14.711 14.812 1 93.25 135 ASP B O 1
ATOM 2978 N N . SER B 1 136 ? 11.922 13.43 13.539 1 94.69 136 SER B N 1
ATOM 2979 C CA . SER B 1 136 ? 12.625 14.562 12.961 1 94.69 136 SER B CA 1
ATOM 2980 C C . SER B 1 136 ? 12.172 14.82 11.523 1 94.69 136 SER B C 1
ATOM 2982 O O . SER B 1 136 ? 12.812 15.57 10.789 1 94.69 136 SER B O 1
ATOM 2984 N N . GLY B 1 137 ? 11.164 14.195 11.102 1 96 137 GLY B N 1
ATOM 2985 C CA . GLY B 1 137 ? 10.633 14.43 9.766 1 96 137 GLY B CA 1
ATOM 2986 C C . GLY B 1 137 ? 10.188 15.859 9.531 1 96 137 GLY B C 1
ATOM 2987 O O . GLY B 1 137 ? 9.984 16.609 10.492 1 96 137 GLY B O 1
ATOM 2988 N N . PHE B 1 138 ? 9.961 16.25 8.383 1 95.94 138 PHE B N 1
ATOM 2989 C CA . PHE B 1 138 ? 9.773 17.656 8.047 1 95.94 138 PHE B CA 1
ATOM 2990 C C . PHE B 1 138 ? 8.312 18.062 8.203 1 95.94 138 PHE B C 1
ATOM 2992 O O . PHE B 1 138 ? 7.984 19.25 8.156 1 95.94 138 PHE B O 1
ATOM 2999 N N . LEU B 1 139 ? 7.492 17.062 8.461 1 95.69 139 LEU B N 1
ATOM 3000 C CA . LEU B 1 139 ? 6.078 17.359 8.656 1 95.69 139 LEU B CA 1
ATOM 3001 C C . LEU B 1 139 ? 5.68 17.172 10.117 1 95.69 139 LEU B C 1
ATOM 3003 O O . LEU B 1 139 ? 4.508 16.938 10.422 1 95.69 139 LEU B O 1
ATOM 3007 N N . LYS B 1 140 ? 6.566 17.125 11.102 1 93.31 140 LYS B N 1
ATOM 3008 C CA . LYS B 1 140 ? 6.418 16.828 12.523 1 93.31 140 LYS B CA 1
ATOM 3009 C C . LYS B 1 140 ? 5.445 17.797 13.188 1 93.31 140 LYS B C 1
ATOM 3011 O O . LYS B 1 140 ? 4.871 17.484 14.234 1 93.31 140 LYS B O 1
ATOM 3016 N N . ASN B 1 141 ? 5.094 18.875 12.734 1 91.5 141 ASN B N 1
ATOM 3017 C CA . ASN B 1 141 ? 4.188 19.828 13.375 1 91.5 141 ASN B CA 1
ATOM 3018 C C . ASN B 1 141 ? 2.781 19.734 12.789 1 91.5 141 ASN B C 1
ATOM 3020 O O . ASN B 1 141 ? 1.939 20.594 13.055 1 91.5 141 ASN B O 1
ATOM 3024 N N . LYS B 1 142 ? 2.547 18.688 12.062 1 90.62 142 LYS B N 1
ATOM 3025 C CA . LYS B 1 142 ? 1.243 18.516 11.43 1 90.62 142 LYS B CA 1
ATOM 3026 C C . LYS B 1 142 ? 0.571 17.234 11.883 1 90.62 142 LYS B C 1
ATOM 3028 O O . LYS B 1 142 ? 1.245 16.234 12.148 1 90.62 142 LYS B O 1
ATOM 3033 N N . LEU B 1 143 ? -0.751 17.297 11.984 1 92.06 143 LEU B N 1
ATOM 3034 C CA . LEU B 1 143 ? -1.556 16.109 12.281 1 92.06 143 LEU B CA 1
ATOM 3035 C C . LEU B 1 143 ? -1.942 15.391 10.992 1 92.06 143 LEU B C 1
ATOM 3037 O O . LEU B 1 143 ? -2.104 16.016 9.945 1 92.06 143 LEU B O 1
ATOM 3041 N N . ALA B 1 144 ? -2.004 14.109 11.047 1 93.06 144 ALA B N 1
ATOM 3042 C CA . ALA B 1 144 ? -2.525 13.305 9.953 1 93.06 144 ALA B CA 1
ATOM 3043 C C . ALA B 1 144 ? -3.465 12.211 10.461 1 93.06 144 ALA B C 1
ATOM 3045 O O . ALA B 1 144 ? -3.287 11.703 11.57 1 93.06 144 ALA B O 1
ATOM 3046 N N . LEU B 1 145 ? -4.418 11.922 9.68 1 91.25 145 LEU B N 1
ATOM 3047 C CA . LEU B 1 145 ? -5.418 10.914 10.023 1 91.25 145 LEU B CA 1
ATOM 3048 C C . LEU B 1 145 ? -5.832 10.117 8.789 1 91.25 145 LEU B C 1
ATOM 3050 O O . LEU B 1 145 ? -6.039 10.695 7.715 1 91.25 145 LEU B O 1
ATOM 3054 N N . LEU B 1 146 ? -5.898 8.773 8.969 1 92.69 146 LEU B N 1
ATOM 3055 C CA . LEU B 1 146 ? -6.453 7.918 7.922 1 92.69 146 LEU B CA 1
ATOM 3056 C C . LEU B 1 146 ? -7.945 7.688 8.141 1 92.69 146 LEU B C 1
ATOM 3058 O O . LEU B 1 146 ? -8.359 7.246 9.211 1 92.69 146 LEU B O 1
ATOM 3062 N N . SER B 1 147 ? -8.719 8.078 7.195 1 87.88 147 SER B N 1
ATOM 3063 C CA . SER B 1 147 ? -10.148 7.777 7.141 1 87.88 147 SER B CA 1
ATOM 3064 C C . SER B 1 147 ? -10.461 6.785 6.027 1 87.88 147 SER B C 1
ATOM 3066 O O . SER B 1 147 ? -10.312 7.102 4.844 1 87.88 147 SER B O 1
ATOM 3068 N N . LEU B 1 148 ? -10.922 5.523 6.445 1 89.5 148 LEU B N 1
ATOM 3069 C CA . LEU B 1 148 ? -11.07 4.539 5.379 1 89.5 148 LEU B CA 1
ATOM 3070 C C . LEU B 1 148 ? -12.344 3.717 5.574 1 89.5 148 LEU B C 1
ATOM 3072 O O . LEU B 1 148 ? -12.906 3.695 6.668 1 89.5 148 LEU B O 1
ATOM 3076 N N . THR B 1 149 ? -12.828 3.18 4.445 1 86.38 149 THR B N 1
ATOM 3077 C CA . THR B 1 149 ? -13.922 2.219 4.43 1 86.38 149 THR B CA 1
ATOM 3078 C C . THR B 1 149 ? -13.422 0.83 4.043 1 86.38 149 THR B C 1
ATOM 3080 O O . THR B 1 149 ? -12.492 0.7 3.242 1 86.38 149 THR B O 1
ATOM 3083 N N . THR B 1 150 ? -13.969 -0.167 4.672 1 91.44 150 THR B N 1
ATOM 3084 C CA . THR B 1 150 ? -13.578 -1.53 4.332 1 91.44 150 THR B CA 1
ATOM 3085 C C . THR B 1 150 ? -14.688 -2.23 3.549 1 91.44 150 THR B C 1
ATOM 3087 O O . THR B 1 150 ? -15.844 -1.797 3.572 1 91.44 150 THR B O 1
ATOM 3090 N N . GLY B 1 151 ? -14.289 -3.252 2.795 1 87.5 151 GLY B N 1
ATOM 3091 C CA . GLY B 1 151 ? -15.266 -4.074 2.1 1 87.5 151 GLY B CA 1
ATOM 3092 C C . GLY B 1 151 ? -15.914 -5.117 2.99 1 87.5 151 GLY B C 1
ATOM 3093 O O . GLY B 1 151 ? -17.031 -5.562 2.727 1 87.5 151 GLY B O 1
ATOM 3094 N N . SER B 1 152 ? -15.219 -5.527 4.004 1 91.56 152 SER B N 1
ATOM 3095 C CA . SER B 1 152 ? -15.695 -6.559 4.922 1 91.56 152 SER B CA 1
ATOM 3096 C C . SER B 1 152 ? -16.094 -5.957 6.266 1 91.56 152 SER B C 1
ATOM 3098 O O . SER B 1 152 ? -15.805 -4.789 6.539 1 91.56 152 SER B O 1
ATOM 3100 N N . THR B 1 153 ? -16.734 -6.789 7.094 1 93.62 153 THR B N 1
ATOM 3101 C CA . THR B 1 153 ? -17.297 -6.324 8.352 1 93.62 153 THR B CA 1
ATOM 3102 C C . THR B 1 153 ? -16.219 -6.176 9.414 1 93.62 153 THR B C 1
ATOM 3104 O O . THR B 1 153 ? -15.102 -6.668 9.242 1 93.62 153 THR B O 1
ATOM 3107 N N . ALA B 1 154 ? -16.609 -5.508 10.492 1 95 154 ALA B N 1
ATOM 3108 C CA . ALA B 1 154 ? -15.688 -5.234 11.586 1 95 154 ALA B CA 1
ATOM 3109 C C . ALA B 1 154 ? -15.156 -6.531 12.195 1 95 154 ALA B C 1
ATOM 3111 O O . ALA B 1 154 ? -13.984 -6.621 12.555 1 95 154 ALA B O 1
ATOM 3112 N N . GLU B 1 155 ? -15.992 -7.508 12.273 1 94.75 155 GLU B N 1
ATOM 3113 C CA . GLU B 1 155 ? -15.648 -8.781 12.898 1 94.75 155 GLU B CA 1
ATOM 3114 C C . GLU B 1 155 ? -14.469 -9.445 12.188 1 94.75 155 GLU B C 1
ATOM 3116 O O . GLU B 1 155 ? -13.672 -10.141 12.812 1 94.75 155 GLU B O 1
ATOM 3121 N N . MET B 1 156 ? -14.312 -9.156 10.961 1 94.44 156 MET B N 1
ATOM 3122 C CA . MET B 1 156 ? -13.266 -9.781 10.164 1 94.44 156 MET B CA 1
ATOM 3123 C C . MET B 1 156 ? -11.906 -9.148 10.453 1 94.44 156 MET B C 1
ATOM 3125 O O . MET B 1 156 ? -10.867 -9.734 10.148 1 94.44 156 MET B O 1
ATOM 3129 N N . TYR B 1 157 ? -12 -7.961 11.047 1 96.31 157 TYR B N 1
ATOM 3130 C CA . TYR B 1 157 ? -10.766 -7.211 11.266 1 96.31 157 TYR B CA 1
ATOM 3131 C C . TYR B 1 157 ? -10.445 -7.117 12.75 1 96.31 157 TYR B C 1
ATOM 3133 O O . TYR B 1 157 ? -9.703 -6.23 13.18 1 96.31 157 TYR B O 1
ATOM 3141 N N . MET B 1 158 ? -11 -7.961 13.508 1 92.94 158 MET B N 1
ATOM 3142 C CA . MET B 1 158 ? -10.68 -8.055 14.938 1 92.94 158 MET B CA 1
ATOM 3143 C C . MET B 1 158 ? -9.617 -9.117 15.188 1 92.94 158 MET B C 1
ATOM 3145 O O . MET B 1 158 ? -9.219 -9.828 14.273 1 92.94 158 MET B O 1
ATOM 3149 N N . LYS B 1 159 ? -9.117 -9.234 16.359 1 88.75 159 LYS B N 1
ATOM 3150 C CA . LYS B 1 159 ? -8 -10.094 16.734 1 88.75 159 LYS B CA 1
ATOM 3151 C C . LYS B 1 159 ? -8.25 -11.539 16.297 1 88.75 159 LYS B C 1
ATOM 3153 O O . LYS B 1 159 ? -7.336 -12.219 15.844 1 88.75 159 LYS B O 1
ATOM 3158 N N . THR B 1 160 ? -9.406 -11.953 16.297 1 90 160 THR B N 1
ATOM 3159 C CA . THR B 1 160 ? -9.734 -13.328 15.945 1 90 160 THR B CA 1
ATOM 3160 C C . THR B 1 160 ? -10.305 -13.406 14.531 1 90 160 THR B C 1
ATOM 3162 O O . THR B 1 160 ? -10.719 -14.477 14.086 1 90 160 THR B O 1
ATOM 3165 N N . GLY B 1 161 ? -10.336 -12.336 13.875 1 92.94 161 GLY B N 1
ATOM 3166 C CA . GLY B 1 161 ? -10.906 -12.297 12.539 1 92.94 161 GLY B CA 1
ATOM 3167 C C . GLY B 1 161 ? -9.977 -12.875 11.484 1 92.94 161 GLY B C 1
ATOM 3168 O O . GLY B 1 161 ? -8.758 -12.812 11.625 1 92.94 161 GLY B O 1
ATOM 3169 N N . VAL B 1 162 ? -10.516 -13.297 10.461 1 93.06 162 VAL B N 1
ATOM 3170 C CA . VAL B 1 162 ? -9.773 -13.992 9.414 1 93.06 162 VAL B CA 1
ATOM 3171 C C . VAL B 1 162 ? -8.812 -13.016 8.727 1 93.06 162 VAL B C 1
ATOM 3173 O O . VAL B 1 162 ? -7.758 -13.414 8.234 1 93.06 162 VAL B O 1
ATOM 3176 N N . SER B 1 163 ? -9.156 -11.719 8.703 1 94.25 163 SER B N 1
ATOM 3177 C CA . SER B 1 163 ? -8.328 -10.711 8.039 1 94.25 163 SER B CA 1
ATOM 3178 C C . SER B 1 163 ? -7.301 -10.125 9 1 94.25 163 SER B C 1
ATOM 3180 O O . SER B 1 163 ? -6.484 -9.297 8.609 1 94.25 163 SER B O 1
ATOM 3182 N N . GLY B 1 164 ? -7.324 -10.609 10.242 1 93.62 164 GLY B N 1
ATOM 3183 C CA . GLY B 1 164 ? -6.43 -10.07 11.258 1 93.62 164 GLY B CA 1
ATOM 3184 C C . GLY B 1 164 ? -6.883 -8.734 11.805 1 93.62 164 GLY B C 1
ATOM 3185 O O . GLY B 1 164 ? -7.738 -8.07 11.211 1 93.62 164 GLY B O 1
ATOM 3186 N N . ASP B 1 165 ? -6.289 -8.344 12.938 1 95.81 165 ASP B N 1
ATOM 3187 C CA . ASP B 1 165 ? -6.59 -7.059 13.555 1 95.81 165 ASP B CA 1
ATOM 3188 C C . ASP B 1 165 ? -6.348 -5.91 12.586 1 95.81 165 ASP B C 1
ATOM 3190 O O . ASP B 1 165 ? -5.344 -5.898 11.867 1 95.81 165 ASP B O 1
ATOM 3194 N N . TYR B 1 166 ? -7.309 -4.93 12.602 1 96.62 166 TYR B N 1
ATOM 3195 C CA . TYR B 1 166 ? -7.188 -3.814 11.672 1 96.62 166 TYR B CA 1
ATOM 3196 C C . TYR B 1 166 ? -5.891 -3.049 11.914 1 96.62 166 TYR B C 1
ATOM 3198 O O . TYR B 1 166 ? -5.375 -2.395 11 1 96.62 166 TYR B O 1
ATOM 3206 N N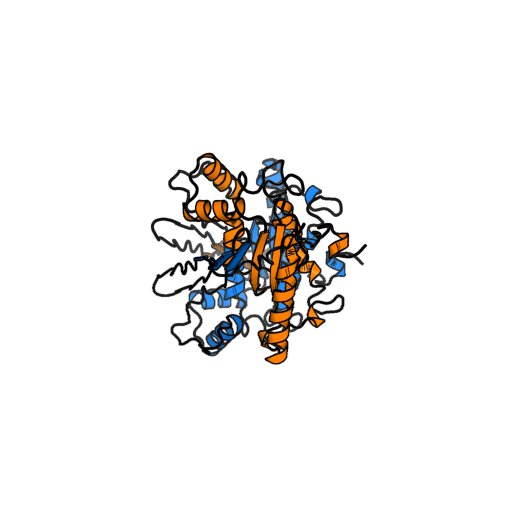 . ARG B 1 167 ? -5.316 -3.125 13.016 1 96.38 167 ARG B N 1
ATOM 3207 C CA . ARG B 1 167 ? -4.086 -2.404 13.336 1 96.38 167 ARG B CA 1
ATOM 3208 C C . ARG B 1 167 ? -2.906 -2.961 12.547 1 96.38 167 ARG B C 1
ATOM 3210 O O . ARG B 1 167 ? -1.914 -2.26 12.328 1 96.38 167 ARG B O 1
ATOM 3217 N N . TYR B 1 168 ? -3.033 -4.203 12.133 1 95.88 168 TYR B N 1
ATOM 3218 C CA . TYR B 1 168 ? -1.929 -4.828 11.414 1 95.88 168 TYR B CA 1
ATOM 3219 C C . TYR B 1 168 ? -1.691 -4.141 10.078 1 95.88 168 TYR B C 1
ATOM 3221 O O . TYR B 1 168 ? -0.552 -3.816 9.727 1 95.88 168 TYR B O 1
ATOM 3229 N N . PHE B 1 169 ? -2.793 -3.836 9.352 1 96.88 169 PHE B N 1
ATOM 3230 C CA . PHE B 1 169 ? -2.578 -3.246 8.039 1 96.88 169 PHE B CA 1
ATOM 3231 C C . PHE B 1 169 ? -2.352 -1.743 8.148 1 96.88 169 PHE B C 1
ATOM 3233 O O . PHE B 1 169 ? -1.941 -1.099 7.18 1 96.88 169 PHE B O 1
ATOM 3240 N N . LEU B 1 170 ? -2.527 -1.188 9.336 1 97.75 170 LEU B N 1
ATOM 3241 C CA . LEU B 1 170 ? -2.32 0.241 9.531 1 97.75 170 LEU B CA 1
ATOM 3242 C C . LEU B 1 170 ? -0.841 0.553 9.734 1 97.75 170 LEU B C 1
ATOM 3244 O O . LEU B 1 170 ? -0.406 1.688 9.523 1 97.75 170 LEU B O 1
ATOM 3248 N N . TRP B 1 171 ? -0.025 -0.39 10.125 1 96.75 171 TRP B N 1
ATOM 3249 C CA . TRP B 1 171 ? 1.375 -0.171 10.469 1 96.75 171 TRP B CA 1
ATOM 3250 C C . TRP B 1 171 ? 2.135 0.455 9.305 1 96.75 171 TRP B C 1
ATOM 3252 O O . TRP B 1 171 ? 2.727 1.527 9.453 1 96.75 171 TRP B O 1
ATOM 3262 N N . PRO B 1 172 ? 2.092 -0.163 8.125 1 97.25 172 PRO B N 1
ATOM 3263 C CA . PRO B 1 172 ? 2.848 0.45 7.027 1 97.25 172 PRO B CA 1
ATOM 3264 C C . PRO B 1 172 ? 2.297 1.815 6.625 1 97.25 172 PRO B C 1
ATOM 3266 O O . PRO B 1 172 ? 3.055 2.691 6.199 1 97.25 172 PRO B O 1
ATOM 3269 N N . LEU B 1 173 ? 1.057 2.057 6.809 1 96.75 173 LEU B N 1
ATOM 3270 C CA . LEU B 1 173 ? 0.436 3.314 6.41 1 96.75 173 LEU B CA 1
ATOM 3271 C C . LEU B 1 173 ? 0.732 4.414 7.426 1 96.75 173 LEU B C 1
ATOM 3273 O O . LEU B 1 173 ? 1.07 5.539 7.047 1 96.75 173 LEU B O 1
ATOM 3277 N N . GLN B 1 174 ? 0.608 4.039 8.625 1 97.88 174 GLN B N 1
ATOM 3278 C CA . GLN B 1 174 ? 0.756 5.035 9.68 1 97.88 174 GLN B CA 1
ATOM 3279 C C . GLN B 1 174 ? 2.215 5.172 10.109 1 97.88 174 GLN B C 1
ATOM 3281 O O . GLN B 1 174 ? 2.836 6.215 9.898 1 97.88 174 GLN B O 1
ATOM 3286 N N . HIS B 1 175 ? 2.799 4.133 10.656 1 97 175 HIS B N 1
ATOM 3287 C CA . HIS B 1 175 ? 4.191 4.199 11.078 1 97 175 HIS B CA 1
ATOM 3288 C C . HIS B 1 175 ? 5.129 4.316 9.883 1 97 175 HIS B C 1
ATOM 3290 O O . HIS B 1 175 ? 6.074 5.105 9.906 1 97 175 HIS B O 1
ATOM 3296 N N . GLY B 1 176 ? 4.84 3.549 8.914 1 95.12 176 GLY B N 1
ATOM 3297 C CA . GLY B 1 176 ? 5.723 3.486 7.758 1 95.12 176 GLY B CA 1
ATOM 3298 C C . GLY B 1 176 ? 5.719 4.762 6.934 1 95.12 176 GLY B C 1
ATOM 3299 O O . GLY B 1 176 ? 6.773 5.238 6.516 1 95.12 176 GLY B O 1
ATOM 3300 N N . ALA B 1 177 ? 4.559 5.309 6.641 1 95.44 177 ALA B N 1
ATOM 3301 C CA . ALA B 1 177 ? 4.492 6.449 5.73 1 95.44 177 ALA B CA 1
ATOM 3302 C C . ALA B 1 177 ? 4.301 7.754 6.496 1 95.44 177 ALA B C 1
ATOM 3304 O O . ALA B 1 177 ? 5.172 8.625 6.477 1 95.44 177 ALA B O 1
ATOM 3305 N N . LEU B 1 178 ? 3.279 7.871 7.238 1 96.69 178 LEU B N 1
ATOM 3306 C CA . LEU B 1 178 ? 2.906 9.148 7.848 1 96.69 178 LEU B CA 1
ATOM 3307 C C . LEU B 1 178 ? 3.9 9.539 8.938 1 96.69 178 LEU B C 1
ATOM 3309 O O . LEU B 1 178 ? 4.453 10.641 8.906 1 96.69 178 LEU B O 1
ATOM 3313 N N . HIS B 1 179 ? 4.121 8.633 9.859 1 97.88 179 HIS B N 1
ATOM 3314 C CA . HIS B 1 179 ? 5.051 8.938 10.938 1 97.88 179 HIS B CA 1
ATOM 3315 C C . HIS B 1 179 ? 6.473 9.109 10.406 1 97.88 179 HIS B C 1
ATOM 3317 O O . HIS B 1 179 ? 7.234 9.938 10.914 1 97.88 179 HIS B O 1
ATOM 3323 N N . PHE B 1 180 ? 6.84 8.336 9.445 1 97.19 180 PHE B N 1
ATOM 3324 C CA . PHE B 1 180 ? 8.156 8.469 8.828 1 97.19 180 PHE B CA 1
ATOM 3325 C C . PHE B 1 180 ? 8.398 9.906 8.383 1 97.19 180 PHE B C 1
ATOM 3327 O O . PHE B 1 180 ? 9.508 10.43 8.531 1 97.19 180 PHE B O 1
ATOM 3334 N N . CYS B 1 181 ? 7.398 10.531 7.879 1 96.56 181 CYS B N 1
ATOM 3335 C CA . CYS B 1 181 ? 7.504 11.891 7.367 1 96.56 181 CYS B CA 1
ATOM 3336 C C . CYS B 1 181 ? 7.449 12.906 8.5 1 96.56 181 CYS B C 1
ATOM 3338 O O . CYS B 1 181 ? 7.645 14.102 8.273 1 96.56 181 CYS B O 1
ATOM 3340 N N . GLY B 1 182 ? 7.059 12.43 9.711 1 97.56 182 GLY B N 1
ATOM 3341 C CA . GLY B 1 182 ? 7.07 13.32 10.867 1 97.56 182 GLY B CA 1
ATOM 3342 C C . GLY B 1 182 ? 5.68 13.648 11.375 1 97.56 182 GLY B C 1
ATOM 3343 O O . GLY B 1 182 ? 5.527 14.227 12.453 1 97.56 182 GLY B O 1
ATOM 3344 N N . PHE B 1 183 ? 4.629 13.273 10.68 1 96.69 183 PHE B N 1
ATOM 3345 C CA . PHE B 1 183 ? 3.268 13.578 11.102 1 96.69 183 PHE B CA 1
ATOM 3346 C C . PHE B 1 183 ? 3.01 13.062 12.516 1 96.69 183 PHE B C 1
ATOM 3348 O O . PHE B 1 183 ? 3.465 11.977 12.875 1 96.69 183 PHE B O 1
ATOM 3355 N N . LYS B 1 184 ? 2.293 13.836 13.266 1 97.25 184 LYS B N 1
ATOM 3356 C CA . LYS B 1 184 ? 1.6 13.305 14.438 1 97.25 184 LYS B CA 1
ATOM 3357 C C . LYS B 1 184 ? 0.314 12.586 14.031 1 97.25 184 LYS B C 1
ATOM 3359 O O . LYS B 1 184 ? -0.656 13.227 13.625 1 97.25 184 LYS B O 1
ATOM 3364 N N . VAL B 1 185 ? 0.303 11.305 14.211 1 97.75 185 VAL B N 1
ATOM 3365 C CA . VAL B 1 185 ? -0.734 10.477 13.602 1 97.75 185 VAL B CA 1
ATOM 3366 C C . VAL B 1 185 ? -1.87 10.258 14.594 1 97.75 185 VAL B C 1
ATOM 3368 O O . VAL B 1 185 ? -1.64 9.805 15.719 1 97.75 185 VAL B O 1
ATOM 3371 N N . LEU B 1 186 ? -3.084 10.617 14.227 1 96.69 186 LEU B N 1
ATOM 3372 C CA . LEU B 1 186 ? -4.273 10.367 15.031 1 96.69 186 LEU B CA 1
ATOM 3373 C C . LEU B 1 186 ? -4.809 8.961 14.789 1 96.69 186 LEU B C 1
ATOM 3375 O O . LEU B 1 186 ? -4.438 8.312 13.812 1 96.69 186 LEU B O 1
ATOM 3379 N N . ALA B 1 187 ? -5.652 8.469 15.773 1 97.44 187 ALA B N 1
ATOM 3380 C CA . ALA B 1 187 ? -6.316 7.18 15.578 1 97.44 187 ALA B CA 1
ATOM 3381 C C . ALA B 1 187 ? -7.113 7.16 14.281 1 97.44 187 ALA B C 1
ATOM 3383 O O . ALA B 1 187 ? -7.684 8.18 13.883 1 97.44 187 ALA B O 1
ATOM 3384 N N . PRO B 1 188 ? -7.164 6.008 13.625 1 96.88 188 PRO B N 1
ATOM 3385 C CA . PRO B 1 188 ? -7.887 5.957 12.352 1 96.88 188 PRO B CA 1
ATOM 3386 C C . PRO B 1 188 ? -9.398 6.078 12.523 1 96.88 188 PRO B C 1
ATOM 3388 O O . PRO B 1 188 ? -9.914 5.863 13.625 1 96.88 188 PRO B O 1
ATOM 3391 N N . GLN B 1 189 ? -9.992 6.609 11.477 1 92.69 189 GLN B N 1
ATOM 3392 C CA . GLN B 1 189 ? -11.438 6.539 11.32 1 92.69 189 GLN B CA 1
ATOM 3393 C C . GLN B 1 189 ? -11.836 5.441 10.328 1 92.69 189 GLN B C 1
ATOM 3395 O O . GLN B 1 189 ? -11.602 5.57 9.125 1 92.69 189 GLN B O 1
ATOM 3400 N N . ILE B 1 190 ? -12.43 4.379 10.875 1 94.88 190 ILE B N 1
ATOM 3401 C CA . ILE B 1 190 ? -12.742 3.254 10 1 94.88 190 ILE B CA 1
ATOM 3402 C C . ILE B 1 190 ? -14.25 3.037 9.945 1 94.88 190 ILE B C 1
ATOM 3404 O O . ILE B 1 190 ? -14.906 2.934 10.992 1 94.88 190 ILE B O 1
ATOM 3408 N N . SER B 1 191 ? -14.781 3.115 8.781 1 90.19 191 SER B N 1
ATOM 3409 C CA . SER B 1 191 ? -16.156 2.674 8.531 1 90.19 191 SER B CA 1
ATOM 3410 C C . SER B 1 191 ? -16.172 1.274 7.922 1 90.19 191 SER B C 1
ATOM 3412 O O . SER B 1 191 ? -15.812 1.091 6.758 1 90.19 191 SER B O 1
ATOM 3414 N N . PHE B 1 192 ? -16.641 0.314 8.688 1 94 192 PHE B N 1
ATOM 3415 C CA . PHE B 1 192 ? -16.578 -1.08 8.266 1 94 192 PHE B CA 1
ATOM 3416 C C . PHE B 1 192 ? -17.781 -1.448 7.41 1 94 192 PHE B C 1
ATOM 3418 O O . PHE B 1 192 ? -18.922 -1.299 7.844 1 94 192 PHE B O 1
ATOM 3425 N N . ALA B 1 193 ? -17.531 -1.838 6.23 1 90.56 193 ALA B N 1
ATOM 3426 C CA . ALA B 1 193 ? -18.453 -2.436 5.27 1 90.56 193 ALA B CA 1
ATOM 3427 C C . ALA B 1 193 ? -19.672 -1.547 5.062 1 90.56 193 ALA B C 1
ATOM 3429 O O . ALA B 1 193 ? -20.812 -2.014 5.156 1 90.56 193 ALA B O 1
ATOM 3430 N N . PRO B 1 194 ? -19.469 -0.332 4.688 1 85.25 194 PRO B N 1
ATOM 3431 C CA . PRO B 1 194 ? -20.609 0.537 4.453 1 85.25 194 PRO B CA 1
ATOM 3432 C C . PRO B 1 194 ? -21.484 0.058 3.297 1 85.25 194 PRO B C 1
ATOM 3434 O O . PRO B 1 194 ? -22.688 0.344 3.264 1 85.25 194 PRO B O 1
ATOM 3437 N N . GLU B 1 195 ? -20.906 -0.633 2.4 1 77.56 195 GLU B N 1
ATOM 3438 C CA . GLU B 1 195 ? -21.625 -1.095 1.213 1 77.56 195 GLU B CA 1
ATOM 3439 C C . GLU B 1 195 ? -22.766 -2.02 1.586 1 77.56 195 GLU B C 1
ATOM 3441 O O . GLU B 1 195 ? -23.828 -1.998 0.943 1 77.56 195 GLU B O 1
ATOM 3446 N N . ILE B 1 196 ? -22.609 -2.805 2.555 1 84.94 196 ILE B N 1
ATOM 3447 C CA . ILE B 1 196 ? -23.625 -3.789 2.891 1 84.94 196 ILE B CA 1
ATOM 3448 C C . ILE B 1 196 ? -24.359 -3.357 4.156 1 84.94 196 ILE B C 1
ATOM 3450 O O . ILE B 1 196 ? -25.234 -4.082 4.656 1 84.94 196 ILE B O 1
ATOM 3454 N N . ALA B 1 197 ? -24.078 -2.24 4.715 1 83.31 197 ALA B N 1
ATOM 3455 C CA . ALA B 1 197 ? -24.75 -1.712 5.898 1 83.31 197 ALA B CA 1
ATOM 3456 C C . ALA B 1 197 ? -26.125 -1.161 5.551 1 83.31 197 ALA B C 1
ATOM 3458 O O . ALA B 1 197 ? -26.375 -0.755 4.41 1 83.31 197 ALA B O 1
ATOM 3459 N N . SER B 1 198 ? -27.031 -1.191 6.547 1 90.81 198 SER B N 1
ATOM 3460 C CA . SER B 1 198 ? -28.328 -0.564 6.355 1 90.81 198 SER B CA 1
ATOM 3461 C C . SER B 1 198 ? -28.203 0.949 6.215 1 90.81 198 SER B C 1
ATOM 3463 O O . SER B 1 198 ? -27.172 1.524 6.562 1 90.81 198 SER B O 1
ATOM 3465 N N . GLU B 1 199 ? -29.234 1.558 5.641 1 81.44 199 GLU B N 1
ATOM 3466 C CA . GLU B 1 199 ? -29.234 3.012 5.516 1 81.44 199 GLU B CA 1
ATOM 3467 C C . GLU B 1 199 ? -29.062 3.684 6.875 1 81.44 199 GLU B C 1
ATOM 3469 O O . GLU B 1 199 ? -28.344 4.68 7 1 81.44 199 GLU B O 1
ATOM 3474 N N . GLU B 1 200 ? -29.766 3.109 7.836 1 89.88 200 GLU B N 1
ATOM 3475 C CA . GLU B 1 200 ? -29.672 3.654 9.188 1 89.88 200 GLU B CA 1
ATOM 3476 C C . GLU B 1 200 ? -28.25 3.551 9.727 1 89.88 200 GLU B C 1
ATOM 3478 O O . GLU B 1 200 ? -27.75 4.488 10.344 1 89.88 200 GLU B O 1
ATOM 3483 N N . GLU B 1 201 ? -27.609 2.48 9.453 1 88.25 201 GLU B N 1
ATOM 3484 C CA . GLU B 1 201 ? -26.234 2.27 9.898 1 88.25 201 GLU B CA 1
ATOM 3485 C C . GLU B 1 201 ? -25.266 3.223 9.188 1 88.25 201 GLU B C 1
ATOM 3487 O O . GLU B 1 201 ? -24.344 3.746 9.805 1 88.25 201 GLU B O 1
ATOM 3492 N N . ARG B 1 202 ? -25.469 3.416 7.965 1 83.69 202 ARG B N 1
ATOM 3493 C CA . ARG B 1 202 ? -24.625 4.328 7.191 1 83.69 202 ARG B CA 1
ATOM 3494 C C . ARG B 1 202 ? -24.75 5.758 7.703 1 83.69 202 ARG B C 1
ATOM 3496 O O . ARG B 1 202 ? -23.766 6.473 7.824 1 83.69 202 ARG B O 1
ATOM 3503 N N . LYS B 1 203 ? -25.969 6.121 7.988 1 79.06 203 LYS B N 1
ATOM 3504 C CA . LYS B 1 203 ? -26.203 7.453 8.547 1 79.06 203 LYS B CA 1
ATOM 3505 C C . LYS B 1 203 ? -25.5 7.617 9.891 1 79.06 203 LYS B C 1
ATOM 3507 O O . LYS B 1 203 ? -24.938 8.68 10.18 1 79.06 203 LYS B O 1
ATOM 3512 N N . ALA B 1 204 ? -25.531 6.59 10.617 1 87.88 204 ALA B N 1
ATOM 3513 C CA . ALA B 1 204 ? -24.859 6.613 11.922 1 87.88 204 ALA B CA 1
ATOM 3514 C C . ALA B 1 204 ? -23.359 6.738 11.758 1 87.88 204 ALA B C 1
ATOM 3516 O O . ALA B 1 204 ? -22.688 7.43 12.539 1 87.88 204 ALA B O 1
ATOM 3517 N N . MET B 1 205 ? -22.781 6.055 10.773 1 83.56 205 MET B N 1
ATOM 3518 C CA . MET B 1 205 ? -21.344 6.148 10.492 1 83.56 205 MET B CA 1
ATOM 3519 C C . MET B 1 205 ? -20.953 7.582 10.156 1 83.56 205 MET B C 1
ATOM 3521 O O . MET B 1 205 ? -19.953 8.102 10.68 1 83.56 205 MET B O 1
ATOM 3525 N N . VAL B 1 206 ? -21.766 8.188 9.359 1 81.19 206 VAL B N 1
ATOM 3526 C CA . VAL B 1 206 ? -21.484 9.555 8.93 1 81.19 206 VAL B CA 1
ATOM 3527 C C . VAL B 1 206 ? -21.625 10.508 10.109 1 81.19 206 VAL B C 1
ATOM 3529 O O . VAL B 1 206 ? -20.781 11.398 10.305 1 81.19 206 VAL B O 1
ATOM 3532 N N . ALA B 1 207 ? -22.656 10.305 10.867 1 79.38 207 ALA B N 1
ATOM 3533 C CA . ALA B 1 207 ? -22.906 11.164 12.023 1 79.38 207 ALA B CA 1
ATOM 3534 C C . ALA B 1 207 ? -21.781 11.055 13.047 1 79.38 207 ALA B C 1
ATOM 3536 O O . ALA B 1 207 ? -21.344 12.062 13.602 1 79.38 207 ALA B O 1
ATOM 3537 N N . SER B 1 208 ? -21.359 9.883 13.242 1 84.38 208 SER B N 1
ATOM 3538 C CA . SER B 1 208 ? -20.266 9.656 14.172 1 84.38 208 SER B CA 1
ATOM 3539 C C . SER B 1 208 ? -18.984 10.328 13.695 1 84.38 208 SER B C 1
ATOM 3541 O O . SER B 1 208 ? -18.25 10.914 14.492 1 84.38 208 SER B O 1
ATOM 3543 N N . TRP B 1 209 ? -18.719 10.234 12.43 1 82.56 209 TRP B N 1
ATOM 3544 C CA . TRP B 1 209 ? -17.547 10.867 11.844 1 82.56 209 TRP B CA 1
ATOM 3545 C C . TRP B 1 209 ? -17.625 12.383 11.953 1 82.56 209 TRP B C 1
ATOM 3547 O O . TRP B 1 209 ? -16.656 13.047 12.336 1 82.56 209 TRP B O 1
ATOM 3557 N N . ALA B 1 210 ? -18.781 12.914 11.695 1 76.38 210 ALA B N 1
ATOM 3558 C CA . ALA B 1 210 ? -19 14.352 11.805 1 76.38 210 ALA B CA 1
ATOM 3559 C C . ALA B 1 210 ? -18.781 14.836 13.242 1 76.38 210 ALA B C 1
ATOM 3561 O O . ALA B 1 210 ? -18.188 15.883 13.461 1 76.38 210 ALA B O 1
ATOM 3562 N N . GLN B 1 211 ? -19.266 14.07 14.125 1 81.75 211 GLN B N 1
ATOM 3563 C CA . GLN B 1 211 ? -19.109 14.406 15.539 1 81.75 211 GLN B CA 1
ATOM 3564 C C . GLN B 1 211 ? -17.641 14.414 15.938 1 81.75 211 GLN B C 1
ATOM 3566 O O . GLN B 1 211 ? -17.172 15.32 16.641 1 81.75 211 GLN B O 1
ATOM 3571 N N . ARG B 1 212 ? -16.859 13.422 15.469 1 86.75 212 ARG B N 1
ATOM 3572 C CA . ARG B 1 212 ? -15.438 13.359 15.781 1 86.75 212 ARG B CA 1
ATOM 3573 C C . ARG B 1 212 ? -14.695 14.578 15.227 1 86.75 212 ARG B C 1
ATOM 3575 O O . ARG B 1 212 ? -13.812 15.125 15.883 1 86.75 212 ARG B O 1
ATOM 3582 N N . LEU B 1 213 ? -15.102 15.008 14.047 1 80.44 213 LEU B N 1
ATOM 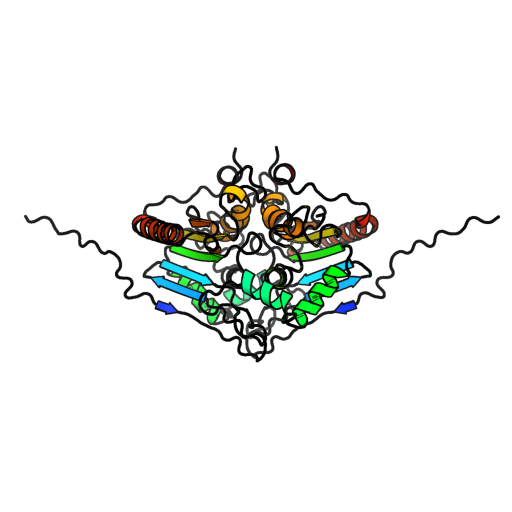3583 C CA . LEU B 1 213 ? -14.414 16.094 13.359 1 80.44 213 LEU B CA 1
ATOM 3584 C C . LEU B 1 213 ? -14.562 17.406 14.133 1 80.44 213 LEU B C 1
ATOM 3586 O O . LEU B 1 213 ? -13.719 18.297 14.023 1 80.44 213 LEU B O 1
ATOM 3590 N N . LYS B 1 214 ? -15.586 17.531 14.953 1 78.12 214 LYS B N 1
ATOM 3591 C CA . LYS B 1 214 ? -15.82 18.75 15.727 1 78.12 214 LYS B CA 1
ATOM 3592 C C . LYS B 1 214 ? -14.773 18.922 16.812 1 78.12 214 LYS B C 1
ATOM 3594 O O . LYS B 1 214 ? -14.438 20.047 17.203 1 78.12 214 LYS B O 1
ATOM 3599 N N . THR B 1 215 ? -14.266 17.828 17.297 1 86.75 215 THR B N 1
ATOM 3600 C CA . THR B 1 215 ? -13.336 17.891 18.422 1 86.75 215 THR B CA 1
ATOM 3601 C C . THR B 1 215 ? -12 17.234 18.047 1 86.75 215 THR B C 1
ATOM 3603 O O . THR B 1 215 ? -11.25 16.812 18.938 1 86.75 215 THR B O 1
ATOM 3606 N N . ILE B 1 216 ? -11.75 17.109 16.781 1 85.94 216 ILE B N 1
ATOM 3607 C CA . ILE B 1 216 ? -10.609 16.344 16.281 1 85.94 216 ILE B CA 1
ATOM 3608 C C . ILE B 1 216 ? -9.312 16.969 16.766 1 85.94 216 ILE B C 1
ATOM 3610 O O . ILE B 1 216 ? -8.328 16.281 17.031 1 85.94 216 ILE B O 1
ATOM 3614 N N . TRP B 1 217 ? -9.234 18.312 16.984 1 86.19 217 TRP B N 1
ATOM 3615 C CA . TRP B 1 217 ? -8.031 19.047 17.344 1 86.19 217 TRP B CA 1
ATOM 3616 C C . TRP B 1 217 ? -7.637 18.781 18.781 1 86.19 217 TRP B C 1
ATOM 3618 O O . TRP B 1 217 ? -6.516 19.078 19.203 1 86.19 217 TRP B O 1
ATOM 3628 N N . GLU B 1 218 ? -8.562 18.219 19.531 1 92.06 218 GLU B N 1
ATOM 3629 C CA . GLU B 1 218 ? -8.312 17.953 20.938 1 92.06 218 GLU B CA 1
ATOM 3630 C C . GLU B 1 218 ? -7.754 16.531 21.125 1 92.06 218 GLU B C 1
ATOM 3632 O O . GLU B 1 218 ? -7.301 16.188 22.219 1 92.06 218 GLU B O 1
ATOM 3637 N N . GLU B 1 219 ? -7.723 15.805 20.109 1 94.44 219 GLU B N 1
ATOM 3638 C CA . GLU B 1 219 ? -7.281 14.414 20.219 1 94.44 219 GLU B CA 1
ATOM 3639 C C . GLU B 1 219 ? -5.762 14.328 20.328 1 94.44 219 GLU B C 1
ATOM 3641 O O . GLU B 1 219 ? -5.043 15.141 19.75 1 94.44 219 GLU B O 1
ATOM 3646 N N . GLU B 1 220 ? -5.375 13.336 21.047 1 96.75 220 GLU B N 1
ATOM 3647 C CA . GLU B 1 220 ? -3.949 13.055 21.172 1 96.75 220 GLU B CA 1
ATOM 3648 C C . GLU B 1 220 ? -3.494 12.055 20.125 1 96.75 220 GLU B C 1
ATOM 3650 O O . GLU B 1 220 ? -4.18 11.062 19.859 1 96.75 220 GLU B O 1
ATOM 3655 N N . PRO B 1 221 ? -2.385 12.352 19.469 1 97.19 221 PRO B N 1
ATOM 3656 C CA . PRO B 1 221 ? -1.854 11.383 18.516 1 97.19 221 PRO B CA 1
ATOM 3657 C C . PRO B 1 221 ? -1.561 10.023 19.141 1 97.19 221 PRO B C 1
ATOM 3659 O O . PRO B 1 221 ? -1.303 9.938 20.344 1 97.19 221 PRO B O 1
ATOM 3662 N N . ILE B 1 222 ? -1.658 9.039 18.344 1 97 222 ILE B N 1
ATOM 3663 C CA . ILE B 1 222 ? -1.338 7.695 18.812 1 97 222 ILE B CA 1
ATOM 3664 C C . ILE B 1 222 ? 0.175 7.551 18.969 1 97 222 ILE B C 1
ATOM 3666 O O . ILE B 1 222 ? 0.941 8.32 18.375 1 97 222 ILE B O 1
ATOM 3670 N N . ASP B 1 223 ? 0.607 6.551 19.812 1 94.56 223 ASP B N 1
ATOM 3671 C CA . ASP B 1 223 ? 2.01 6.145 19.859 1 94.56 223 ASP B CA 1
ATOM 3672 C C . ASP B 1 223 ? 2.334 5.168 18.719 1 94.56 223 ASP B C 1
ATOM 3674 O O . ASP B 1 223 ? 2.121 3.963 18.859 1 94.56 223 ASP B O 1
ATOM 3678 N N . CYS B 1 224 ? 2.879 5.621 17.625 1 93 224 CYS B N 1
ATOM 3679 C CA . CYS B 1 224 ? 3.119 4.824 16.438 1 93 224 CYS B CA 1
ATOM 3680 C C . CYS B 1 224 ? 4.285 3.867 16.641 1 93 224 CYS B C 1
ATOM 3682 O O . CYS B 1 224 ? 5.27 3.912 15.898 1 93 224 CYS B O 1
ATOM 3684 N N . THR B 1 225 ? 4.203 3.111 17.672 1 93.94 225 THR B N 1
ATOM 3685 C CA . THR B 1 225 ? 5.184 2.078 17.984 1 93.94 225 THR B CA 1
ATOM 3686 C C . THR B 1 225 ? 4.531 0.698 18 1 93.94 225 THR B C 1
ATOM 3688 O O . THR B 1 225 ? 3.305 0.586 18.062 1 93.94 225 THR B O 1
ATOM 3691 N N . PRO B 1 226 ? 5.34 -0.356 17.938 1 93.44 226 PRO B N 1
ATOM 3692 C CA . PRO B 1 226 ? 4.809 -1.712 17.781 1 93.44 226 PRO B CA 1
ATOM 3693 C C . PRO B 1 226 ? 3.805 -2.082 18.859 1 93.44 226 PRO B C 1
ATOM 3695 O O . PRO B 1 226 ? 2.787 -2.719 18.578 1 93.44 226 PRO B O 1
ATOM 3698 N N . PRO B 1 227 ? 3.889 -1.64 20.094 1 92.94 227 PRO B N 1
ATOM 3699 C CA . PRO B 1 227 ? 2.916 -2.039 21.109 1 92.94 227 PRO B CA 1
ATOM 3700 C C . PRO B 1 227 ? 1.505 -1.54 20.797 1 92.94 227 PRO B C 1
ATOM 3702 O O . PRO B 1 227 ? 0.524 -2.211 21.141 1 92.94 227 PRO B O 1
ATOM 3705 N N . TRP B 1 228 ? 1.391 -0.419 20.203 1 94.69 228 TRP B N 1
ATOM 3706 C CA . TRP B 1 228 ? 0.067 0.099 19.875 1 94.69 228 TRP B CA 1
ATOM 3707 C C . TRP B 1 228 ? -0.611 -0.775 18.828 1 94.69 228 TRP B C 1
ATOM 3709 O O . TRP B 1 228 ? -1.831 -0.956 18.859 1 94.69 228 TRP B O 1
ATOM 3719 N N . TYR B 1 229 ? 0.166 -1.388 17.953 1 95.06 229 TYR B N 1
ATOM 3720 C CA . TYR B 1 229 ? -0.365 -2.109 16.797 1 95.06 229 TYR B CA 1
ATOM 3721 C C . TYR B 1 229 ? -0.5 -3.596 17.109 1 95.06 229 TYR B C 1
ATOM 3723 O O . TYR B 1 229 ? -1.462 -4.238 16.672 1 95.06 229 TYR B O 1
ATOM 3731 N N . PHE B 1 230 ? 0.498 -4.145 17.781 1 91.25 230 PHE B N 1
ATOM 3732 C CA . PHE B 1 230 ? 0.621 -5.594 17.844 1 91.25 230 PHE B CA 1
ATOM 3733 C C . PHE B 1 230 ? 0.511 -6.086 19.297 1 91.25 230 PHE B C 1
ATOM 3735 O O . PHE B 1 230 ? 0.535 -7.289 19.547 1 91.25 230 PHE B O 1
ATOM 3742 N N . GLY B 1 231 ? 0.213 -5.18 20.141 1 80.69 231 GLY B N 1
ATOM 3743 C CA . GLY B 1 231 ? 0.154 -5.562 21.531 1 80.69 231 GLY B CA 1
ATOM 3744 C C . GLY B 1 231 ? 1.521 -5.797 22.156 1 80.69 231 GLY B C 1
ATOM 3745 O O . GLY B 1 231 ? 2.527 -5.844 21.438 1 80.69 231 GLY B O 1
ATOM 3746 N N . GLN B 1 232 ? 1.661 -5.723 23.516 1 65.56 232 GLN B N 1
ATOM 3747 C CA . GLN B 1 232 ? 2.877 -5.902 24.312 1 65.56 232 GLN B CA 1
ATOM 3748 C C . GLN B 1 232 ? 3.457 -7.301 24.125 1 65.56 232 GLN B C 1
ATOM 3750 O O . GLN B 1 232 ? 2.723 -8.25 23.828 1 65.56 232 GLN B O 1
#

Organism: Felis catus (NCBI:txid9685)

Secondary structure (DSSP, 8-state):
------------GGG-EEEEEEEEE-SSS--EEEEEEEEEETTEEEEEEE-------SS--S-TTS--HHHHHHHHHHHT-S-HHHHHHHHHHHH-SEEEEEEE-BTTB--HHHHHHHHHHS-BTTTB-SS--GGGSTTTTSEEEEEEE-SS-GGGGSTTSTT--HHHHHHIIIIIIIITTT-EEPPPEEE--GGGS-HHHHHHHHHHHHHHHHTGGGPPPP--SHHHHH--/------------GGG-EEEEEEEEE--SS--EEEEEEEEEETTEEEEEEE-------SS--S-TTS--HHHHHHHHHHHT-S-HHHHHHHHHHHH-SEEEEEEE-BTTB--HHHHHHHHHHS-BTTTB-SS--GGGSTTTTSEEEEEEE-SS-GGGGSTTSTT--HHHHHHIIIIIIIITTT-EEPPPEEE--GGGS-HHHHHHHHHHHHHHHHTGGGPPPP--SHHHHH--

Nearest PDB structures (foldseek):
  5lbz-assembly1_A  TM=9.821E-01  e=5.614E-29  Homo sapiens
  3nhu-assembly1_B  TM=9.857E-01  e=1.129E-28  Homo sapiens
  5lbt-assembly1_B  TM=9.736E-01  e=2.538E-27  Homo sapiens
  1h66-assembly2_D  TM=9.669E-01  e=8.222E-21  Homo sapiens
  4cet-assembly1_A-2  TM=9.654E-01  e=7.594E-20  Homo sapiens

InterPro domains:
  IPR003680 Flavodoxin-like fold [PF02525] (82-213)
  IPR029039 Flavoprotein-like superfamily [G3DSA:3.40.50.360] (19-232)
  IPR029039 Flavoprotein-like superfamily [SSF52218] (58-230)
  IPR051545 NAD(P)H dehydrogenase (quinone) [PTHR10204] (63-230)

Foldseek 3Di:
DDPDPPPPPPPDLVPQPQPQPQVQPPDPAQSQSQGQGFGDRPPDTDTPRDRSSHSQQVDDQPDPVDDDPLVSLQVCVVVVSADPVLVVVLVVLVVAQEAEAEAEQDPLHGDPVVVVNLSRNCGDPRQAHVDQWQQRAPSQRHAYEYEYEYQAAPQLQPCPHVVYHNLVSCLCVPVVRQRRSNHQYADYLYHYNLVPDDPVSVVVSVVVVVVCVVCVVVGHGDDSDPCVRPND/DDDDPPPPPPPDLVPQPQPQPQPQPPDPAQRQRQRQGFGDRPPDTDTPRPRSSDSQQVDDQPDPVDDDPLVSLQVCVVVVSADPVLVVVLVVLVVAQEAEAEAEQDPLHGDPVVVVNLSRNCGDPRQAHVDQWQQRAPSQRHAYEYEYEYQAAPQLQPCPHVVHHNLVSCLCVPVVRQRRSNHQYAYYLYHYNLVPDDPVSVVVSVVVVVVCVVCVVVGHGDDSDPCVRPND

pLDDT: mean 72.69, std 24.29, range [24.48, 97.88]